Protein AF-A0A3E2N9J4-F1 (afdb_monomer_lite)

Foldseek 3Di:
DADAQLLLLLLQQLFFDPPFDSLQLVLLLLCLQQVPDAQDDPPDPDSVVSSVVVSVCLNLLVAWDDCSRQVSLVVDQLVSSLVSLVVRNVNGGHPVLLLLSLVLVLVNLLPQDWDDDPPDTGGFDQQQQQQQQVRDGNVRSNQDAEDQRSSRSSRNSSCNSHPHTSNVCNVVSVVSHSCSSCVCVVVSVSHDYDDPDPDDDPPDDDDDDDDDDPVVVVVVVVVVVVVVVPDDDPPPAPPVLQVLQCVLLVQAALPPRAGADDDDPDDDDHAHKGWAFLDLDPPDDRDSLRIHIHHPPPVRVCRVVDDSVVSVVSSVSSVLSNVLSVLVVVCVDPCLLVLLLLLLVLVVVPPDDDDDDDDDDDDQDDLPFFAPDPSLSVSLVSLCVPCLVSNVVSQVVCCVPPVRDPRVVLLVLLVLLVVQVVVCVVPPPDPHSVVVSLVVSLVVSCVSSVNPDSSSSSNVSSSSSNVCSPTHGDPDPD

Secondary structure (DSSP, 8-state):
---SHHHHHHHHGGGBPTT--HHHHHHHHHHTT-TT-----TT-S-HHHHHHHHHHHHHTT-SPPPHHHHHHHHH--HHHHHHHIIIIIGGGB-GGGHHHHHHHHHHHHHT---EEETTEEES--TTSEEETTTTEEHHHHHH--EE-HHHHHHHHHHHHHHH--GGGGGGTGGG--HHHHHTTGGGGGG-EEPP---S-------------THHHHHHHHHHHHHHHHTSPPPP---HHHHHHHHHHTTTB-TTT--BBSS--SSS-PPBPEEEEE--SSTTPPP-TTTEEEEETTTTGGGGGG--HHHHHHHHHHHHHHHHHHHHHHHTTSTTHHHHHHHHHHHHHHT----------------GGGT---HHHHHHHHHHHHHHHHHHHHHHHHHHHHH---HHHHHHHHHHHHHHHHHHHTT-TT-S-HHHHHHHHHHHHHHHHTTS--HHHHHHHHHHHHHHTSSS-------

pLDDT: mean 78.77, std 19.16, range [27.05, 98.75]

Radius of gyration: 31.52 Å; chains: 1; bounding box: 75×104×52 Å

Sequence (478 aa):
MRLCFGSYLAILVPCKAVNIDNKQLCEALLHSVAPNYEFTFSGQENADRVREDATSKLLRCEQNLSKDITGPARSAVPQEVASYFKNNVIKLLDSNLSKQIILTLKDMIGNDLPEKDGKKIHGIYDDTKVELVNGITKKELASQTEFCFHSFLAGVFLYVVTNTTNRSGKKTIRSVTQEYVLSFTSRIEEITLLEDNVSDRVRTYDHRNGKTDTEFAEGVAEYVIDKIKQLPQPSKQDDSLLVTLLSEANGKCLYCGGYLGIPKRGKIPVKNCEIVYLKQSPDEADSYENAVALCTNECAPLVPVMSSDEIAELLEKKHRCADIQAFLDRISGIKFQDEIETVLREVHKTKNAQGLEPTDIKDLVEIERKIHEPFLKDKINASMARLYKTVKNTCSRLEQEIGFDTNMFGELMKSAYKLLESGIQQKSDIIDPQEYIADLLVEKLFSQVGQRHRDACEIIVGYLVKRCDLFNENTKQS

Structure (mmCIF, N/CA/C/O backbone):
data_AF-A0A3E2N9J4-F1
#
_entry.id   AF-A0A3E2N9J4-F1
#
loop_
_atom_site.group_PDB
_atom_site.id
_atom_site.type_symbol
_atom_site.label_atom_id
_atom_site.label_alt_id
_atom_site.label_comp_id
_atom_site.label_asym_id
_atom_site.label_entity_id
_atom_site.label_seq_id
_atom_site.pdbx_PDB_ins_code
_atom_site.Cartn_x
_atom_site.Cartn_y
_atom_site.Cartn_z
_atom_site.occupancy
_atom_site.B_iso_or_equiv
_atom_site.auth_seq_id
_atom_site.auth_comp_id
_atom_site.auth_asym_id
_atom_site.auth_atom_id
_atom_site.pdbx_PDB_model_num
ATOM 1 N N . MET A 1 1 ? -26.478 -16.982 6.038 1.00 89.50 1 MET A N 1
ATOM 2 C CA . MET A 1 1 ? -25.162 -16.316 6.209 1.00 89.50 1 MET A CA 1
ATOM 3 C C . MET A 1 1 ? -24.550 -16.060 4.841 1.00 89.50 1 MET A C 1
ATOM 5 O O . MET A 1 1 ? -24.954 -16.749 3.924 1.00 89.50 1 MET A O 1
ATOM 9 N N . ARG A 1 2 ? -23.636 -15.098 4.660 1.00 93.62 2 ARG A N 1
ATOM 10 C CA . ARG A 1 2 ? -22.825 -14.926 3.438 1.00 93.62 2 ARG A CA 1
ATOM 11 C C . ARG A 1 2 ? -21.345 -14.852 3.789 1.00 93.62 2 ARG A C 1
ATOM 13 O O . ARG A 1 2 ? -20.942 -13.987 4.571 1.00 93.62 2 ARG A O 1
ATOM 20 N N . LEU A 1 3 ? -20.554 -15.709 3.166 1.00 96.50 3 LEU A N 1
ATOM 21 C CA . LEU A 1 3 ? -19.110 -15.686 3.201 1.00 96.50 3 LEU A CA 1
ATOM 22 C C . LEU A 1 3 ? -18.593 -14.692 2.152 1.00 96.50 3 LEU A C 1
ATOM 24 O O . LEU A 1 3 ? -18.894 -14.764 0.961 1.00 96.50 3 LEU A O 1
ATOM 28 N N . CYS A 1 4 ? -17.799 -13.741 2.617 1.00 96.81 4 CYS A N 1
ATOM 29 C CA . CYS A 1 4 ? -17.026 -12.822 1.803 1.00 96.81 4 CYS A CA 1
ATOM 30 C C . CYS A 1 4 ? -15.816 -12.341 2.612 1.00 96.81 4 CYS A C 1
ATOM 32 O O . CYS A 1 4 ? -15.669 -12.699 3.780 1.00 96.81 4 CYS A O 1
ATOM 34 N N . PHE A 1 5 ? -14.952 -11.509 2.026 1.00 98.12 5 PHE A N 1
ATOM 35 C CA . PHE A 1 5 ? -13.768 -11.013 2.736 1.00 98.12 5 PHE A CA 1
ATOM 36 C C . PHE A 1 5 ? -14.099 -10.308 4.064 1.00 98.12 5 PHE A C 1
ATOM 38 O O . PHE A 1 5 ? -13.422 -10.520 5.062 1.00 98.12 5 PHE A O 1
ATOM 45 N N . GLY A 1 6 ? -15.148 -9.490 4.098 1.00 97.62 6 GLY A N 1
ATOM 46 C CA . GLY A 1 6 ? -15.551 -8.722 5.270 1.00 97.62 6 GLY A CA 1
ATOM 47 C C . GLY A 1 6 ? -16.121 -9.603 6.374 1.00 97.62 6 GLY A C 1
ATOM 48 O O . GLY A 1 6 ? -15.765 -9.406 7.530 1.00 97.62 6 GLY A O 1
ATOM 49 N N . SER A 1 7 ? -16.942 -10.607 6.042 1.00 97.06 7 SER A N 1
ATOM 50 C CA . SER A 1 7 ? -17.446 -11.553 7.044 1.00 97.06 7 SER A CA 1
ATOM 51 C C . SER A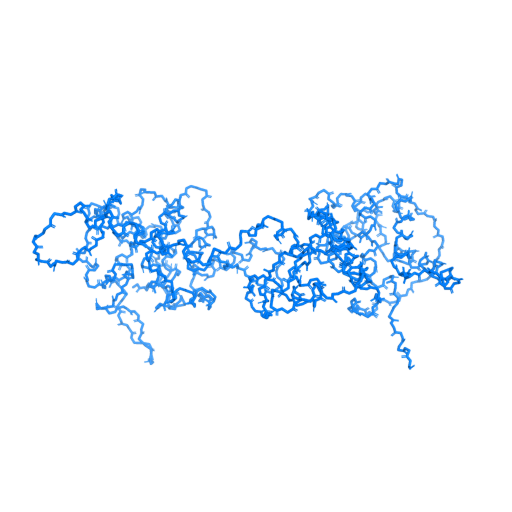 1 7 ? -16.359 -12.513 7.531 1.00 97.06 7 SER A C 1
ATOM 53 O O . SER A 1 7 ? -16.294 -12.783 8.725 1.00 97.06 7 SER A O 1
ATOM 55 N N . TYR A 1 8 ? -15.442 -12.925 6.653 1.00 98.44 8 TYR A N 1
ATOM 56 C CA . TYR A 1 8 ? -14.218 -13.634 7.024 1.00 98.44 8 TYR A CA 1
ATOM 57 C C . TYR A 1 8 ? -13.359 -12.811 8.001 1.00 98.44 8 TYR A C 1
ATOM 59 O O . TYR A 1 8 ? -13.009 -13.294 9.073 1.00 98.44 8 TYR A O 1
ATOM 67 N N . LEU A 1 9 ? -13.082 -11.539 7.692 1.00 98.06 9 LEU A N 1
ATOM 68 C CA . LEU A 1 9 ? -12.319 -10.651 8.573 1.00 98.06 9 LEU A CA 1
ATOM 69 C C . LEU A 1 9 ? -13.051 -10.398 9.900 1.00 98.06 9 LEU A C 1
ATOM 71 O O . LEU A 1 9 ? -12.415 -10.381 10.948 1.00 98.06 9 LEU A O 1
ATOM 75 N N . ALA A 1 10 ? -14.376 -10.243 9.881 1.00 97.25 10 ALA A N 1
ATOM 76 C CA . ALA A 1 10 ? -15.174 -10.040 11.089 1.00 97.25 10 ALA A CA 1
ATOM 77 C C . ALA A 1 10 ? -15.178 -11.246 12.034 1.00 97.25 10 ALA A C 1
ATOM 79 O O . ALA A 1 10 ? -15.281 -11.039 13.238 1.00 97.25 10 ALA A O 1
ATOM 80 N N . ILE A 1 11 ? -15.012 -12.472 11.524 1.00 97.88 11 ILE A N 1
ATOM 81 C CA . ILE A 1 11 ? -14.778 -13.655 12.369 1.00 97.88 11 ILE A CA 1
ATOM 82 C C . ILE A 1 11 ? -13.420 -13.555 13.072 1.00 97.88 11 ILE A C 1
ATOM 84 O O . ILE A 1 11 ? -13.308 -13.912 14.238 1.00 97.88 11 ILE A O 1
ATOM 88 N N . LEU A 1 12 ? -12.390 -13.054 12.383 1.00 98.12 12 LEU A N 1
ATOM 89 C CA . LEU A 1 12 ? -11.024 -13.012 12.914 1.00 98.12 12 LEU A CA 1
ATOM 90 C C . LEU A 1 12 ? -10.755 -11.833 13.857 1.00 98.12 12 LEU A C 1
ATOM 92 O O . LEU A 1 12 ? -9.954 -11.964 14.775 1.00 98.12 12 LEU A O 1
ATOM 96 N N . VAL A 1 13 ? -11.417 -10.689 13.662 1.00 96.06 13 VAL A N 1
ATOM 97 C CA . VAL A 1 13 ? -11.259 -9.483 14.500 1.00 96.06 13 VAL A CA 1
ATOM 98 C C . VAL A 1 13 ? -11.429 -9.741 16.008 1.00 96.06 13 VAL A C 1
ATOM 100 O O . VAL A 1 13 ? -10.565 -9.292 16.762 1.00 96.06 13 VAL A O 1
ATOM 103 N N . PRO A 1 14 ? -12.472 -10.440 16.496 1.00 92.50 14 PRO A N 1
ATOM 104 C CA . PRO A 1 14 ? -12.591 -10.753 17.921 1.00 92.50 14 PRO A CA 1
ATOM 105 C C . PRO A 1 14 ? -11.585 -11.812 18.398 1.00 92.50 14 PRO A C 1
ATOM 107 O O . PRO A 1 14 ? -11.443 -11.997 19.601 1.00 92.50 14 PRO A O 1
ATOM 110 N N . CYS A 1 15 ? -10.887 -12.493 17.483 1.00 95.06 15 CYS A N 1
ATOM 111 C CA . CYS A 1 15 ? -9.914 -13.543 17.783 1.00 95.06 15 CYS A CA 1
ATOM 112 C C . CYS A 1 15 ? -8.457 -13.088 17.663 1.00 95.06 15 CYS A C 1
ATOM 114 O O . CYS A 1 15 ? -7.558 -13.922 17.580 1.00 95.06 15 CYS A O 1
ATOM 116 N N . LYS A 1 16 ? -8.205 -11.781 17.594 1.00 95.69 16 LYS A N 1
ATOM 117 C CA . LYS A 1 16 ? -6.850 -11.233 17.520 1.00 95.69 16 LYS A CA 1
ATOM 118 C C . LYS A 1 16 ? -6.071 -11.483 18.808 1.00 95.69 16 LYS A C 1
ATOM 120 O O . LYS A 1 16 ? -6.630 -11.431 19.901 1.00 95.69 16 LYS A O 1
ATOM 125 N N . ALA A 1 17 ? -4.762 -11.650 18.666 1.00 91.50 17 ALA A N 1
ATOM 126 C CA . ALA A 1 17 ? -3.846 -11.583 19.792 1.00 91.50 17 ALA A CA 1
ATOM 127 C C . ALA A 1 17 ? -3.859 -10.179 20.435 1.00 91.50 17 ALA A C 1
ATOM 129 O O . ALA A 1 17 ? -4.301 -9.187 19.842 1.00 91.50 17 ALA A O 1
ATOM 130 N N . VAL A 1 18 ? -3.352 -10.092 21.666 1.00 84.00 18 VAL A N 1
ATOM 131 C CA . VAL A 1 18 ? -3.274 -8.836 22.424 1.00 84.00 18 VAL A CA 1
ATOM 132 C C . VAL A 1 18 ? -2.474 -7.784 21.639 1.00 84.00 18 VAL A C 1
ATOM 134 O O . VAL A 1 18 ? -1.451 -8.097 21.038 1.00 84.00 18 VAL A O 1
ATOM 137 N N . ASN A 1 19 ? -2.931 -6.528 21.670 1.00 86.69 19 ASN A N 1
ATOM 138 C CA . ASN A 1 19 ? -2.313 -5.369 21.003 1.00 86.69 19 ASN A CA 1
ATOM 139 C C . ASN A 1 19 ? -2.267 -5.411 19.464 1.00 86.69 19 ASN A C 1
ATOM 141 O O . ASN A 1 19 ? -1.569 -4.595 18.866 1.00 86.69 19 ASN A O 1
ATOM 145 N N . ILE A 1 20 ? -3.022 -6.299 18.813 1.00 90.88 20 ILE A N 1
ATOM 146 C CA . ILE A 1 20 ? -3.171 -6.285 17.354 1.00 90.88 20 ILE A CA 1
ATOM 147 C C . ILE A 1 20 ? -4.401 -5.466 16.965 1.00 90.88 20 ILE A C 1
ATOM 149 O O . ILE A 1 20 ? -5.522 -5.730 17.416 1.00 90.88 20 ILE A O 1
ATOM 153 N N . ASP A 1 21 ? -4.224 -4.476 16.096 1.00 90.31 21 ASP A N 1
ATOM 154 C CA . ASP A 1 21 ? -5.335 -3.692 15.561 1.00 90.31 21 ASP A CA 1
ATOM 155 C C . ASP A 1 21 ? -5.954 -4.334 14.298 1.00 90.31 21 ASP A C 1
ATOM 157 O O . ASP A 1 21 ? -5.475 -5.331 13.753 1.00 90.31 21 ASP A O 1
ATOM 161 N N . ASN A 1 22 ? -7.097 -3.809 13.847 1.00 91.81 22 ASN A N 1
ATOM 162 C CA . ASN A 1 22 ? -7.799 -4.382 12.692 1.00 91.81 22 ASN A CA 1
ATOM 163 C C . ASN A 1 22 ? -7.026 -4.181 11.381 1.00 91.81 22 ASN A C 1
ATOM 165 O O . ASN A 1 22 ? -7.132 -5.024 10.489 1.00 91.81 22 ASN A O 1
ATOM 169 N N . LYS A 1 23 ? -6.286 -3.069 11.250 1.00 92.25 23 LYS A N 1
ATOM 170 C CA . LYS A 1 23 ? -5.567 -2.728 10.016 1.00 92.25 23 LYS A CA 1
ATOM 171 C C . LYS A 1 23 ? -4.345 -3.626 9.838 1.00 92.25 23 LYS A C 1
ATOM 173 O O . LYS A 1 23 ? -4.157 -4.114 8.735 1.00 92.25 23 LYS A O 1
ATOM 178 N N . GLN A 1 24 ? -3.618 -3.947 10.909 1.00 93.75 24 GLN A N 1
ATOM 179 C CA . GLN A 1 24 ? -2.495 -4.888 10.908 1.00 93.75 24 GLN A CA 1
ATOM 180 C C . GLN A 1 24 ? -2.926 -6.286 10.459 1.00 93.75 24 GLN A C 1
ATOM 182 O O . GLN A 1 24 ? -2.309 -6.863 9.567 1.00 93.75 24 GLN A O 1
ATOM 187 N N . LEU A 1 25 ? -4.013 -6.822 11.031 1.00 96.06 25 LEU A N 1
ATOM 188 C CA . LEU A 1 25 ? -4.536 -8.130 10.623 1.00 96.06 25 LEU A CA 1
ATOM 189 C C . LEU A 1 25 ? -5.013 -8.114 9.163 1.00 96.06 25 LEU A C 1
ATOM 191 O O . LEU A 1 25 ? -4.693 -9.019 8.395 1.00 96.06 25 LEU A O 1
ATOM 195 N N . CYS A 1 26 ? -5.775 -7.089 8.775 1.00 97.12 26 CYS A N 1
ATOM 196 C CA . CYS A 1 26 ? -6.257 -6.927 7.405 1.00 97.12 26 CYS A CA 1
ATOM 197 C C . CYS A 1 26 ? -5.090 -6.850 6.409 1.00 97.12 26 CYS A C 1
ATOM 199 O O . CYS A 1 26 ? -5.085 -7.570 5.416 1.00 97.12 26 CYS A O 1
ATOM 201 N N . GLU A 1 27 ? -4.081 -6.030 6.695 1.00 94.62 27 GLU A N 1
ATOM 202 C CA . GLU A 1 27 ? -2.884 -5.849 5.872 1.00 94.62 27 GLU A CA 1
ATOM 203 C C . GLU A 1 27 ? -2.112 -7.163 5.706 1.00 94.62 27 GLU A C 1
ATOM 205 O O . GLU A 1 27 ? -1.874 -7.576 4.573 1.00 94.62 27 GLU A O 1
ATOM 210 N N . ALA A 1 28 ? -1.847 -7.890 6.797 1.00 96.62 28 ALA A N 1
ATOM 211 C CA . ALA A 1 28 ? -1.176 -9.190 6.743 1.00 96.62 28 ALA A CA 1
ATOM 212 C C . ALA A 1 28 ? -1.940 -10.218 5.889 1.00 96.62 28 ALA A C 1
ATOM 214 O O . ALA A 1 28 ? -1.338 -10.954 5.107 1.00 96.62 28 ALA A O 1
ATOM 215 N N . LEU A 1 29 ? -3.275 -10.255 5.989 1.00 98.06 29 LEU A N 1
ATOM 216 C CA . LEU A 1 29 ? -4.094 -11.117 5.134 1.00 98.06 29 LEU A CA 1
ATOM 217 C C . LEU A 1 29 ? -3.927 -10.745 3.657 1.00 98.06 29 LEU A C 1
ATOM 219 O O . LEU A 1 29 ? -3.680 -11.616 2.830 1.00 98.06 29 LEU A O 1
ATOM 223 N N . LEU A 1 30 ? -4.027 -9.461 3.308 1.00 97.00 30 LEU A N 1
ATOM 224 C CA . LEU A 1 30 ? -3.924 -9.008 1.918 1.00 97.00 30 LEU A CA 1
ATOM 225 C C . LEU A 1 30 ? -2.511 -9.203 1.336 1.00 97.00 30 LEU A C 1
ATOM 227 O O . LEU A 1 30 ? -2.381 -9.591 0.173 1.00 97.00 30 LEU A O 1
ATOM 231 N N . HIS A 1 31 ? -1.464 -9.008 2.141 1.00 94.62 31 HIS A N 1
ATOM 232 C CA . HIS A 1 31 ? -0.066 -9.210 1.740 1.00 94.62 31 HIS A CA 1
ATOM 233 C C . HIS A 1 31 ? 0.288 -10.662 1.440 1.00 94.62 31 HIS A C 1
ATOM 235 O O . HIS A 1 31 ? 1.203 -10.900 0.658 1.00 94.62 31 HIS A O 1
ATOM 241 N N . SER A 1 32 ? -0.472 -11.628 1.960 1.00 95.62 32 SER A N 1
ATOM 242 C CA . SER A 1 32 ? -0.271 -13.047 1.634 1.00 95.62 32 SER A CA 1
ATOM 243 C C . SER A 1 32 ? -0.423 -13.371 0.141 1.00 95.62 32 SER A C 1
ATOM 245 O O . SER A 1 32 ? 0.154 -14.341 -0.340 1.00 95.62 32 SER A O 1
ATOM 247 N N . VAL A 1 33 ? -1.191 -12.562 -0.598 1.00 92.62 33 VAL A N 1
ATOM 248 C CA . VAL A 1 33 ? -1.424 -12.711 -2.046 1.00 92.62 33 VAL A CA 1
ATOM 249 C C . VAL A 1 33 ? -0.934 -11.512 -2.849 1.00 92.62 33 VAL A C 1
ATOM 251 O O . VAL A 1 33 ? -0.745 -11.616 -4.057 1.00 92.62 33 VAL A O 1
ATOM 254 N N . ALA A 1 34 ? -0.731 -10.367 -2.200 1.00 90.31 34 ALA A N 1
ATOM 255 C CA . ALA A 1 34 ? -0.209 -9.158 -2.819 1.00 90.31 34 ALA A CA 1
ATOM 256 C C . ALA A 1 34 ? 0.780 -8.458 -1.867 1.00 90.31 34 ALA A C 1
ATOM 258 O O . ALA A 1 34 ? 0.414 -7.455 -1.251 1.00 90.31 34 ALA A O 1
ATOM 259 N N . PRO A 1 35 ? 2.029 -8.951 -1.753 1.00 82.44 35 PRO A N 1
ATOM 260 C CA . PRO A 1 35 ? 3.013 -8.465 -0.774 1.00 82.44 35 PRO A CA 1
ATOM 261 C C . PRO A 1 35 ? 3.308 -6.963 -0.859 1.00 82.44 35 PRO A C 1
ATOM 263 O O . PRO A 1 35 ? 3.619 -6.332 0.141 1.00 82.44 35 PRO A O 1
ATOM 266 N N . ASN A 1 36 ? 3.157 -6.382 -2.052 1.00 80.50 36 ASN A N 1
ATOM 267 C CA . ASN A 1 36 ? 3.441 -4.971 -2.325 1.00 80.50 36 ASN A CA 1
ATOM 268 C C . ASN A 1 36 ? 2.174 -4.094 -2.324 1.00 80.50 36 ASN A C 1
ATOM 270 O O . ASN A 1 36 ? 2.180 -2.994 -2.876 1.00 80.50 36 ASN A O 1
ATOM 274 N N . TYR A 1 37 ? 1.045 -4.598 -1.813 1.00 81.94 37 TYR A N 1
ATOM 275 C CA . TYR A 1 37 ? -0.188 -3.821 -1.758 1.00 81.94 37 TYR A CA 1
ATOM 276 C C . TYR A 1 37 ? -0.110 -2.757 -0.664 1.00 81.94 37 TYR A C 1
ATOM 278 O O . TYR A 1 37 ? 0.006 -3.070 0.517 1.00 81.94 37 TYR A O 1
ATOM 286 N N . GLU A 1 38 ? -0.258 -1.498 -1.058 1.00 80.19 38 GLU A N 1
ATOM 287 C CA . GLU A 1 38 ? -0.399 -0.369 -0.145 1.00 80.19 38 GLU A CA 1
ATOM 288 C C . GLU A 1 38 ? -1.823 0.186 -0.251 1.00 80.19 38 GLU A C 1
ATOM 290 O O . GLU A 1 38 ? -2.407 0.275 -1.335 1.00 80.19 38 GLU A O 1
ATOM 295 N N . PHE A 1 39 ? -2.397 0.594 0.879 1.00 74.56 39 PHE A N 1
ATOM 296 C CA . PHE A 1 39 ? -3.661 1.319 0.866 1.00 74.56 39 PHE A CA 1
ATOM 297 C C . PHE A 1 39 ? -3.417 2.755 0.384 1.00 74.56 39 PHE A C 1
ATOM 299 O O . PHE A 1 39 ? -2.985 3.609 1.153 1.00 74.56 39 PHE A O 1
ATOM 306 N N . THR A 1 40 ? -3.697 3.033 -0.890 1.00 65.25 40 THR A N 1
ATOM 307 C CA . THR A 1 40 ? -3.538 4.371 -1.480 1.00 65.25 40 THR A CA 1
ATOM 308 C C . THR A 1 40 ? -4.889 5.053 -1.697 1.00 65.25 40 THR A C 1
ATOM 310 O O . THR A 1 40 ? -5.780 4.467 -2.313 1.00 65.25 40 THR A O 1
ATOM 313 N N . PHE A 1 41 ? -5.031 6.311 -1.273 1.00 57.91 41 PHE A N 1
ATOM 314 C CA . PHE A 1 41 ? -6.135 7.192 -1.670 1.00 57.91 41 PHE A CA 1
ATOM 315 C C . PHE A 1 41 ? -5.581 8.542 -2.132 1.00 57.91 41 PHE A C 1
ATOM 317 O O . PHE A 1 41 ? -4.745 9.145 -1.463 1.00 57.91 41 PHE A O 1
ATOM 324 N N . SER A 1 42 ? -6.058 9.030 -3.278 1.00 46.59 42 SER A N 1
ATOM 325 C CA . SER A 1 42 ? -5.679 10.344 -3.800 1.00 46.59 42 SER A CA 1
ATOM 326 C C . SER A 1 42 ? -6.113 11.451 -2.833 1.00 46.59 42 SER A C 1
ATOM 328 O O . SER A 1 42 ? -7.304 11.571 -2.542 1.00 46.59 42 SER A O 1
ATOM 330 N N . GLY A 1 43 ? -5.168 12.275 -2.372 1.00 47.44 43 GLY A N 1
ATOM 331 C CA . GLY A 1 43 ? -5.455 13.496 -1.609 1.00 47.44 43 GLY A CA 1
ATOM 332 C C . GLY A 1 43 ? -5.534 13.354 -0.083 1.00 47.44 43 GLY A C 1
ATOM 333 O O . GLY A 1 43 ? -5.933 14.311 0.575 1.00 47.44 43 GLY A O 1
ATOM 334 N N . GLN A 1 44 ? -5.157 12.210 0.503 1.00 51.22 44 GLN A N 1
ATOM 335 C CA . GLN A 1 44 ? -5.020 12.068 1.960 1.00 51.22 44 GLN A CA 1
ATOM 336 C C . GLN A 1 44 ? -3.552 11.896 2.368 1.00 51.22 44 GLN A C 1
ATOM 338 O O . GLN A 1 44 ? -2.886 10.960 1.947 1.00 51.22 44 GLN A O 1
ATOM 343 N N . GLU A 1 45 ? -3.065 12.805 3.217 1.00 54.50 45 GLU A N 1
ATOM 344 C CA . GLU A 1 45 ? -1.659 12.882 3.655 1.00 54.50 45 GLU A CA 1
ATOM 345 C C . GLU A 1 45 ? -1.285 11.857 4.746 1.00 54.50 45 GLU A C 1
ATOM 347 O O . GLU A 1 45 ? -0.106 11.644 5.006 1.00 54.50 45 GLU A O 1
ATOM 352 N N . ASN A 1 46 ? -2.260 11.217 5.408 1.00 71.75 46 ASN A N 1
ATOM 353 C CA . ASN A 1 46 ? -1.998 10.286 6.510 1.00 71.75 46 ASN A CA 1
ATOM 354 C C . ASN A 1 46 ? -2.283 8.838 6.089 1.00 71.75 46 ASN A C 1
ATOM 356 O O . ASN A 1 46 ? -3.429 8.386 6.133 1.00 71.75 46 ASN A O 1
ATOM 360 N N . ALA A 1 47 ? -1.221 8.114 5.730 1.00 72.06 47 ALA A N 1
ATOM 361 C CA . ALA A 1 47 ? -1.285 6.709 5.333 1.00 72.06 47 ALA A CA 1
ATOM 362 C C . ALA A 1 47 ? -1.963 5.821 6.391 1.00 72.06 47 ALA A C 1
ATOM 364 O O . ALA A 1 47 ? -2.708 4.910 6.040 1.00 72.06 47 ALA A O 1
ATOM 365 N N . ASP A 1 48 ? -1.786 6.108 7.683 1.00 77.00 48 ASP A N 1
ATOM 366 C CA . ASP A 1 48 ? -2.408 5.318 8.746 1.00 77.00 48 ASP A CA 1
ATOM 367 C C . ASP A 1 48 ? -3.936 5.445 8.748 1.00 77.00 48 ASP A C 1
ATOM 369 O O . ASP A 1 48 ? -4.645 4.439 8.801 1.00 77.00 48 ASP A O 1
ATOM 373 N N . ARG A 1 49 ? -4.451 6.669 8.572 1.00 79.44 49 ARG A N 1
ATOM 374 C CA . ARG A 1 49 ? -5.898 6.917 8.443 1.00 79.44 49 ARG A CA 1
ATOM 375 C C . ARG A 1 49 ? -6.484 6.291 7.183 1.00 79.44 49 ARG A C 1
ATOM 377 O O . ARG A 1 49 ? -7.606 5.792 7.217 1.00 79.44 49 ARG A O 1
ATOM 384 N N . VAL A 1 50 ? -5.732 6.295 6.082 1.00 81.88 50 VAL A N 1
ATOM 385 C CA . VAL A 1 50 ? -6.149 5.641 4.833 1.00 81.88 50 VAL A CA 1
ATOM 386 C C . VAL A 1 50 ? -6.296 4.132 5.044 1.00 81.88 50 VAL A C 1
ATOM 388 O O . VAL A 1 50 ? -7.313 3.550 4.656 1.00 81.88 50 VAL A O 1
ATOM 391 N N . ARG A 1 51 ? -5.319 3.498 5.709 1.00 82.69 51 ARG A N 1
ATOM 392 C CA . ARG A 1 51 ? -5.383 2.074 6.078 1.00 82.69 51 ARG A CA 1
ATOM 393 C C . ARG A 1 51 ? -6.575 1.776 6.977 1.00 82.69 51 ARG A C 1
ATOM 395 O O . ARG A 1 51 ? -7.280 0.790 6.752 1.00 82.69 51 ARG A O 1
ATOM 402 N N . GLU A 1 52 ? -6.817 2.620 7.974 1.00 86.38 52 GLU A N 1
ATOM 403 C CA . GLU A 1 52 ? -7.923 2.462 8.918 1.00 86.38 52 GLU A CA 1
ATOM 404 C C . GLU A 1 52 ? -9.296 2.573 8.236 1.00 86.38 52 GLU A C 1
ATOM 406 O O . GLU A 1 52 ? -10.152 1.703 8.427 1.00 86.38 52 GLU A O 1
ATOM 411 N N . ASP A 1 53 ? -9.505 3.589 7.395 1.00 86.69 53 ASP A N 1
ATOM 412 C CA . ASP A 1 53 ? -10.757 3.786 6.658 1.00 86.69 53 ASP A CA 1
ATOM 413 C C . ASP A 1 53 ? -11.010 2.646 5.664 1.00 86.69 53 ASP A C 1
ATOM 415 O O . ASP A 1 53 ? -12.101 2.064 5.626 1.00 86.69 53 ASP A O 1
ATOM 419 N N . ALA A 1 54 ? -9.986 2.257 4.900 1.00 89.56 54 ALA A N 1
ATOM 420 C CA . ALA A 1 54 ? -10.110 1.173 3.940 1.00 89.56 54 ALA A CA 1
ATOM 421 C C . ALA A 1 54 ? -10.388 -0.175 4.624 1.00 89.56 54 ALA A C 1
ATOM 423 O O . ALA A 1 54 ? -11.270 -0.923 4.187 1.00 89.56 54 ALA A O 1
ATOM 424 N N . THR A 1 55 ? -9.695 -0.465 5.727 1.00 92.88 55 THR A N 1
ATOM 425 C CA . THR A 1 55 ? -9.952 -1.656 6.544 1.00 92.88 55 THR A CA 1
ATOM 426 C C . THR A 1 55 ? -11.373 -1.642 7.092 1.00 92.88 55 THR A C 1
ATOM 428 O O . THR A 1 55 ? -12.097 -2.626 6.952 1.00 92.88 55 THR A O 1
ATOM 431 N N . SER A 1 56 ? -11.819 -0.512 7.641 1.00 93.25 56 SER A N 1
ATOM 432 C CA . SER A 1 56 ? -13.165 -0.357 8.195 1.00 93.25 56 SER A CA 1
ATOM 433 C C . SER A 1 56 ? -14.258 -0.576 7.147 1.00 93.25 56 SER A C 1
ATOM 435 O O . SER A 1 56 ? -15.232 -1.287 7.399 1.00 93.25 56 SER A O 1
ATOM 437 N N . LYS A 1 57 ? -14.093 -0.021 5.942 1.00 94.75 57 LYS A N 1
ATOM 438 C CA . LYS A 1 57 ? -15.032 -0.217 4.827 1.00 94.75 57 LYS A CA 1
ATOM 439 C C . LYS A 1 57 ? -15.036 -1.658 4.317 1.00 94.75 57 LYS A C 1
ATOM 441 O O . LYS A 1 57 ? -16.094 -2.160 3.933 1.00 94.75 57 LYS A O 1
ATOM 446 N N . LEU A 1 58 ? -13.885 -2.337 4.293 1.00 96.19 58 LEU A N 1
ATOM 447 C CA . LEU A 1 58 ? -13.815 -3.757 3.931 1.00 96.19 58 LEU A CA 1
ATOM 448 C C . LEU A 1 58 ? -14.520 -4.620 4.980 1.00 96.19 58 LEU A C 1
ATOM 450 O O . LEU A 1 58 ? -15.379 -5.424 4.618 1.00 96.19 58 LEU A O 1
ATOM 454 N N . LEU A 1 59 ? -14.222 -4.393 6.259 1.00 95.94 59 LEU A N 1
ATOM 455 C CA . LEU A 1 59 ? -14.839 -5.084 7.387 1.00 95.94 59 LEU A CA 1
ATOM 456 C C . LEU A 1 59 ? -16.365 -4.934 7.355 1.00 95.94 59 LEU A C 1
ATOM 458 O O . LEU A 1 59 ? -17.080 -5.925 7.407 1.00 95.94 59 LEU A O 1
ATOM 462 N N . ARG A 1 60 ? -16.883 -3.716 7.150 1.00 94.94 60 ARG A N 1
ATOM 463 C CA . ARG A 1 60 ? -18.332 -3.441 7.071 1.00 94.94 60 ARG A CA 1
ATOM 464 C C . ARG A 1 60 ? -19.001 -3.875 5.760 1.00 94.94 60 ARG A C 1
ATOM 466 O O . ARG A 1 60 ? -20.183 -3.593 5.556 1.00 94.94 60 ARG A O 1
ATOM 473 N N . CYS A 1 61 ? -18.278 -4.544 4.858 1.00 95.56 61 CYS A N 1
ATOM 474 C CA . CYS A 1 61 ? -18.775 -4.922 3.530 1.00 95.56 61 CYS A CA 1
ATOM 475 C C . CYS A 1 61 ? -19.254 -3.710 2.691 1.00 95.56 61 CYS A C 1
ATOM 477 O O . CYS A 1 61 ? -20.123 -3.825 1.823 1.00 95.56 61 CYS A O 1
ATOM 479 N N . GLU A 1 62 ? -18.698 -2.522 2.944 1.00 94.44 62 GLU A N 1
ATOM 480 C CA . GLU A 1 62 ? -19.035 -1.256 2.275 1.00 94.44 62 GLU A CA 1
ATOM 481 C C . GLU A 1 62 ? -18.221 -1.019 1.005 1.00 94.44 62 GLU A C 1
ATOM 483 O O . GLU A 1 62 ? -18.571 -0.144 0.210 1.00 94.44 62 GLU A O 1
ATOM 488 N N . GLN A 1 63 ? -17.168 -1.804 0.780 1.00 93.75 63 GLN A N 1
ATOM 489 C CA . GLN A 1 63 ? -16.376 -1.782 -0.445 1.00 93.75 63 GLN A CA 1
ATOM 490 C C . GLN A 1 63 ? -15.891 -3.174 -0.835 1.00 93.75 63 GLN A C 1
ATOM 492 O O . GLN A 1 63 ? -15.755 -4.043 0.018 1.00 93.75 63 GLN A O 1
ATOM 497 N N . ASN A 1 64 ? -15.641 -3.389 -2.127 1.00 94.94 64 ASN A N 1
ATOM 498 C CA . ASN A 1 64 ? -15.000 -4.613 -2.608 1.00 94.94 64 ASN A CA 1
ATOM 499 C C . ASN A 1 64 ? -13.482 -4.522 -2.438 1.00 94.94 64 ASN A C 1
ATOM 501 O O . ASN A 1 64 ? -12.933 -3.424 -2.365 1.00 94.94 64 ASN A O 1
ATOM 505 N N . LEU A 1 65 ? -12.821 -5.679 -2.422 1.00 94.25 65 LEU A N 1
ATOM 506 C CA . LEU A 1 65 ? -11.370 -5.741 -2.558 1.00 94.25 65 LEU A CA 1
ATOM 507 C C . LEU A 1 65 ? -10.936 -5.103 -3.880 1.00 94.25 65 LEU A C 1
ATOM 509 O O . LEU A 1 65 ? -11.625 -5.227 -4.899 1.00 94.25 65 LEU A O 1
ATOM 513 N N . SER A 1 66 ? -9.784 -4.434 -3.858 1.00 91.44 66 SER A N 1
ATOM 514 C CA . SER A 1 66 ? -9.200 -3.863 -5.068 1.00 91.44 66 SER A CA 1
ATOM 515 C C . SER A 1 66 ? -8.875 -4.966 -6.082 1.00 91.44 66 SER A C 1
ATOM 517 O O . SER A 1 66 ? -8.542 -6.103 -5.723 1.00 91.44 66 SER A O 1
ATOM 519 N N . LYS A 1 67 ? -8.899 -4.617 -7.375 1.00 90.56 67 LYS A N 1
ATOM 520 C CA . LYS A 1 67 ? -8.318 -5.457 -8.440 1.00 90.56 67 LYS A CA 1
ATOM 521 C C . LYS A 1 67 ? -6.849 -5.770 -8.171 1.00 90.56 67 LYS A C 1
ATOM 523 O O . LYS A 1 67 ? -6.344 -6.808 -8.586 1.00 90.56 67 LYS A O 1
ATOM 528 N N . ASP A 1 68 ? -6.223 -4.907 -7.389 1.00 89.06 68 ASP A N 1
ATOM 529 C CA . ASP A 1 68 ? -4.841 -5.012 -6.989 1.00 89.06 68 ASP A CA 1
ATOM 530 C C . ASP A 1 68 ? -4.560 -6.180 -6.041 1.00 89.06 68 ASP A C 1
ATOM 532 O O . ASP A 1 68 ? -3.446 -6.701 -6.018 1.00 89.06 68 ASP A O 1
ATOM 536 N N . ILE A 1 69 ? -5.589 -6.642 -5.336 1.00 92.94 69 ILE A N 1
ATOM 537 C CA . ILE A 1 69 ? -5.550 -7.850 -4.516 1.00 92.94 69 ILE A CA 1
ATOM 538 C C . ILE A 1 69 ? -6.121 -9.040 -5.282 1.00 92.94 69 ILE A C 1
ATOM 540 O O . ILE A 1 69 ? -5.502 -10.097 -5.369 1.00 92.94 69 ILE A O 1
ATOM 544 N N . THR A 1 70 ? -7.305 -8.865 -5.874 1.00 93.56 70 THR A N 1
ATOM 545 C CA . THR A 1 70 ? -8.034 -9.976 -6.506 1.00 93.56 70 THR A CA 1
ATOM 546 C C . THR A 1 70 ? -7.356 -10.507 -7.771 1.00 93.56 70 THR A C 1
ATOM 548 O O . THR A 1 70 ? -7.555 -11.669 -8.108 1.00 93.56 70 THR A O 1
ATOM 551 N N . GLY A 1 71 ? -6.549 -9.695 -8.465 1.00 92.19 71 GLY A N 1
ATOM 552 C CA . GLY A 1 71 ? -5.725 -10.130 -9.595 1.00 92.19 71 GLY A CA 1
ATOM 553 C C . GLY A 1 71 ? -4.632 -11.116 -9.167 1.00 92.19 71 GLY A C 1
ATOM 554 O O . GLY A 1 71 ? -4.716 -12.277 -9.560 1.00 92.19 71 GLY A O 1
ATOM 555 N N . PRO A 1 72 ? -3.660 -10.696 -8.330 1.00 91.75 72 PRO A N 1
ATOM 556 C CA . PRO A 1 72 ? -2.607 -11.574 -7.815 1.00 91.75 72 PRO A CA 1
ATOM 557 C C . PRO A 1 72 ? -3.133 -12.826 -7.108 1.00 91.75 72 PRO A C 1
ATOM 559 O O . PRO A 1 72 ? -2.613 -13.914 -7.328 1.00 91.75 72 PRO A O 1
ATOM 562 N N . ALA A 1 73 ? -4.222 -12.710 -6.342 1.00 93.88 73 ALA A N 1
ATOM 563 C CA . ALA A 1 73 ? -4.820 -13.848 -5.647 1.00 93.88 73 ALA A CA 1
ATOM 564 C C . ALA A 1 73 ? -5.296 -14.976 -6.582 1.00 93.88 73 ALA A C 1
ATOM 566 O O . ALA A 1 73 ? -5.320 -16.129 -6.168 1.00 93.88 73 ALA A O 1
ATOM 567 N N . ARG A 1 74 ? -5.667 -14.678 -7.837 1.00 93.81 74 ARG A N 1
ATOM 568 C CA . ARG A 1 74 ? -6.085 -15.703 -8.816 1.00 93.81 74 ARG A CA 1
ATOM 569 C C . ARG A 1 74 ? -4.922 -16.515 -9.376 1.00 93.81 74 ARG A C 1
ATOM 571 O O . ARG A 1 74 ? -5.149 -17.613 -9.867 1.00 93.81 74 ARG A O 1
ATOM 578 N N . SER A 1 75 ? -3.716 -15.957 -9.346 1.00 92.50 75 SER A N 1
ATOM 579 C CA . SER A 1 75 ? -2.484 -16.610 -9.796 1.00 92.50 75 SER A CA 1
ATOM 580 C C . SER A 1 75 ? -1.600 -17.072 -8.636 1.00 92.50 75 SER A C 1
ATOM 582 O O . SER A 1 75 ? -0.522 -17.601 -8.881 1.00 92.50 75 SER A O 1
ATOM 584 N N . ALA A 1 76 ? -2.018 -16.842 -7.389 1.00 91.56 76 ALA A N 1
ATOM 585 C CA . ALA A 1 76 ? -1.250 -17.213 -6.211 1.00 91.56 76 ALA A CA 1
ATOM 586 C C . ALA A 1 76 ? -1.166 -18.739 -6.071 1.00 91.56 76 ALA A C 1
ATOM 588 O O . ALA A 1 76 ? -2.160 -19.443 -6.264 1.00 91.56 76 ALA A O 1
ATOM 589 N N . VAL A 1 77 ? 0.011 -19.240 -5.695 1.00 94.69 77 VAL A N 1
ATOM 590 C CA . VAL A 1 77 ? 0.222 -20.659 -5.390 1.00 94.69 77 VAL A CA 1
ATOM 591 C C . VAL A 1 77 ? -0.357 -20.940 -3.996 1.00 94.69 77 VAL A C 1
ATOM 593 O O . VAL A 1 77 ? 0.149 -20.386 -3.017 1.00 94.69 77 VAL A O 1
ATOM 596 N N . PRO A 1 78 ? -1.401 -21.783 -3.847 1.00 95.56 78 PRO A N 1
ATOM 597 C CA . PRO A 1 78 ? -2.089 -21.945 -2.564 1.00 95.56 78 PRO A CA 1
ATOM 598 C C . PRO A 1 78 ? -1.175 -22.354 -1.399 1.00 95.56 78 PRO A C 1
ATOM 600 O O . PRO A 1 78 ? -1.347 -21.884 -0.276 1.00 95.56 78 PRO A O 1
ATOM 603 N N . GLN A 1 79 ? -0.167 -23.183 -1.668 1.00 96.62 79 GLN A N 1
ATOM 604 C CA . GLN A 1 79 ? 0.797 -23.666 -0.677 1.00 96.62 79 GLN A CA 1
ATOM 605 C C . GLN A 1 79 ? 1.739 -22.559 -0.175 1.00 96.62 79 GLN A C 1
ATOM 607 O O . GLN A 1 79 ? 2.111 -22.550 1.001 1.00 96.62 79 GLN A O 1
ATOM 612 N N . GLU A 1 80 ? 2.095 -21.596 -1.029 1.00 94.56 80 GLU A N 1
ATOM 613 C CA . GLU A 1 80 ? 2.887 -20.427 -0.627 1.00 94.56 80 GLU A CA 1
ATOM 614 C C . GLU A 1 80 ? 2.065 -19.507 0.275 1.00 94.56 80 GLU A C 1
ATOM 616 O O . GLU A 1 80 ? 2.554 -19.046 1.306 1.00 94.56 80 GLU A O 1
ATOM 621 N N . VAL A 1 81 ? 0.781 -19.317 -0.049 1.00 95.12 81 VAL A N 1
ATOM 622 C CA . VAL A 1 81 ? -0.148 -18.543 0.787 1.00 95.12 81 VAL A CA 1
ATOM 623 C C . VAL A 1 81 ? -0.340 -19.221 2.145 1.00 95.12 81 VAL A C 1
ATOM 625 O O . VAL A 1 81 ? -0.258 -18.550 3.169 1.00 95.12 81 VAL A O 1
ATOM 628 N N . ALA A 1 82 ? -0.505 -20.547 2.194 1.00 96.75 82 ALA A N 1
ATOM 629 C CA . ALA A 1 82 ? -0.570 -21.295 3.455 1.00 96.75 82 ALA A CA 1
ATOM 630 C C . ALA A 1 82 ? 0.706 -21.122 4.300 1.00 96.75 82 ALA A C 1
ATOM 632 O O . ALA A 1 82 ? 0.634 -20.832 5.497 1.00 96.75 82 ALA A O 1
ATOM 633 N N . SER A 1 83 ? 1.875 -21.199 3.659 1.00 95.19 83 SER A N 1
ATOM 634 C CA . SER A 1 83 ? 3.172 -20.968 4.308 1.00 95.19 83 SER A CA 1
ATOM 635 C C . SER A 1 83 ? 3.292 -19.540 4.850 1.00 95.19 83 SER A C 1
ATOM 637 O O . SER A 1 83 ? 3.743 -19.332 5.979 1.00 95.19 83 SER A O 1
ATOM 639 N N . TYR A 1 84 ? 2.827 -18.543 4.091 1.00 97.06 84 TYR A N 1
ATOM 640 C CA . TYR A 1 84 ? 2.758 -17.162 4.558 1.00 97.06 84 TYR A CA 1
ATOM 641 C C . TYR A 1 84 ? 1.830 -17.033 5.770 1.00 97.06 84 TYR A C 1
ATOM 643 O O . TYR A 1 84 ? 2.201 -16.398 6.757 1.00 97.06 84 TYR A O 1
ATOM 651 N N . PHE A 1 85 ? 0.646 -17.653 5.732 1.00 97.81 85 PHE A N 1
ATOM 652 C CA . PHE A 1 85 ? -0.298 -17.636 6.848 1.00 97.81 85 PHE A CA 1
ATOM 653 C C . PHE A 1 85 ? 0.347 -18.181 8.117 1.00 97.81 85 PHE A C 1
ATOM 655 O O . PHE A 1 85 ? 0.332 -17.489 9.137 1.00 97.81 85 PHE A O 1
ATOM 662 N N . LYS A 1 86 ? 0.985 -19.354 8.033 1.00 95.75 86 LYS A N 1
ATOM 663 C CA . LYS A 1 86 ? 1.716 -19.978 9.142 1.00 95.75 86 LYS A CA 1
ATOM 664 C C . LYS A 1 86 ? 2.719 -19.018 9.791 1.00 95.75 86 LYS A C 1
ATOM 666 O O . LYS A 1 86 ? 2.729 -18.882 11.011 1.00 95.75 86 LYS A O 1
ATOM 671 N N . ASN A 1 87 ? 3.516 -18.319 8.983 1.00 93.38 87 ASN A N 1
ATOM 672 C CA . ASN A 1 87 ? 4.621 -17.484 9.468 1.00 93.38 87 ASN A CA 1
ATOM 673 C C . ASN A 1 87 ? 4.198 -16.061 9.885 1.00 93.38 87 ASN A C 1
ATOM 675 O O . ASN A 1 87 ? 4.865 -15.419 10.706 1.00 93.38 87 ASN A O 1
ATOM 679 N N . ASN A 1 88 ? 3.111 -15.536 9.310 1.00 92.88 88 ASN A N 1
ATOM 680 C CA . ASN A 1 88 ? 2.772 -14.114 9.411 1.00 92.88 88 ASN A CA 1
ATOM 681 C C . ASN A 1 88 ? 1.371 -13.815 9.934 1.00 92.88 88 ASN A C 1
ATOM 683 O O . ASN A 1 88 ? 1.218 -12.821 10.636 1.00 92.88 88 ASN A O 1
ATOM 687 N N . VAL A 1 89 ? 0.374 -14.651 9.639 1.00 96.50 89 VAL A N 1
ATOM 688 C CA . VAL A 1 89 ? -1.027 -14.393 10.014 1.00 96.50 89 VAL A CA 1
ATOM 689 C C . VAL A 1 89 ? -1.379 -15.066 11.335 1.00 96.50 89 VAL A C 1
ATOM 691 O O . VAL A 1 89 ? -1.992 -14.437 12.189 1.00 96.50 89 VAL A O 1
ATOM 694 N N . ILE A 1 90 ? -0.962 -16.320 11.542 1.00 96.31 90 ILE A N 1
ATOM 695 C CA . ILE A 1 90 ? -1.356 -17.097 12.730 1.00 96.31 90 ILE A CA 1
ATOM 696 C C . ILE A 1 90 ? -0.887 -16.433 14.029 1.00 96.31 90 ILE A C 1
ATOM 698 O O . ILE A 1 90 ? -1.642 -16.389 14.992 1.00 96.31 90 ILE A O 1
ATOM 702 N N . LYS A 1 91 ? 0.301 -15.816 14.035 1.00 94.62 91 LYS A N 1
ATOM 703 C CA . LYS A 1 91 ? 0.832 -15.067 15.191 1.00 94.62 91 LYS A CA 1
ATOM 704 C C . LYS A 1 91 ? 0.026 -13.817 15.573 1.00 94.62 91 LYS A C 1
ATOM 706 O O . LYS A 1 91 ? 0.246 -13.261 16.642 1.00 94.62 91 LYS A O 1
ATOM 711 N N . LEU A 1 92 ? -0.863 -13.347 14.694 1.00 95.81 92 LEU A N 1
ATOM 712 C CA . LEU A 1 92 ? -1.735 -12.194 14.941 1.00 95.81 92 LEU A CA 1
ATOM 713 C C . LEU A 1 92 ? -3.074 -12.601 15.573 1.00 95.81 92 LEU A C 1
ATOM 715 O O . LEU A 1 92 ? -3.885 -11.732 15.897 1.00 95.81 92 LEU A O 1
ATOM 719 N N . LEU A 1 93 ? -3.315 -13.903 15.731 1.00 95.75 93 LEU A N 1
ATOM 720 C CA . LEU A 1 93 ? -4.532 -14.480 16.287 1.00 95.75 93 LEU A CA 1
ATOM 721 C C . LEU A 1 93 ? -4.234 -15.141 17.638 1.00 95.75 93 LEU A C 1
ATOM 723 O O . LEU A 1 93 ? -3.130 -15.627 17.877 1.00 95.75 93 LEU A O 1
ATOM 727 N N . ASP A 1 94 ? -5.226 -15.165 18.522 1.00 92.56 94 ASP A N 1
ATOM 728 C CA . ASP A 1 94 ? -5.166 -15.919 19.771 1.00 92.56 94 ASP A CA 1
ATOM 729 C C . ASP A 1 94 ? -5.217 -17.420 19.458 1.00 92.56 94 ASP A C 1
ATOM 731 O O . ASP A 1 94 ? -6.195 -17.930 18.899 1.00 92.56 94 ASP A O 1
ATOM 735 N N . SER A 1 95 ? -4.159 -18.139 19.836 1.00 91.94 95 SER A N 1
ATOM 736 C CA . SER A 1 95 ? -4.041 -19.578 19.608 1.00 91.94 95 SER A CA 1
ATOM 737 C C . SER A 1 95 ? -5.179 -20.372 20.259 1.00 91.94 95 SER A C 1
ATOM 739 O O . SER A 1 95 ? -5.588 -21.396 19.701 1.00 91.94 95 SER A O 1
ATOM 741 N N . ASN A 1 96 ? -5.759 -19.876 21.360 1.00 91.31 96 ASN A N 1
ATOM 742 C CA . ASN A 1 96 ? -6.870 -20.515 22.074 1.00 91.31 96 ASN A CA 1
ATOM 743 C C . ASN A 1 96 ? -8.205 -20.450 21.318 1.00 91.31 96 ASN A C 1
ATOM 745 O O . ASN A 1 96 ? -9.143 -21.164 21.674 1.00 91.31 96 ASN A O 1
ATOM 749 N N . LEU A 1 97 ? -8.305 -19.605 20.286 1.00 94.75 97 LEU A N 1
ATOM 750 C CA . LEU A 1 97 ? -9.531 -19.400 19.509 1.00 94.75 97 LEU A CA 1
ATOM 751 C C . LEU A 1 97 ? -9.507 -20.099 18.141 1.00 94.75 97 LEU A C 1
ATOM 753 O O . LEU A 1 97 ? -10.469 -20.005 17.378 1.00 94.75 97 LEU A O 1
ATOM 757 N N . SER A 1 98 ? -8.439 -20.841 17.827 1.00 96.00 98 SER A N 1
ATOM 758 C CA . SER A 1 98 ? -8.251 -21.504 16.527 1.00 96.00 98 SER A CA 1
ATOM 759 C C . SER A 1 98 ? -9.416 -22.433 16.155 1.00 96.00 98 SER A C 1
ATOM 761 O O . SER A 1 98 ? -9.907 -22.411 15.024 1.00 96.00 98 SER A O 1
ATOM 763 N N . LYS A 1 99 ? -9.915 -23.226 17.115 1.00 97.25 99 LYS A N 1
ATOM 764 C CA . LYS A 1 99 ? -11.027 -24.163 16.884 1.00 97.25 99 LYS A CA 1
ATOM 765 C C . LYS A 1 99 ? -12.364 -23.434 16.698 1.00 97.25 99 LYS A C 1
ATOM 767 O O . LYS A 1 99 ? -13.159 -23.815 15.842 1.00 97.25 99 LYS A O 1
ATOM 772 N N . GLN A 1 100 ? -12.588 -22.353 17.441 1.00 97.31 100 GLN A N 1
ATOM 773 C CA . GLN A 1 100 ? -13.766 -21.491 17.333 1.00 97.31 100 GLN A CA 1
ATOM 774 C C . GLN A 1 100 ? -13.806 -20.807 15.963 1.00 97.31 100 GLN A C 1
ATOM 776 O O . GLN A 1 100 ? -14.865 -20.771 15.337 1.00 97.31 100 GLN A O 1
ATOM 781 N N . ILE A 1 101 ? -12.661 -20.335 15.455 1.00 98.19 101 ILE A N 1
ATOM 782 C CA . ILE A 1 101 ? -12.543 -19.784 14.097 1.00 98.19 101 ILE A CA 1
ATOM 783 C C . ILE A 1 101 ? -12.968 -20.831 13.059 1.00 98.19 101 ILE A C 1
ATOM 785 O O . ILE A 1 101 ? -13.798 -20.530 12.199 1.00 98.19 101 ILE A O 1
ATOM 789 N N . ILE A 1 102 ? -12.449 -22.064 13.157 1.00 98.44 102 ILE A N 1
ATOM 790 C CA . ILE A 1 102 ? -12.808 -23.162 12.242 1.00 98.44 102 ILE A CA 1
ATOM 791 C C . ILE A 1 102 ? -14.316 -23.418 12.273 1.00 98.44 102 ILE A C 1
ATOM 793 O O . ILE A 1 102 ? -14.958 -23.408 11.225 1.00 98.44 102 ILE A O 1
ATOM 797 N N . LEU A 1 103 ? -14.898 -23.601 13.460 1.00 98.19 103 LEU A N 1
ATOM 798 C CA . LEU A 1 103 ? -16.330 -23.868 13.618 1.00 98.19 103 LEU A CA 1
ATOM 799 C C . LEU A 1 103 ? -17.197 -22.730 13.077 1.00 98.19 103 LEU A C 1
ATOM 801 O O . LEU A 1 103 ? -18.180 -22.985 12.383 1.00 98.19 103 LEU A O 1
ATOM 805 N N . THR A 1 104 ? -16.801 -21.484 13.330 1.00 98.00 104 THR A N 1
ATOM 806 C CA . THR A 1 104 ? -17.533 -20.307 12.855 1.00 98.00 104 THR A CA 1
ATOM 807 C C . THR A 1 104 ? -17.498 -20.207 11.329 1.00 98.00 104 THR A C 1
ATOM 809 O O . THR A 1 104 ? -18.521 -19.924 10.702 1.00 98.00 104 THR A O 1
ATOM 812 N N . LEU A 1 105 ? -16.340 -20.469 10.710 1.00 98.38 105 LEU A N 1
ATOM 813 C CA . LEU A 1 105 ? -16.205 -20.501 9.252 1.00 98.38 105 LEU A CA 1
ATOM 814 C C . LEU A 1 105 ? -16.984 -21.671 8.641 1.00 98.38 105 LEU A C 1
ATOM 816 O O . LEU A 1 105 ? -17.667 -21.470 7.636 1.00 98.38 105 LEU A O 1
ATOM 820 N N . LYS A 1 106 ? -16.952 -22.859 9.261 1.00 97.94 106 LYS A N 1
ATOM 821 C CA . LYS A 1 106 ? -17.771 -24.011 8.851 1.00 97.94 106 LYS A CA 1
ATOM 822 C C . LYS A 1 106 ? -19.259 -23.672 8.867 1.00 97.94 106 LYS A C 1
ATOM 824 O O . LYS A 1 106 ? -19.942 -23.930 7.879 1.00 97.94 106 LYS A O 1
ATOM 829 N N . ASP A 1 107 ? -19.752 -23.075 9.952 1.00 97.69 107 ASP A N 1
ATOM 830 C CA . ASP A 1 107 ? -21.153 -22.664 10.057 1.00 97.69 107 ASP A CA 1
ATOM 831 C C . ASP A 1 107 ? -21.513 -21.636 8.977 1.00 97.69 107 ASP A C 1
ATOM 833 O O . ASP A 1 107 ? -22.483 -21.812 8.238 1.00 97.69 107 ASP A O 1
ATOM 837 N N . MET A 1 108 ? -20.677 -20.606 8.808 1.00 96.75 108 MET A N 1
ATOM 838 C CA . MET A 1 108 ? -20.906 -19.565 7.811 1.00 96.75 108 MET A CA 1
ATOM 839 C C . MET A 1 108 ? -20.961 -20.131 6.388 1.00 96.75 108 MET A C 1
ATOM 841 O O . MET A 1 108 ? -21.864 -19.761 5.640 1.00 96.75 108 MET A O 1
ATOM 845 N N . ILE A 1 109 ? -20.037 -21.028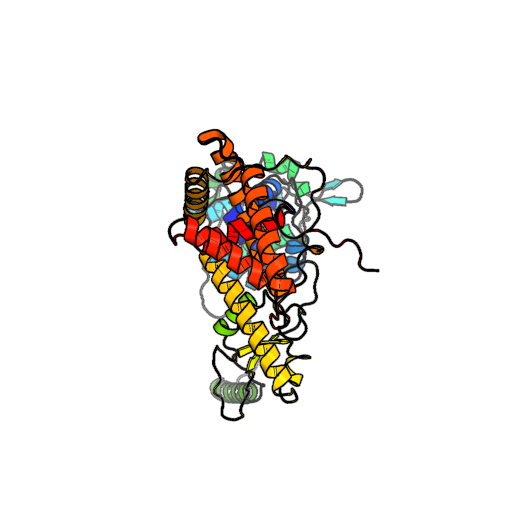 6.027 1.00 97.94 109 ILE A N 1
ATOM 846 C CA . ILE A 1 109 ? -19.995 -21.706 4.721 1.00 97.94 109 ILE A CA 1
ATOM 847 C C . ILE A 1 109 ? -21.215 -22.617 4.532 1.00 97.94 109 ILE A C 1
ATOM 849 O O . ILE A 1 109 ? -21.853 -22.594 3.473 1.00 97.94 109 ILE A O 1
ATOM 853 N N . GLY A 1 110 ? -21.570 -23.396 5.558 1.00 97.12 110 GLY A N 1
ATOM 854 C CA . GLY A 1 110 ? -22.744 -24.268 5.549 1.00 97.12 110 GLY A CA 1
ATOM 855 C C . GLY A 1 110 ? -24.028 -23.482 5.284 1.00 97.12 110 GLY A C 1
ATOM 856 O O . GLY A 1 110 ? -24.787 -23.811 4.370 1.00 97.12 110 GLY A O 1
ATOM 857 N N . ASN A 1 111 ? -24.197 -22.368 5.998 1.00 96.00 111 ASN A N 1
ATOM 858 C CA . ASN A 1 111 ? -25.355 -21.477 5.926 1.00 96.00 111 ASN A CA 1
ATOM 859 C C . ASN A 1 111 ? -25.302 -20.453 4.771 1.00 96.00 111 ASN A C 1
ATOM 861 O O . ASN A 1 111 ? -26.175 -19.579 4.677 1.00 96.00 111 ASN A O 1
ATOM 865 N N . ASP A 1 112 ? -24.292 -20.529 3.900 1.00 95.88 112 ASP A N 1
ATOM 866 C CA . ASP A 1 112 ? -24.172 -19.749 2.665 1.00 95.88 112 ASP A CA 1
ATOM 867 C C . ASP A 1 112 ? -24.809 -20.505 1.485 1.00 95.88 112 ASP A C 1
ATOM 869 O O . ASP A 1 112 ? -24.138 -21.076 0.623 1.00 95.88 112 ASP A O 1
ATOM 873 N N . LEU A 1 113 ? -26.141 -20.581 1.501 1.00 94.12 113 LEU A N 1
ATOM 874 C CA . LEU A 1 113 ? -26.947 -21.307 0.516 1.00 94.12 113 LEU A CA 1
ATOM 875 C C . LEU A 1 113 ? -27.046 -20.561 -0.828 1.00 94.12 113 LEU A C 1
ATOM 877 O O . LEU A 1 113 ? -27.196 -19.339 -0.819 1.00 94.12 113 LEU A O 1
ATOM 881 N N . PRO A 1 114 ? -27.024 -21.245 -1.982 1.00 92.75 114 PRO A N 1
ATOM 882 C CA . PRO A 1 114 ? -27.226 -20.602 -3.274 1.00 92.75 114 PRO A CA 1
ATOM 883 C C . PRO A 1 114 ? -28.580 -19.882 -3.357 1.00 92.75 114 PRO A C 1
ATOM 885 O O . PRO A 1 114 ? -29.633 -20.488 -3.178 1.00 92.75 114 PRO A O 1
ATOM 888 N N . GLU A 1 115 ? -28.556 -18.589 -3.661 1.00 89.19 115 GLU A N 1
ATOM 889 C CA . GLU A 1 115 ? -29.736 -17.737 -3.805 1.00 89.19 115 GLU A CA 1
ATOM 890 C C . GLU A 1 115 ? -29.660 -16.971 -5.127 1.00 89.19 115 GLU A C 1
ATOM 892 O O . GLU A 1 115 ? -28.609 -16.455 -5.518 1.00 89.19 115 GLU A O 1
ATOM 897 N N . LYS A 1 116 ? -30.788 -16.889 -5.835 1.00 86.19 116 LYS A N 1
ATOM 898 C CA . LYS A 1 116 ? -30.883 -16.158 -7.099 1.00 86.19 116 LYS A CA 1
ATOM 899 C C . LYS A 1 116 ? -31.284 -14.708 -6.832 1.00 86.19 116 LYS A C 1
ATOM 901 O O . LYS A 1 116 ? -32.370 -14.458 -6.320 1.00 86.19 116 LYS A O 1
ATOM 906 N N . ASP A 1 117 ? -30.441 -13.769 -7.247 1.00 78.88 117 ASP A N 1
ATOM 907 C CA . ASP A 1 117 ? -30.723 -12.332 -7.241 1.00 78.88 117 ASP A CA 1
ATOM 908 C C . ASP A 1 117 ? -30.678 -11.803 -8.683 1.00 78.88 117 ASP A C 1
ATOM 910 O O . ASP A 1 117 ? -29.621 -11.625 -9.304 1.00 78.88 117 ASP A O 1
ATOM 914 N N . GLY A 1 118 ? -31.861 -11.650 -9.280 1.00 82.19 118 GLY A N 1
ATOM 915 C CA . GLY A 1 118 ? -32.011 -11.325 -10.695 1.00 82.19 118 GLY A CA 1
ATOM 916 C C . GLY A 1 118 ? -31.355 -12.368 -11.611 1.00 82.19 118 GLY A C 1
ATOM 917 O O . GLY A 1 118 ? -31.805 -13.513 -11.703 1.00 82.19 118 GLY A O 1
ATOM 918 N N . LYS A 1 119 ? -30.301 -11.957 -12.332 1.00 81.12 119 LYS A N 1
ATOM 919 C CA . LYS A 1 119 ? -29.514 -12.825 -13.235 1.00 81.12 119 LYS A CA 1
ATOM 920 C C . LYS A 1 119 ? -28.288 -13.457 -12.565 1.00 81.12 119 LYS A C 1
ATOM 922 O O . LYS A 1 119 ? -27.595 -14.232 -13.216 1.00 81.12 119 LYS A O 1
ATOM 927 N N . LYS A 1 120 ? -27.984 -13.105 -11.313 1.00 79.62 120 LYS A N 1
ATOM 928 C CA . LYS A 1 120 ? -26.813 -13.606 -10.589 1.00 79.62 120 LYS A CA 1
ATOM 929 C C . LYS A 1 120 ? -27.238 -14.651 -9.571 1.00 79.62 120 LYS A C 1
ATOM 931 O O . LYS A 1 120 ? -28.318 -14.566 -8.994 1.00 79.62 120 LYS A O 1
ATOM 936 N N . ILE A 1 121 ? -26.375 -15.634 -9.364 1.00 83.50 121 ILE A N 1
ATOM 937 C CA . ILE A 1 121 ? -26.496 -16.583 -8.265 1.00 83.50 121 ILE A CA 1
ATOM 938 C C . ILE A 1 121 ? -25.415 -16.215 -7.260 1.00 83.50 121 ILE A C 1
ATOM 940 O O . ILE A 1 121 ? -24.254 -16.033 -7.630 1.00 83.50 121 ILE A O 1
ATOM 944 N N . HIS A 1 122 ? -25.819 -16.049 -6.010 1.00 85.06 122 HIS A N 1
ATOM 945 C CA . HIS A 1 122 ? -24.931 -15.792 -4.891 1.00 85.06 122 HIS A CA 1
ATOM 946 C C . HIS A 1 122 ? -24.896 -17.007 -3.977 1.00 85.06 122 HIS A C 1
ATOM 948 O O . HIS A 1 122 ? -25.897 -17.693 -3.819 1.00 85.06 122 HIS A O 1
ATOM 954 N N . GLY A 1 123 ? -23.754 -17.230 -3.341 1.00 90.00 123 GLY A N 1
ATOM 955 C CA . GLY A 1 123 ? -23.553 -18.306 -2.383 1.00 90.00 123 GLY A CA 1
ATOM 956 C C . GLY A 1 123 ? -22.899 -19.546 -2.938 1.00 90.00 123 GLY A C 1
ATOM 957 O O . GLY A 1 123 ? -22.363 -19.535 -4.044 1.00 90.00 123 GLY A O 1
ATOM 958 N N . ILE A 1 124 ? -22.894 -20.588 -2.112 1.00 95.56 124 ILE A N 1
ATOM 959 C CA . ILE A 1 124 ? -21.959 -21.697 -2.250 1.00 95.56 124 ILE A CA 1
ATOM 960 C C . ILE A 1 124 ? -22.728 -23.002 -2.434 1.00 95.56 124 ILE A C 1
ATOM 962 O O . ILE A 1 124 ? -23.468 -23.428 -1.540 1.00 95.56 124 ILE A O 1
ATOM 966 N N . TYR A 1 125 ? -22.531 -23.636 -3.590 1.00 95.81 125 TYR A N 1
ATOM 967 C CA . TYR A 1 125 ? -23.028 -24.982 -3.865 1.00 95.81 125 TYR A CA 1
ATOM 968 C C . TYR A 1 125 ? -22.183 -26.036 -3.147 1.00 95.81 125 TYR A C 1
ATOM 970 O O . TYR A 1 125 ? -21.011 -25.817 -2.846 1.00 95.81 125 TYR A O 1
ATOM 978 N N . ASP A 1 126 ? -22.775 -27.197 -2.894 1.00 97.31 126 ASP A N 1
ATOM 979 C CA . ASP A 1 126 ? -22.149 -28.289 -2.143 1.00 97.31 126 ASP A CA 1
ATOM 980 C C . ASP A 1 126 ? -20.840 -28.800 -2.769 1.00 97.31 126 ASP A C 1
ATOM 982 O O . ASP A 1 126 ? -19.905 -29.142 -2.048 1.00 97.31 126 ASP A O 1
ATOM 986 N N . ASP A 1 127 ? -20.749 -28.806 -4.098 1.00 96.81 127 ASP A N 1
ATOM 987 C CA . ASP A 1 127 ? -19.586 -29.229 -4.888 1.00 96.81 127 ASP A CA 1
ATOM 988 C C . ASP A 1 127 ? -18.537 -28.120 -5.093 1.00 96.81 127 ASP A C 1
ATOM 990 O O . ASP A 1 127 ? -17.476 -28.350 -5.676 1.00 96.81 127 ASP A O 1
ATOM 994 N N . THR A 1 128 ? -18.800 -26.906 -4.602 1.00 97.62 128 THR A N 1
ATOM 995 C CA . THR A 1 128 ? -17.864 -25.787 -4.724 1.00 97.62 128 THR A CA 1
ATOM 996 C C . THR A 1 128 ? -16.680 -25.987 -3.786 1.00 97.62 128 THR A C 1
ATOM 998 O O . THR A 1 128 ? -16.863 -26.150 -2.580 1.00 97.62 128 THR A O 1
ATOM 1001 N N . LYS A 1 129 ? -15.456 -25.913 -4.324 1.00 98.19 129 LYS A N 1
ATOM 1002 C CA . LYS A 1 129 ? -14.217 -25.867 -3.534 1.00 98.19 129 LYS A CA 1
ATOM 1003 C C . LYS A 1 129 ? -14.131 -24.545 -2.780 1.00 98.19 129 LYS A C 1
ATOM 1005 O O . LYS A 1 129 ? -14.033 -23.492 -3.404 1.00 98.19 129 LYS A O 1
ATOM 1010 N N . VAL A 1 130 ? -14.179 -24.617 -1.455 1.00 97.38 130 VAL A N 1
ATOM 1011 C CA . VAL A 1 130 ? -14.190 -23.455 -0.547 1.00 97.38 130 VAL A CA 1
ATOM 1012 C C . VAL A 1 130 ? -12.895 -23.303 0.239 1.00 97.38 130 VAL A C 1
ATOM 1014 O O . VAL A 1 130 ? -12.606 -22.216 0.722 1.00 97.38 130 VAL A O 1
ATOM 1017 N N . GLU A 1 131 ? -12.107 -24.369 0.348 1.00 97.94 131 GLU A N 1
ATOM 1018 C CA . GLU A 1 131 ? -10.764 -24.355 0.922 1.00 97.94 131 GLU A CA 1
ATOM 1019 C C . GLU A 1 131 ? -9.789 -24.702 -0.209 1.00 97.94 131 GLU A C 1
ATOM 1021 O O . GLU A 1 131 ? -9.739 -25.839 -0.678 1.00 97.94 131 GLU A O 1
ATOM 1026 N N . LEU A 1 132 ? -9.093 -23.693 -0.737 1.00 97.69 132 LEU A N 1
ATOM 1027 C CA . LEU A 1 132 ? -8.342 -23.826 -1.988 1.00 97.69 132 LEU A CA 1
ATOM 1028 C C . LEU A 1 132 ? -6.929 -24.415 -1.840 1.00 97.69 132 LEU A C 1
ATOM 1030 O O . LEU A 1 132 ? -6.325 -24.730 -2.863 1.00 97.69 132 LEU A O 1
ATOM 1034 N N . VAL A 1 133 ? -6.400 -24.596 -0.624 1.00 96.38 133 VAL A N 1
ATOM 1035 C CA . VAL A 1 133 ? -5.072 -25.199 -0.406 1.00 96.38 133 VAL A CA 1
ATOM 1036 C C . VAL A 1 133 ? -5.132 -26.708 -0.610 1.00 96.38 133 VAL A C 1
ATOM 1038 O O . VAL A 1 133 ? -4.340 -27.247 -1.381 1.00 96.38 133 VAL A O 1
ATOM 1041 N N . ASN A 1 134 ? -6.094 -27.387 0.019 1.00 94.00 134 ASN A N 1
ATOM 1042 C CA . ASN A 1 134 ? -6.296 -28.830 -0.150 1.00 94.00 134 ASN A CA 1
ATOM 1043 C C . ASN A 1 134 ? -7.423 -29.157 -1.138 1.00 94.00 134 ASN A C 1
ATOM 1045 O O . ASN A 1 134 ? -7.599 -30.314 -1.517 1.00 94.00 134 ASN A O 1
ATOM 1049 N N . GLY A 1 135 ? -8.167 -28.145 -1.590 1.00 96.06 135 GLY A N 1
ATOM 1050 C CA . GLY A 1 135 ? -9.226 -28.292 -2.584 1.00 96.06 135 GLY A CA 1
ATOM 1051 C C . GLY A 1 135 ? -10.515 -28.897 -2.029 1.00 96.06 135 GLY A C 1
ATOM 1052 O O . GLY A 1 135 ? -11.214 -29.572 -2.784 1.00 96.06 135 GLY A O 1
ATOM 1053 N N . ILE A 1 136 ? -10.821 -28.656 -0.750 1.00 97.81 136 ILE A N 1
ATOM 1054 C CA . ILE A 1 136 ? -11.984 -29.216 -0.048 1.00 97.81 136 ILE A CA 1
ATOM 1055 C C . ILE A 1 136 ? -13.261 -28.486 -0.482 1.00 97.81 136 ILE A C 1
ATOM 1057 O O . ILE A 1 136 ? -13.332 -27.249 -0.510 1.00 97.81 136 ILE A O 1
ATOM 1061 N N . THR A 1 137 ? -14.289 -29.261 -0.816 1.00 98.44 137 THR A N 1
ATOM 1062 C CA . THR A 1 137 ? -15.622 -28.765 -1.177 1.00 98.44 137 THR A CA 1
ATOM 1063 C C . THR A 1 137 ? -16.464 -28.416 0.047 1.00 98.44 137 THR A C 1
ATOM 1065 O O . THR A 1 137 ? -16.218 -28.898 1.152 1.00 98.44 137 THR A O 1
ATOM 1068 N N . LYS A 1 138 ? -17.507 -27.597 -0.131 1.00 98.12 138 LYS A N 1
ATOM 1069 C CA . LYS A 1 138 ? -18.459 -27.267 0.943 1.00 98.12 138 LYS A CA 1
ATOM 1070 C C . LYS A 1 138 ? -19.048 -28.521 1.603 1.00 98.12 138 LYS A C 1
ATOM 1072 O O . LYS A 1 138 ? -19.149 -28.573 2.829 1.00 98.12 138 LYS A O 1
ATOM 1077 N N . LYS A 1 139 ? -19.409 -29.529 0.804 1.00 97.69 139 LYS A N 1
ATOM 1078 C CA . LYS A 1 139 ? -19.964 -30.795 1.295 1.00 97.69 139 LYS A CA 1
ATOM 1079 C C . LYS A 1 139 ? -18.960 -31.590 2.126 1.00 97.69 139 LYS A C 1
ATOM 1081 O O . LYS A 1 139 ? -19.316 -32.070 3.196 1.00 97.69 139 LYS A O 1
ATOM 1086 N N . GLU A 1 140 ? -17.723 -31.719 1.653 1.00 98.00 140 GLU A N 1
ATOM 1087 C CA . GLU A 1 140 ? -16.658 -32.426 2.381 1.00 98.00 140 GLU A CA 1
ATOM 1088 C C . GLU A 1 140 ? -16.312 -31.710 3.693 1.00 98.00 140 GLU A C 1
ATOM 1090 O O . GLU A 1 140 ? -16.208 -32.347 4.746 1.00 98.00 140 GLU A O 1
ATOM 1095 N N . LEU A 1 141 ? -16.229 -30.374 3.649 1.00 97.94 141 LEU A N 1
ATOM 1096 C CA . LEU A 1 141 ? -15.924 -29.541 4.807 1.00 97.94 141 LEU A CA 1
ATOM 1097 C C . LEU A 1 141 ? -16.948 -29.722 5.938 1.00 97.94 141 LEU A C 1
ATOM 1099 O O . LEU A 1 141 ? -16.575 -29.684 7.111 1.00 97.94 141 LEU A O 1
ATOM 1103 N N . ALA A 1 142 ? -18.228 -29.941 5.614 1.00 95.69 142 ALA A N 1
ATOM 1104 C CA . ALA A 1 142 ? -19.281 -30.127 6.612 1.00 95.69 142 ALA A CA 1
ATOM 1105 C C . ALA A 1 142 ? -18.959 -31.283 7.580 1.00 95.69 142 ALA A C 1
ATOM 1107 O O . ALA A 1 142 ? -19.044 -31.109 8.799 1.00 95.69 142 ALA A O 1
ATOM 1108 N N . SER A 1 143 ? -18.506 -32.421 7.046 1.00 94.94 143 SER A N 1
ATOM 1109 C CA . SER A 1 143 ? -18.153 -33.625 7.813 1.00 94.94 143 SER A CA 1
ATOM 1110 C C . SER A 1 143 ? -16.731 -33.639 8.381 1.00 94.94 143 SER A C 1
ATOM 1112 O O . SER A 1 143 ? -16.431 -34.479 9.221 1.00 94.94 143 SER A O 1
ATOM 1114 N N . GLN A 1 144 ? -15.846 -32.743 7.940 1.00 96.62 144 GLN A N 1
ATOM 1115 C CA . GLN A 1 144 ? -14.440 -32.760 8.347 1.00 96.62 144 GLN A CA 1
ATOM 1116 C C . GLN A 1 144 ? -14.249 -32.310 9.801 1.00 96.62 144 GLN A C 1
ATOM 1118 O O . GLN A 1 144 ? -14.772 -31.269 10.204 1.00 96.62 144 GLN A O 1
ATOM 1123 N N . THR A 1 145 ? -13.466 -33.064 10.570 1.00 96.69 145 THR A N 1
ATOM 1124 C CA . THR A 1 145 ? -13.149 -32.788 11.985 1.00 96.69 145 THR A CA 1
ATOM 1125 C C . THR A 1 145 ? -11.666 -32.499 12.223 1.00 96.69 145 THR A C 1
ATOM 1127 O O . THR A 1 145 ? -11.322 -31.854 13.208 1.00 96.69 145 THR A O 1
ATOM 1130 N N . GLU A 1 146 ? -10.782 -32.909 11.311 1.00 97.06 146 GLU A N 1
ATOM 1131 C CA . GLU A 1 146 ? -9.331 -32.722 11.414 1.00 97.06 146 GLU A CA 1
ATOM 1132 C C . GLU A 1 146 ? -8.840 -31.592 10.508 1.00 97.06 146 GLU A C 1
ATOM 1134 O O . GLU A 1 146 ? -9.162 -31.554 9.317 1.00 97.06 146 GLU A O 1
ATOM 1139 N N . PHE A 1 147 ? -8.043 -30.671 11.055 1.00 96.75 147 PHE A N 1
ATOM 1140 C CA . PHE A 1 147 ? -7.610 -29.469 10.343 1.00 96.75 147 PHE A CA 1
ATOM 1141 C C . PHE A 1 147 ? -6.146 -29.126 10.601 1.00 96.75 147 PHE A C 1
ATOM 1143 O O . PHE A 1 147 ? -5.709 -29.002 11.742 1.00 96.75 147 PHE A O 1
ATOM 1150 N N . CYS A 1 148 ? -5.415 -28.838 9.526 1.00 96.44 148 CYS A N 1
ATOM 1151 C CA . CYS A 1 148 ? -4.216 -28.013 9.601 1.00 96.44 148 CYS A CA 1
ATOM 1152 C C . CYS A 1 148 ? -4.653 -26.537 9.572 1.00 96.44 148 CYS A C 1
ATOM 1154 O O . CYS A 1 148 ? -5.148 -26.049 8.551 1.00 96.44 148 CYS A O 1
ATOM 1156 N N . PHE A 1 149 ? -4.531 -25.839 10.708 1.00 96.81 149 PHE A N 1
ATOM 1157 C CA . PHE A 1 149 ? -5.190 -24.543 10.916 1.00 96.81 149 PHE A CA 1
ATOM 1158 C C . PHE A 1 149 ? -4.765 -23.472 9.903 1.00 96.81 149 PHE A C 1
ATOM 1160 O O . PHE A 1 149 ? -5.622 -22.807 9.321 1.00 96.81 149 PHE A O 1
ATOM 1167 N N . HIS A 1 150 ? -3.460 -23.330 9.641 1.00 96.44 150 HIS A N 1
ATOM 1168 C CA . HIS A 1 150 ? -2.960 -22.322 8.698 1.00 96.44 150 HIS A CA 1
ATOM 1169 C C . HIS A 1 150 ? -3.405 -22.593 7.261 1.00 96.44 150 HIS A C 1
ATOM 1171 O O . HIS A 1 150 ? -3.799 -21.657 6.568 1.00 96.44 150 HIS A O 1
ATOM 1177 N N . SER A 1 151 ? -3.424 -23.862 6.847 1.00 96.88 151 SER A N 1
ATOM 1178 C CA . SER A 1 151 ? -3.828 -24.255 5.497 1.00 96.88 151 SER A CA 1
ATOM 1179 C C . SER A 1 151 ? -5.319 -24.030 5.293 1.00 96.88 151 SER A C 1
ATOM 1181 O O . SER A 1 151 ? -5.712 -23.406 4.312 1.00 96.88 151 SER A O 1
ATOM 1183 N N . PHE A 1 152 ? -6.142 -24.446 6.262 1.00 98.44 152 PHE A N 1
ATOM 1184 C CA . PHE A 1 152 ? -7.582 -24.199 6.233 1.00 98.44 152 PHE A CA 1
ATOM 1185 C C . PHE A 1 152 ? -7.894 -22.702 6.122 1.00 98.44 152 PHE A C 1
ATOM 1187 O O . PHE A 1 152 ? -8.662 -22.276 5.258 1.00 98.44 152 PHE A O 1
ATOM 1194 N N . LEU A 1 153 ? -7.263 -21.896 6.977 1.00 98.44 153 LEU A N 1
ATOM 1195 C CA . LEU A 1 153 ? -7.505 -20.463 7.024 1.00 98.44 153 LEU A CA 1
ATOM 1196 C C . LEU A 1 153 ? -7.075 -19.775 5.713 1.00 98.44 153 LEU A C 1
ATOM 1198 O O . LEU A 1 153 ? -7.839 -18.990 5.148 1.00 98.44 153 LEU A O 1
ATOM 1202 N N . ALA A 1 154 ? -5.905 -20.136 5.177 1.00 98.56 154 ALA A N 1
ATOM 1203 C CA . ALA A 1 154 ? -5.393 -19.626 3.906 1.00 98.56 154 ALA A CA 1
ATOM 1204 C C . ALA A 1 154 ? -6.277 -19.992 2.706 1.00 98.56 154 ALA A C 1
ATOM 1206 O O . ALA A 1 154 ? -6.510 -19.158 1.829 1.00 98.56 154 ALA A O 1
ATOM 1207 N N . GLY A 1 155 ? -6.805 -21.214 2.647 1.00 98.44 155 GLY A N 1
ATOM 1208 C CA . GLY A 1 155 ? -7.633 -21.616 1.517 1.00 98.44 155 GLY A CA 1
ATOM 1209 C C . GLY A 1 155 ? -9.018 -21.007 1.516 1.00 98.44 155 GLY A C 1
ATOM 1210 O O . GLY A 1 155 ? -9.503 -20.642 0.443 1.00 98.44 155 GLY A O 1
ATOM 1211 N N . VAL A 1 156 ? -9.636 -20.847 2.690 1.00 98.75 156 VAL A N 1
ATOM 1212 C CA . VAL A 1 156 ? -10.887 -20.087 2.804 1.00 98.75 156 VAL A CA 1
ATOM 1213 C C . VAL A 1 156 ? -10.640 -18.620 2.453 1.00 98.75 156 VAL A C 1
ATOM 1215 O O . VAL A 1 156 ? -11.430 -18.024 1.720 1.00 98.75 156 VAL A O 1
ATOM 1218 N N . PHE A 1 157 ? -9.514 -18.043 2.887 1.00 98.75 157 PHE A N 1
ATOM 1219 C CA . PHE A 1 157 ? -9.107 -16.702 2.472 1.00 98.75 157 PHE A CA 1
ATOM 1220 C C . PHE A 1 157 ? -8.989 -16.577 0.942 1.00 98.75 157 PHE A C 1
ATOM 1222 O O . PHE A 1 157 ? -9.587 -15.680 0.340 1.00 98.75 157 PHE A O 1
ATOM 1229 N N . LEU A 1 158 ? -8.273 -17.497 0.292 1.00 98.62 158 LEU A N 1
ATOM 1230 C CA . LEU A 1 158 ? -8.138 -17.512 -1.164 1.00 98.62 158 LEU A CA 1
ATOM 1231 C C . LEU A 1 158 ? -9.500 -17.600 -1.851 1.00 98.62 158 LEU A C 1
ATOM 1233 O O . LEU A 1 158 ? -9.747 -16.860 -2.807 1.00 98.62 158 LEU A O 1
ATOM 1237 N N . TYR A 1 159 ? -10.409 -18.434 -1.339 1.00 98.44 159 TYR A N 1
ATOM 1238 C CA . TYR A 1 159 ? -11.774 -18.518 -1.846 1.00 98.44 159 TYR A CA 1
ATOM 1239 C C . TYR A 1 159 ? -12.500 -17.172 -1.752 1.00 98.44 159 TYR A C 1
ATOM 1241 O O . TYR A 1 159 ? -13.011 -16.684 -2.764 1.00 98.44 159 TYR A O 1
ATOM 1249 N N . VAL A 1 160 ? -12.507 -16.522 -0.581 1.00 97.94 160 VAL A N 1
ATOM 1250 C CA . VAL A 1 160 ? -13.244 -15.258 -0.414 1.00 97.94 160 VAL A CA 1
ATOM 1251 C C . VAL A 1 160 ? -12.670 -14.122 -1.249 1.00 97.94 160 VAL A C 1
ATOM 1253 O O . VAL A 1 160 ? -13.433 -13.293 -1.745 1.00 97.94 160 VAL A O 1
ATOM 1256 N N . VAL A 1 161 ? -11.356 -14.089 -1.462 1.00 97.56 161 VAL A N 1
ATOM 1257 C CA . VAL A 1 161 ? -10.713 -13.054 -2.280 1.00 97.56 161 VAL A CA 1
ATOM 1258 C C . VAL A 1 161 ? -10.985 -13.252 -3.773 1.00 97.56 161 VAL A C 1
ATOM 1260 O O . VAL A 1 161 ? -11.121 -12.272 -4.506 1.00 97.56 161 VAL A O 1
ATOM 1263 N N . THR A 1 162 ? -11.080 -14.496 -4.245 1.00 96.31 162 THR A N 1
ATOM 1264 C CA . THR A 1 162 ? -11.152 -14.795 -5.686 1.00 96.31 162 THR A CA 1
ATOM 1265 C C . THR A 1 162 ? -12.569 -15.042 -6.203 1.00 96.31 162 THR A C 1
ATOM 1267 O O . THR A 1 162 ? -12.859 -14.675 -7.345 1.00 96.31 162 THR A O 1
ATOM 1270 N N . ASN A 1 163 ? -13.457 -15.606 -5.376 1.00 94.06 163 ASN A N 1
ATOM 1271 C CA . ASN A 1 163 ? -14.769 -16.118 -5.793 1.00 94.06 163 ASN A CA 1
ATOM 1272 C C . ASN A 1 163 ? -15.964 -15.345 -5.218 1.00 94.06 163 ASN A C 1
ATOM 1274 O O . ASN A 1 163 ? -17.105 -15.633 -5.576 1.00 94.06 163 ASN A O 1
ATOM 1278 N N . THR A 1 164 ? -15.742 -14.348 -4.356 1.00 93.06 164 THR A N 1
ATOM 1279 C CA . THR A 1 164 ? -16.838 -13.604 -3.714 1.00 93.06 164 THR A CA 1
ATOM 1280 C C . THR A 1 164 ? -16.775 -12.106 -3.994 1.00 93.06 164 THR A C 1
ATOM 1282 O O . THR A 1 164 ? -15.737 -11.541 -4.340 1.00 93.06 164 THR A O 1
ATOM 1285 N N . THR A 1 165 ? -17.910 -11.426 -3.829 1.00 92.31 165 THR A N 1
ATOM 1286 C CA . THR A 1 165 ? -17.974 -9.960 -3.820 1.00 92.31 165 THR A CA 1
ATOM 1287 C C . THR A 1 165 ? -18.195 -9.479 -2.400 1.00 92.31 165 THR A C 1
ATOM 1289 O O . THR A 1 165 ? -19.235 -9.781 -1.825 1.00 92.31 165 THR A O 1
ATOM 1292 N N . ASN A 1 166 ? -17.293 -8.670 -1.849 1.00 95.75 166 ASN A N 1
ATOM 1293 C CA . ASN A 1 166 ? -17.400 -8.253 -0.450 1.00 95.75 166 ASN A CA 1
ATOM 1294 C C . ASN A 1 166 ? -18.747 -7.594 -0.102 1.00 95.75 166 ASN A C 1
ATOM 1296 O O . ASN A 1 166 ? -19.320 -7.844 0.955 1.00 95.75 166 ASN A O 1
ATOM 1300 N N . ARG A 1 167 ? -19.304 -6.806 -1.032 1.00 93.38 167 ARG A N 1
ATOM 1301 C CA . ARG A 1 167 ? -20.592 -6.118 -0.849 1.00 93.38 167 ARG A CA 1
ATOM 1302 C C . ARG A 1 167 ? -21.788 -7.049 -0.596 1.00 93.38 167 ARG A C 1
ATOM 1304 O O . ARG A 1 167 ? -22.768 -6.584 -0.014 1.00 93.38 167 ARG A O 1
ATOM 1311 N N . SER A 1 168 ? -21.738 -8.330 -0.981 1.00 89.94 168 SER A N 1
ATOM 1312 C CA . SER A 1 168 ? -22.840 -9.273 -0.709 1.00 89.94 168 SER A CA 1
ATOM 1313 C C . SER A 1 168 ? -22.997 -9.576 0.788 1.00 89.94 168 SER A C 1
ATOM 1315 O O . SER A 1 168 ? -24.095 -9.894 1.242 1.00 89.94 168 SER A O 1
ATOM 1317 N N . GLY A 1 169 ? -21.935 -9.395 1.580 1.00 91.06 169 GLY A N 1
ATOM 1318 C CA . GLY A 1 169 ? -21.937 -9.620 3.025 1.00 91.06 169 GLY A CA 1
ATOM 1319 C C . GLY A 1 169 ? -22.682 -8.563 3.842 1.00 91.06 169 GLY A C 1
ATOM 1320 O O . GLY A 1 169 ? -22.915 -8.780 5.027 1.00 91.06 169 GLY A O 1
ATOM 1321 N N . LYS A 1 170 ? -23.122 -7.442 3.248 1.00 92.06 170 LYS A N 1
ATOM 1322 C CA . LYS A 1 170 ? -23.666 -6.281 3.986 1.00 92.06 170 LYS A CA 1
ATOM 1323 C C . LYS A 1 170 ? -24.858 -6.604 4.898 1.00 92.06 170 LYS A C 1
ATOM 1325 O O . LYS A 1 170 ? -25.010 -5.980 5.943 1.00 92.06 170 LYS A O 1
ATOM 1330 N N . LYS A 1 171 ? -25.702 -7.572 4.524 1.00 90.06 171 LYS A N 1
ATOM 1331 C CA . LYS A 1 171 ? -26.808 -8.042 5.381 1.00 90.06 171 LYS A CA 1
ATOM 1332 C C . LYS A 1 171 ? -26.323 -8.961 6.508 1.00 90.06 171 LYS A C 1
ATOM 1334 O O . LYS A 1 171 ? -26.871 -8.911 7.600 1.00 90.06 171 LYS A O 1
ATOM 1339 N N . THR A 1 172 ? -25.296 -9.769 6.239 1.00 89.00 172 THR A N 1
ATOM 1340 C CA . THR A 1 172 ? -24.744 -10.758 7.182 1.00 89.00 172 THR A CA 1
ATOM 1341 C C . THR A 1 172 ? -23.837 -10.110 8.222 1.00 89.00 172 THR A C 1
ATOM 1343 O O . THR A 1 172 ? -23.834 -10.530 9.367 1.00 89.00 172 THR A O 1
ATOM 1346 N N . ILE A 1 173 ? -23.086 -9.065 7.866 1.00 92.81 173 ILE A N 1
ATOM 1347 C CA . ILE A 1 173 ? -22.017 -8.537 8.726 1.00 92.81 173 ILE A CA 1
ATOM 1348 C C . ILE A 1 173 ? -22.498 -8.076 10.109 1.00 92.81 173 ILE A C 1
ATOM 1350 O O . ILE A 1 173 ? -21.747 -8.134 11.072 1.00 92.81 173 ILE A O 1
ATOM 1354 N N . ARG A 1 174 ? -23.771 -7.675 10.230 1.00 89.75 174 ARG A N 1
ATOM 1355 C CA . ARG A 1 174 ? -24.381 -7.267 11.504 1.00 89.75 174 ARG A CA 1
ATOM 1356 C C . ARG A 1 174 ? -24.563 -8.420 12.495 1.00 89.75 174 ARG A C 1
ATOM 1358 O O . ARG A 1 174 ? -24.672 -8.151 13.682 1.00 89.75 174 ARG A O 1
ATOM 1365 N N . SER A 1 175 ? -24.632 -9.664 12.020 1.00 90.06 175 SER A N 1
ATOM 1366 C CA . SER A 1 175 ? -24.783 -10.855 12.863 1.00 90.06 175 SER A CA 1
ATOM 1367 C C . SER A 1 175 ? -23.457 -11.562 13.153 1.00 90.06 175 SER A C 1
ATOM 1369 O O . SER A 1 175 ? -23.447 -12.533 13.899 1.00 90.06 175 SER A O 1
ATOM 1371 N N . VAL A 1 176 ? -22.341 -11.105 12.571 1.00 92.19 176 VAL A N 1
ATOM 1372 C CA . VAL A 1 176 ? -21.001 -11.659 12.821 1.00 92.19 176 VAL A CA 1
ATOM 1373 C C . VAL A 1 176 ? -20.358 -10.862 13.955 1.00 92.19 176 VAL A C 1
ATOM 1375 O O . VAL A 1 176 ? -19.582 -9.940 13.719 1.00 92.19 176 VAL A O 1
ATOM 1378 N N . THR A 1 177 ? -20.757 -11.170 15.189 1.00 89.38 177 THR A N 1
ATOM 1379 C CA . THR A 1 177 ? -20.270 -10.505 16.408 1.00 89.38 177 THR A CA 1
ATOM 1380 C C . THR A 1 177 ? -19.307 -11.397 17.195 1.00 89.38 177 THR A C 1
ATOM 1382 O O . THR A 1 177 ? -19.132 -12.576 16.881 1.00 89.38 177 THR A O 1
ATOM 1385 N N . GLN A 1 178 ? -18.692 -10.850 18.246 1.00 89.75 178 GLN A N 1
ATOM 1386 C CA . GLN A 1 178 ? -17.873 -11.640 19.167 1.00 89.75 178 GLN A CA 1
ATOM 1387 C C . GLN A 1 178 ? -18.696 -12.750 19.836 1.00 89.75 178 GLN A C 1
ATOM 1389 O O . GLN A 1 178 ? -18.230 -13.881 19.937 1.00 89.75 178 GLN A O 1
ATOM 1394 N N . GLU A 1 179 ? -19.935 -12.462 20.234 1.00 93.62 179 GLU A N 1
ATOM 1395 C CA . GLU A 1 179 ? -20.847 -13.440 20.836 1.00 93.62 179 GLU A CA 1
ATOM 1396 C C . GLU A 1 179 ? -21.150 -14.582 19.867 1.00 93.62 179 GLU A C 1
ATOM 1398 O O . GLU A 1 179 ? -21.182 -15.742 20.273 1.00 93.62 179 GLU A O 1
ATOM 1403 N N . TYR A 1 180 ? -21.320 -14.270 18.579 1.00 93.88 180 TYR A N 1
ATOM 1404 C CA . TYR A 1 180 ? -21.511 -15.285 17.551 1.00 93.88 180 TYR A CA 1
ATOM 1405 C C . TYR A 1 180 ? -20.305 -16.231 17.461 1.00 93.88 180 TYR A C 1
ATOM 1407 O O . TYR A 1 180 ? -20.489 -17.445 17.497 1.00 93.88 180 TYR A O 1
ATOM 1415 N N . VAL A 1 181 ? -19.075 -15.707 17.438 1.00 92.69 181 VAL A N 1
ATOM 1416 C CA . VAL A 1 181 ? -17.852 -16.535 17.417 1.00 92.69 181 VAL A CA 1
ATOM 1417 C C . VAL A 1 181 ? -17.718 -17.377 18.694 1.00 92.69 181 VAL A C 1
ATOM 1419 O O . VAL A 1 181 ? -17.428 -18.572 18.636 1.00 92.69 181 VAL A O 1
ATOM 1422 N N . LEU A 1 182 ? -17.969 -16.781 19.862 1.00 92.12 182 LEU A N 1
ATOM 1423 C CA . LEU A 1 182 ? -17.850 -17.471 21.151 1.00 92.12 182 LEU A CA 1
ATOM 1424 C C . LEU A 1 182 ? -18.973 -18.489 21.401 1.00 92.12 182 LEU A C 1
ATOM 1426 O O . LEU A 1 182 ? -18.794 -19.399 22.215 1.00 92.12 182 LEU A O 1
ATOM 1430 N N . SER A 1 183 ? -20.094 -18.403 20.677 1.00 95.19 183 SER A N 1
ATOM 1431 C CA . SER A 1 183 ? -21.208 -19.356 20.792 1.00 95.19 183 SER A CA 1
ATOM 1432 C C . SER A 1 183 ? -20.817 -20.803 20.455 1.00 95.19 183 SER A C 1
ATOM 1434 O O . SER A 1 183 ? -21.471 -21.740 20.908 1.00 95.19 183 SER A O 1
ATOM 1436 N N . PHE A 1 184 ? -19.706 -21.003 19.737 1.00 94.62 184 PHE A N 1
ATOM 1437 C CA . PHE A 1 184 ? -19.182 -22.320 19.364 1.00 94.62 184 PHE A CA 1
ATOM 1438 C C . PHE A 1 184 ? -18.283 -22.968 20.431 1.00 94.62 184 PHE A C 1
ATOM 1440 O O . PHE A 1 184 ? -17.772 -24.064 20.207 1.00 94.62 184 PHE A O 1
ATOM 1447 N N . THR A 1 185 ? -18.092 -22.342 21.598 1.00 92.94 185 THR A N 1
ATOM 1448 C CA . THR A 1 185 ? -17.190 -22.847 22.654 1.00 92.94 185 THR A CA 1
ATOM 1449 C C . THR A 1 185 ? -17.530 -24.271 23.107 1.00 92.94 185 THR A C 1
ATOM 1451 O O . THR A 1 185 ? -16.630 -25.072 23.324 1.00 92.94 185 THR A O 1
ATOM 1454 N N . SER A 1 186 ? -18.813 -24.635 23.187 1.00 94.19 186 SER A N 1
ATOM 1455 C CA . SER A 1 186 ? -19.236 -25.990 23.579 1.00 94.19 186 SER A CA 1
ATOM 1456 C C . SER A 1 186 ? -18.907 -27.075 22.547 1.00 94.19 186 SER A C 1
ATOM 1458 O O . SER A 1 186 ? -19.008 -28.258 22.857 1.00 94.19 186 SER A O 1
ATOM 1460 N N . ARG A 1 187 ? -18.523 -26.684 21.327 1.00 94.31 187 ARG A N 1
ATOM 1461 C CA . ARG A 1 187 ? -18.297 -27.573 20.180 1.00 94.31 187 ARG A CA 1
ATOM 1462 C C . ARG A 1 187 ? -16.824 -27.717 19.808 1.00 94.31 187 ARG A C 1
ATOM 1464 O O . ARG A 1 187 ? -16.506 -28.422 18.858 1.00 94.31 187 ARG A O 1
ATOM 1471 N N . ILE A 1 188 ? -15.906 -27.072 20.531 1.00 93.56 188 ILE A N 1
ATOM 1472 C CA . ILE A 1 188 ? -14.470 -27.083 20.194 1.00 93.56 188 ILE A CA 1
ATOM 1473 C C . ILE A 1 188 ? -13.858 -28.490 20.209 1.00 93.56 188 ILE A C 1
ATOM 1475 O O . ILE A 1 188 ? -12.905 -28.738 19.477 1.00 93.56 188 ILE A O 1
ATOM 1479 N N . GLU A 1 189 ? -14.420 -29.423 20.978 1.00 94.75 189 GLU A N 1
ATOM 1480 C CA . GLU A 1 189 ? -13.978 -30.825 21.000 1.00 94.75 189 GLU A CA 1
ATOM 1481 C C . GLU A 1 189 ? -14.360 -31.604 19.727 1.00 94.75 189 GLU A C 1
ATOM 1483 O O . GLU A 1 189 ? -13.816 -32.675 19.482 1.00 94.75 189 GLU A O 1
ATOM 1488 N N . GLU A 1 190 ? -15.233 -31.062 18.866 1.00 94.62 190 GLU A N 1
ATOM 1489 C CA . GLU A 1 190 ? -15.506 -31.622 17.530 1.00 94.62 190 GLU A CA 1
ATOM 1490 C C . GLU A 1 190 ? -14.309 -31.462 16.574 1.00 94.62 190 GLU A C 1
ATOM 1492 O O . GLU A 1 190 ? -14.286 -32.082 15.509 1.00 94.62 190 GLU A O 1
ATOM 1497 N N . ILE A 1 191 ? -13.344 -30.597 16.914 1.00 97.56 191 ILE A N 1
ATOM 1498 C CA . ILE A 1 191 ? -12.236 -30.211 16.041 1.00 97.56 191 ILE A CA 1
ATOM 1499 C C . ILE A 1 191 ? -10.895 -30.682 16.603 1.00 97.56 191 ILE A C 1
ATOM 1501 O O . ILE A 1 191 ? -10.485 -30.309 17.708 1.00 97.56 191 ILE A O 1
ATOM 1505 N N . THR A 1 192 ? -10.156 -31.408 15.771 1.00 96.88 192 THR A N 1
ATOM 1506 C CA . THR A 1 192 ? -8.775 -31.830 16.014 1.00 96.88 192 THR A CA 1
ATOM 1507 C C . THR A 1 192 ? -7.832 -30.996 15.154 1.00 96.88 192 THR A C 1
ATOM 1509 O O . THR A 1 192 ? -7.998 -30.908 13.936 1.00 96.88 192 THR A O 1
ATOM 1512 N N . LEU A 1 193 ? -6.831 -30.374 15.781 1.00 95.25 193 LEU A N 1
ATOM 1513 C CA . LEU A 1 193 ? -5.784 -29.645 15.068 1.00 95.25 193 LEU A CA 1
ATOM 1514 C C . LEU A 1 193 ? -4.609 -30.582 14.797 1.00 95.25 193 LEU A C 1
ATOM 1516 O O . LEU A 1 193 ? -4.115 -31.234 15.713 1.00 95.25 193 LEU A O 1
ATOM 1520 N N . LEU A 1 194 ? -4.182 -30.644 13.540 1.00 93.12 194 LEU A N 1
ATOM 1521 C CA . LEU A 1 194 ? -3.020 -31.415 13.115 1.00 93.12 194 LEU A CA 1
ATOM 1522 C C . LEU A 1 194 ? -1.761 -30.550 13.242 1.00 93.12 194 LEU A C 1
ATOM 1524 O O . LEU A 1 194 ? -1.747 -29.405 12.783 1.00 93.12 194 LEU A O 1
ATOM 1528 N N . GLU A 1 195 ? -0.709 -31.100 13.844 1.00 78.44 195 GLU A N 1
ATOM 1529 C CA . GLU A 1 195 ? 0.614 -30.477 13.840 1.00 78.44 195 GLU A CA 1
ATOM 1530 C C . GLU A 1 195 ? 1.275 -30.642 12.466 1.00 78.44 195 GLU A C 1
ATOM 1532 O O . GLU A 1 195 ? 1.182 -31.697 11.830 1.00 78.44 195 GLU A O 1
ATOM 1537 N N . ASP A 1 196 ? 1.980 -29.605 12.012 1.00 60.53 196 ASP A N 1
ATOM 1538 C CA . ASP A 1 196 ? 2.871 -29.715 10.860 1.00 60.53 196 ASP A CA 1
ATOM 1539 C C . ASP A 1 196 ? 4.095 -30.539 11.262 1.00 60.53 196 ASP A C 1
ATOM 1541 O O . ASP A 1 196 ? 5.125 -29.994 11.664 1.00 60.53 196 ASP A O 1
ATOM 1545 N N . ASN A 1 197 ? 4.000 -31.859 11.145 1.00 40.59 197 ASN A N 1
ATOM 1546 C CA . ASN A 1 197 ? 5.188 -32.692 11.201 1.00 40.59 197 ASN A CA 1
ATOM 1547 C C . ASN A 1 197 ? 6.062 -32.359 9.986 1.00 40.59 197 ASN A C 1
ATOM 1549 O O . ASN A 1 197 ? 5.738 -32.707 8.850 1.00 40.59 197 ASN A O 1
ATOM 1553 N N . VAL A 1 198 ? 7.172 -31.662 10.234 1.00 42.28 198 VAL A N 1
ATOM 1554 C CA . VAL A 1 198 ? 8.274 -31.506 9.283 1.00 42.28 198 VAL A CA 1
ATOM 1555 C C . VAL A 1 198 ? 8.906 -32.884 9.088 1.00 42.28 198 VAL A C 1
ATOM 1557 O O . VAL A 1 198 ? 9.805 -33.279 9.822 1.00 42.28 198 VAL A O 1
ATOM 1560 N N . SER A 1 199 ? 8.396 -33.646 8.125 1.00 33.69 199 SER A N 1
ATOM 1561 C CA . SER A 1 199 ? 9.111 -34.742 7.475 1.00 33.69 199 SER A CA 1
ATOM 1562 C C . SER A 1 199 ? 8.432 -35.067 6.146 1.00 33.69 199 SER A C 1
ATOM 1564 O O . SER A 1 199 ? 7.207 -35.171 6.060 1.00 33.69 199 SER A O 1
ATOM 1566 N N . ASP A 1 200 ? 9.264 -35.159 5.116 1.00 41.94 200 ASP A N 1
ATOM 1567 C CA . ASP A 1 200 ? 8.981 -35.476 3.724 1.00 41.94 200 ASP A CA 1
ATOM 1568 C C . ASP A 1 200 ? 7.698 -36.266 3.445 1.00 41.94 200 ASP A C 1
ATOM 1570 O O . ASP A 1 200 ? 7.531 -37.427 3.817 1.00 41.94 200 ASP A O 1
ATOM 1574 N N . ARG A 1 201 ? 6.840 -35.666 2.618 1.00 33.09 201 ARG A N 1
ATOM 1575 C CA . ARG A 1 201 ? 5.986 -36.419 1.696 1.00 33.09 201 ARG A CA 1
ATOM 1576 C C . ARG A 1 201 ? 6.118 -35.840 0.297 1.00 33.09 201 ARG A C 1
ATOM 1578 O O . ARG A 1 201 ? 5.176 -35.280 -0.262 1.00 33.09 201 ARG A O 1
ATOM 1585 N N . VAL A 1 202 ? 7.295 -36.048 -0.293 1.00 31.06 202 VAL A N 1
ATOM 1586 C CA . VAL A 1 202 ? 7.369 -36.293 -1.735 1.00 31.06 202 VAL A CA 1
ATOM 1587 C C . VAL A 1 202 ? 6.431 -37.467 -2.001 1.00 31.06 202 VAL A C 1
ATOM 1589 O O . VAL A 1 202 ? 6.651 -38.577 -1.523 1.00 31.06 202 VAL A O 1
ATOM 1592 N N . ARG A 1 203 ? 5.327 -37.210 -2.704 1.00 27.30 203 ARG A N 1
ATOM 1593 C CA . ARG A 1 203 ? 4.463 -38.270 -3.222 1.00 27.30 203 ARG A CA 1
ATOM 1594 C C . ARG A 1 203 ? 5.256 -39.020 -4.288 1.00 27.30 203 ARG A C 1
ATOM 1596 O O . ARG A 1 203 ? 5.283 -38.600 -5.442 1.00 27.30 203 ARG A O 1
ATOM 1603 N N . THR A 1 204 ? 5.923 -40.101 -3.901 1.00 27.44 204 THR A N 1
ATOM 1604 C CA . THR A 1 204 ? 6.450 -41.074 -4.851 1.00 27.44 204 THR A CA 1
ATOM 1605 C C . THR A 1 204 ? 5.270 -41.819 -5.461 1.00 27.44 204 THR A C 1
ATOM 1607 O O . THR A 1 204 ? 4.454 -42.431 -4.772 1.00 27.44 204 THR A O 1
ATOM 1610 N N . TYR A 1 205 ? 5.141 -41.690 -6.779 1.00 27.05 205 TYR A N 1
ATOM 1611 C CA . TYR A 1 205 ? 4.291 -42.565 -7.564 1.00 27.05 205 TYR A CA 1
ATOM 1612 C C . TYR A 1 205 ? 4.890 -43.968 -7.547 1.00 27.05 205 TYR A C 1
ATOM 1614 O O . TYR A 1 205 ? 6.079 -44.167 -7.784 1.00 27.05 205 TYR A O 1
ATOM 1622 N N . ASP A 1 206 ? 4.020 -44.917 -7.250 1.00 31.80 206 ASP A N 1
ATOM 1623 C CA . ASP A 1 206 ? 4.273 -46.343 -7.191 1.00 31.80 206 ASP A CA 1
ATOM 1624 C C . ASP A 1 206 ? 4.625 -46.873 -8.594 1.00 31.80 206 ASP A C 1
ATOM 1626 O O . ASP A 1 206 ? 3.790 -46.852 -9.501 1.00 31.80 206 ASP A O 1
ATOM 1630 N N . HIS A 1 207 ? 5.854 -47.353 -8.793 1.00 30.98 207 HIS A N 1
ATOM 1631 C CA . HIS A 1 207 ? 6.170 -48.271 -9.886 1.00 30.98 207 HIS A CA 1
ATOM 1632 C C . HIS A 1 207 ? 7.266 -49.260 -9.473 1.00 30.98 207 HIS A C 1
ATOM 1634 O O . HIS A 1 207 ? 8.455 -48.966 -9.437 1.00 30.98 207 HIS A O 1
ATOM 1640 N N . ARG A 1 208 ? 6.793 -50.473 -9.185 1.00 34.00 208 ARG A N 1
ATOM 1641 C CA . ARG A 1 208 ? 7.461 -51.779 -9.268 1.00 34.00 208 ARG A CA 1
ATOM 1642 C C . ARG A 1 208 ? 8.794 -51.787 -10.034 1.00 34.00 208 ARG A C 1
ATOM 1644 O O . ARG A 1 208 ? 8.791 -51.689 -11.258 1.00 34.00 208 ARG A O 1
ATOM 1651 N N . ASN A 1 209 ? 9.887 -52.072 -9.332 1.00 32.69 209 ASN A N 1
ATOM 1652 C CA . ASN A 1 209 ? 10.761 -53.245 -9.511 1.00 32.69 209 ASN A CA 1
ATOM 1653 C C . ASN A 1 209 ? 12.145 -52.947 -8.929 1.00 32.69 209 ASN A C 1
ATOM 1655 O O . ASN A 1 209 ? 12.740 -51.913 -9.207 1.00 32.69 209 ASN A O 1
ATOM 1659 N N . GLY A 1 210 ? 12.645 -53.880 -8.121 1.00 43.88 210 GLY A N 1
ATOM 1660 C CA . GLY A 1 210 ? 13.870 -53.709 -7.355 1.00 43.88 210 GLY A CA 1
ATOM 1661 C C . GLY A 1 210 ? 15.127 -53.513 -8.199 1.00 43.88 210 GLY A C 1
ATOM 1662 O O . GLY A 1 210 ? 15.345 -54.214 -9.188 1.00 43.88 210 GLY A O 1
ATOM 1663 N N . LYS A 1 211 ? 15.971 -52.598 -7.723 1.00 35.94 211 LYS A N 1
ATOM 1664 C CA . LYS A 1 211 ? 17.434 -52.680 -7.627 1.00 35.94 211 LYS A CA 1
ATOM 1665 C C . LYS A 1 211 ? 17.891 -51.523 -6.729 1.00 35.94 211 LYS A C 1
ATOM 1667 O O . LYS A 1 211 ? 17.277 -50.470 -6.722 1.00 35.94 211 LYS A O 1
ATOM 1672 N N . THR A 1 212 ? 18.898 -51.804 -5.917 1.00 40.66 212 THR A N 1
ATOM 1673 C CA . THR A 1 212 ? 19.419 -51.047 -4.768 1.00 40.66 212 THR A CA 1
ATOM 1674 C C . THR A 1 212 ? 19.601 -49.536 -4.989 1.00 40.66 212 THR A C 1
ATOM 1676 O O . THR A 1 212 ? 20.307 -49.123 -5.905 1.00 40.66 212 THR A O 1
ATOM 1679 N N . ASP A 1 213 ? 19.010 -48.738 -4.090 1.00 48.62 213 ASP A N 1
ATOM 1680 C CA . ASP A 1 213 ? 18.838 -47.272 -4.157 1.00 48.62 213 ASP A CA 1
ATOM 1681 C C . ASP A 1 213 ? 20.107 -46.417 -3.959 1.00 48.62 213 ASP A C 1
ATOM 1683 O O . ASP A 1 213 ? 20.059 -45.198 -4.117 1.00 48.62 213 ASP A O 1
ATOM 1687 N N . THR A 1 214 ? 21.257 -46.997 -3.619 1.00 49.00 214 THR A N 1
ATOM 1688 C CA . THR A 1 214 ? 22.450 -46.202 -3.272 1.00 49.00 214 THR A CA 1
ATOM 1689 C C . THR A 1 214 ? 23.259 -45.739 -4.486 1.00 49.00 214 THR A C 1
ATOM 1691 O O . THR A 1 214 ? 23.703 -44.598 -4.511 1.00 49.00 214 THR A O 1
ATOM 1694 N N . GLU A 1 215 ? 23.386 -46.555 -5.537 1.00 45.28 215 GLU A N 1
ATOM 1695 C CA . GLU A 1 215 ? 24.184 -46.197 -6.729 1.00 45.28 215 GLU A CA 1
ATOM 1696 C C . GLU A 1 215 ? 23.460 -45.211 -7.668 1.00 45.28 215 GLU A C 1
ATOM 1698 O O . GLU A 1 215 ? 24.094 -44.453 -8.399 1.00 45.28 215 GLU A O 1
ATOM 1703 N N . PHE A 1 216 ? 22.122 -45.175 -7.636 1.00 41.22 216 PHE A N 1
ATOM 1704 C CA . PHE A 1 216 ? 21.333 -44.239 -8.446 1.00 41.22 216 PHE A CA 1
ATOM 1705 C C . PHE A 1 216 ? 21.304 -42.829 -7.838 1.00 41.22 216 PHE A C 1
ATOM 1707 O O . PHE A 1 216 ? 21.369 -41.841 -8.568 1.00 41.22 216 PHE A O 1
ATOM 1714 N N . ALA A 1 217 ? 21.252 -42.720 -6.506 1.00 51.38 217 ALA A N 1
ATOM 1715 C CA . ALA A 1 217 ? 21.229 -41.434 -5.811 1.00 51.38 217 ALA A CA 1
ATOM 1716 C C . ALA A 1 217 ? 22.537 -40.644 -5.996 1.00 51.38 217 ALA A C 1
ATOM 1718 O O . ALA A 1 217 ? 22.487 -39.435 -6.227 1.00 51.38 217 ALA A O 1
ATOM 1719 N N . GLU A 1 218 ? 23.691 -41.319 -5.965 1.00 48.88 218 GLU A N 1
ATOM 1720 C CA . GLU A 1 218 ? 24.996 -40.682 -6.191 1.00 48.88 218 GLU A CA 1
ATOM 1721 C C . GLU A 1 218 ? 25.154 -40.206 -7.645 1.00 48.88 218 GLU A C 1
ATOM 1723 O O . GLU A 1 218 ? 25.525 -39.054 -7.875 1.00 48.88 218 GLU A O 1
ATOM 1728 N N . GLY A 1 219 ? 24.750 -41.019 -8.630 1.00 51.75 219 GLY A N 1
ATOM 1729 C CA . GLY A 1 219 ? 24.807 -40.631 -10.046 1.00 51.75 219 GLY A CA 1
ATOM 1730 C C . GLY A 1 219 ? 23.862 -39.480 -10.419 1.00 51.75 219 GLY A C 1
ATOM 1731 O O . GLY A 1 219 ? 24.200 -38.632 -11.248 1.00 51.75 219 GLY A O 1
ATOM 1732 N N . VAL A 1 220 ? 22.682 -39.401 -9.791 1.00 52.62 220 VAL A N 1
ATOM 1733 C CA . VAL A 1 220 ? 21.736 -38.291 -10.005 1.00 52.62 220 VAL A CA 1
ATOM 1734 C C . VAL A 1 220 ? 22.212 -37.017 -9.309 1.00 52.62 220 VAL A C 1
ATOM 1736 O O . VAL A 1 220 ? 22.086 -35.935 -9.884 1.00 52.62 220 VAL A O 1
ATOM 1739 N N . ALA A 1 221 ? 22.797 -37.120 -8.113 1.00 52.00 221 ALA A N 1
ATOM 1740 C CA . ALA A 1 221 ? 23.370 -35.971 -7.418 1.00 52.00 221 ALA A CA 1
ATOM 1741 C C . ALA A 1 221 ? 24.530 -35.352 -8.214 1.00 52.00 221 ALA A C 1
ATOM 1743 O O . ALA A 1 221 ? 24.556 -34.134 -8.399 1.00 52.00 221 ALA A O 1
ATOM 1744 N N . GLU A 1 222 ? 25.435 -36.170 -8.758 1.00 52.62 222 GLU A N 1
ATOM 1745 C CA . GLU A 1 222 ? 26.521 -35.685 -9.617 1.00 52.62 222 GLU A CA 1
ATOM 1746 C C . GLU A 1 222 ? 25.996 -35.036 -10.902 1.00 52.62 222 GLU A C 1
ATOM 1748 O O . GLU A 1 222 ? 26.427 -33.936 -11.253 1.00 52.62 222 GLU A O 1
ATOM 1753 N N . TYR A 1 223 ? 25.004 -35.646 -11.560 1.00 55.84 223 TYR A N 1
ATOM 1754 C CA . TYR A 1 223 ? 24.391 -35.090 -12.769 1.00 55.84 223 TYR A CA 1
ATOM 1755 C C . TYR A 1 223 ? 23.689 -33.745 -12.517 1.00 55.84 223 TYR A C 1
ATOM 1757 O O . TYR A 1 223 ? 23.802 -32.816 -13.319 1.00 55.84 223 TYR A O 1
ATOM 1765 N N . VAL A 1 224 ? 22.977 -33.614 -11.392 1.00 56.84 224 VAL A N 1
ATOM 1766 C CA . VAL A 1 224 ? 22.292 -32.372 -11.007 1.00 56.84 224 VAL A CA 1
ATOM 1767 C C . VAL A 1 224 ? 23.301 -31.286 -10.638 1.00 56.84 224 VAL A C 1
ATOM 1769 O O . VAL A 1 224 ? 23.139 -30.145 -11.066 1.00 56.84 224 VAL A O 1
ATOM 1772 N N . ILE A 1 225 ? 24.370 -31.620 -9.911 1.00 63.22 225 ILE A N 1
ATOM 1773 C CA . ILE A 1 225 ? 25.435 -30.666 -9.571 1.00 63.22 225 ILE A CA 1
ATOM 1774 C C . ILE A 1 225 ? 26.149 -30.173 -10.835 1.00 63.22 225 ILE A C 1
ATOM 1776 O O . ILE A 1 225 ? 26.399 -28.973 -10.962 1.00 63.22 225 ILE A O 1
ATOM 1780 N N . ASP A 1 226 ? 26.440 -31.061 -11.787 1.00 65.19 226 ASP A N 1
ATOM 1781 C CA . ASP A 1 226 ? 27.090 -30.688 -13.045 1.00 65.19 226 ASP A CA 1
ATOM 1782 C C . ASP A 1 226 ? 26.173 -29.817 -13.923 1.00 65.19 226 ASP A C 1
ATOM 1784 O O . ASP A 1 226 ? 26.602 -28.805 -14.479 1.00 65.19 226 ASP A O 1
ATOM 1788 N N . LYS A 1 227 ? 24.864 -30.111 -13.945 1.00 56.44 227 LYS A N 1
ATOM 1789 C CA . LYS A 1 227 ? 23.858 -29.265 -14.606 1.00 56.44 227 LYS A CA 1
ATOM 1790 C C . LYS A 1 227 ? 23.680 -27.901 -13.942 1.00 56.44 227 LYS A C 1
ATOM 1792 O O . LYS A 1 227 ? 23.528 -26.915 -14.658 1.00 56.44 227 LYS A O 1
ATOM 1797 N N . ILE A 1 228 ? 23.736 -27.815 -12.612 1.00 55.62 228 ILE A N 1
ATOM 1798 C CA . ILE A 1 228 ? 23.674 -26.543 -11.873 1.00 55.62 228 ILE A CA 1
ATOM 1799 C C . ILE A 1 228 ? 24.912 -25.685 -12.159 1.00 55.62 228 ILE A C 1
ATOM 1801 O O . ILE A 1 228 ? 24.787 -24.473 -12.316 1.00 55.62 228 ILE A O 1
ATOM 1805 N N . LYS A 1 229 ? 26.097 -26.294 -12.291 1.00 53.84 229 LYS A N 1
ATOM 1806 C CA . LYS A 1 229 ? 27.338 -25.585 -12.654 1.00 53.84 229 LYS A CA 1
ATOM 1807 C C . LYS A 1 229 ? 27.343 -25.056 -14.094 1.00 53.84 229 LYS A C 1
ATOM 1809 O O . LYS A 1 229 ? 28.083 -24.122 -14.383 1.00 53.84 229 LYS A O 1
ATOM 1814 N N . GLN A 1 230 ? 26.527 -25.630 -14.979 1.00 56.28 230 GLN A N 1
ATOM 1815 C CA . GLN A 1 230 ? 26.373 -25.202 -16.376 1.00 56.28 230 GLN A CA 1
ATOM 1816 C C . GLN A 1 230 ? 25.292 -24.122 -16.576 1.00 56.28 230 GLN A C 1
ATOM 1818 O O . GLN A 1 230 ? 25.163 -23.593 -17.682 1.00 56.28 230 GLN A O 1
ATOM 1823 N N . LEU A 1 231 ? 24.508 -23.782 -15.545 1.00 40.28 231 LEU A N 1
ATOM 1824 C CA . LEU A 1 231 ? 23.556 -22.671 -15.609 1.00 40.28 231 LEU A CA 1
ATOM 1825 C C . LEU A 1 231 ? 24.298 -21.333 -15.424 1.00 40.28 231 LEU A C 1
ATOM 1827 O O . LEU A 1 231 ? 25.129 -21.232 -14.518 1.00 40.28 231 LEU A O 1
ATOM 1831 N N . PRO A 1 232 ? 24.000 -20.289 -16.223 1.00 36.81 232 PRO A N 1
ATOM 1832 C CA . PRO A 1 232 ? 24.550 -18.957 -15.997 1.00 36.81 232 PRO A CA 1
ATOM 1833 C C . PRO A 1 232 ? 24.146 -18.482 -14.600 1.00 36.81 232 PRO A C 1
ATOM 1835 O O . PRO A 1 232 ? 22.956 -18.329 -14.317 1.00 36.81 232 PRO A O 1
ATOM 1838 N N . GLN A 1 233 ? 25.118 -18.277 -13.712 1.00 37.06 233 GLN A N 1
ATOM 1839 C CA . GLN A 1 233 ? 24.825 -17.679 -12.415 1.00 37.06 233 GLN A CA 1
ATOM 1840 C C . GLN A 1 233 ? 24.463 -16.203 -12.623 1.00 37.06 233 GLN A C 1
ATOM 1842 O O . GLN A 1 233 ? 25.230 -15.496 -13.283 1.00 37.06 233 GLN A O 1
ATOM 1847 N N . PRO A 1 234 ? 23.331 -15.712 -12.086 1.00 38.41 234 PRO A N 1
ATOM 1848 C CA . PRO A 1 234 ? 23.064 -14.282 -12.070 1.00 38.41 234 PRO A CA 1
ATOM 1849 C C . PRO A 1 234 ? 24.172 -13.597 -11.265 1.00 38.41 234 PRO A C 1
ATOM 1851 O O . PRO A 1 234 ? 24.505 -14.035 -10.159 1.00 38.41 234 PRO A O 1
ATOM 1854 N N . SER A 1 235 ? 24.776 -12.555 -11.839 1.00 43.88 235 SER A N 1
ATOM 1855 C CA . SER A 1 235 ? 25.739 -11.710 -11.138 1.00 43.88 235 SER A CA 1
ATOM 1856 C C . SER A 1 235 ? 25.090 -11.218 -9.845 1.00 43.88 235 SER A C 1
ATOM 1858 O O . SER A 1 235 ? 24.011 -10.627 -9.863 1.00 43.88 235 SER A O 1
ATOM 1860 N N . LYS A 1 236 ? 25.712 -11.514 -8.700 1.00 47.91 236 LYS A N 1
ATOM 1861 C CA . LYS A 1 236 ? 25.277 -10.965 -7.414 1.00 47.91 236 LYS A CA 1
ATOM 1862 C C . LYS A 1 236 ? 25.521 -9.457 -7.456 1.00 47.91 236 LYS A C 1
ATOM 1864 O O . LYS A 1 236 ? 26.654 -9.024 -7.274 1.00 47.91 236 LYS A O 1
ATOM 1869 N N . GLN A 1 237 ? 24.485 -8.685 -7.766 1.00 60.03 237 GLN A N 1
ATOM 1870 C CA . GLN A 1 237 ? 24.497 -7.240 -7.566 1.00 60.03 237 GLN A CA 1
ATOM 1871 C C . GLN A 1 237 ? 24.584 -6.958 -6.057 1.00 60.03 237 GLN A C 1
ATOM 1873 O O . GLN A 1 237 ? 24.099 -7.745 -5.242 1.00 60.03 237 GLN A O 1
ATOM 1878 N N . ASP A 1 238 ? 25.235 -5.860 -5.678 1.00 74.94 238 ASP A N 1
ATOM 1879 C CA . ASP A 1 238 ? 25.162 -5.360 -4.306 1.00 74.94 238 ASP A CA 1
ATOM 1880 C C . ASP A 1 238 ? 23.795 -4.693 -4.116 1.00 74.94 238 ASP A C 1
ATOM 1882 O O . ASP A 1 238 ? 23.595 -3.524 -4.458 1.00 74.94 238 ASP A O 1
ATOM 1886 N N . ASP A 1 239 ? 22.836 -5.472 -3.614 1.00 72.56 239 ASP A N 1
ATOM 1887 C CA . ASP A 1 239 ? 21.453 -5.036 -3.409 1.00 72.56 239 ASP A CA 1
ATOM 1888 C C . ASP A 1 239 ? 21.366 -3.783 -2.518 1.00 72.56 239 ASP A C 1
ATOM 1890 O O . ASP A 1 239 ? 20.466 -2.963 -2.700 1.00 72.56 239 ASP A O 1
ATOM 1894 N N . SER A 1 240 ? 22.310 -3.585 -1.586 1.00 78.44 240 SER A N 1
ATOM 1895 C CA . SER A 1 240 ? 22.330 -2.400 -0.722 1.00 78.44 240 SER A CA 1
ATOM 1896 C C . SER A 1 240 ? 22.747 -1.154 -1.498 1.00 78.44 240 SER A C 1
ATOM 1898 O O . SER A 1 240 ? 22.105 -0.112 -1.372 1.00 78.44 240 SER A O 1
ATOM 1900 N N . LEU A 1 241 ? 23.803 -1.253 -2.308 1.00 84.06 241 LEU A N 1
ATOM 1901 C CA . LEU A 1 241 ? 24.273 -0.143 -3.137 1.00 84.06 241 LEU A CA 1
ATOM 1902 C C . LEU A 1 241 ? 23.237 0.228 -4.206 1.00 84.06 241 LEU A C 1
ATOM 1904 O O . LEU A 1 241 ? 22.974 1.409 -4.426 1.00 84.06 241 LEU A O 1
ATOM 1908 N N . LEU A 1 242 ? 22.598 -0.767 -4.829 1.00 84.50 242 LEU A N 1
ATOM 1909 C CA . LEU A 1 242 ? 21.559 -0.528 -5.829 1.00 84.50 242 LEU A CA 1
ATOM 1910 C C . LEU A 1 242 ? 20.365 0.236 -5.238 1.00 84.50 242 LEU A C 1
ATOM 1912 O O . LEU A 1 242 ? 19.866 1.169 -5.866 1.00 84.50 242 LEU A O 1
ATOM 1916 N N . VAL A 1 243 ? 19.920 -0.123 -4.030 1.00 80.56 243 VAL A N 1
ATOM 1917 C CA . VAL A 1 243 ? 18.824 0.578 -3.340 1.00 80.56 243 VAL A CA 1
ATOM 1918 C C . VAL A 1 243 ? 19.189 2.032 -3.044 1.00 80.56 243 VAL A C 1
ATOM 1920 O O . VAL A 1 243 ? 18.348 2.913 -3.242 1.00 80.56 243 VAL A O 1
ATOM 1923 N N . THR A 1 244 ? 20.426 2.301 -2.623 1.00 84.62 244 THR A N 1
ATOM 1924 C CA . THR A 1 244 ? 20.921 3.666 -2.398 1.00 84.62 244 THR A CA 1
ATOM 1925 C C . THR A 1 244 ? 20.876 4.487 -3.688 1.00 84.62 244 THR A C 1
ATOM 1927 O O . THR A 1 244 ? 20.206 5.518 -3.731 1.00 84.62 244 THR A O 1
ATOM 1930 N N . LEU A 1 245 ? 21.471 3.982 -4.774 1.00 87.31 245 LEU A N 1
ATOM 1931 C CA . LEU A 1 245 ? 21.523 4.676 -6.069 1.00 87.31 245 LEU A CA 1
ATOM 1932 C C . LEU A 1 245 ? 20.127 4.913 -6.666 1.00 87.31 245 LEU A C 1
ATOM 1934 O O . LEU A 1 245 ? 19.851 5.969 -7.236 1.00 87.31 245 LEU A O 1
ATOM 1938 N N . LEU A 1 246 ? 19.219 3.942 -6.525 1.00 84.81 246 LEU A N 1
ATOM 1939 C CA . LEU A 1 246 ? 17.830 4.101 -6.950 1.00 84.81 246 LEU A CA 1
ATOM 1940 C C . LEU A 1 246 ? 17.082 5.119 -6.087 1.00 84.81 246 LEU A C 1
ATOM 1942 O O . LEU A 1 246 ? 16.232 5.829 -6.613 1.00 84.81 246 LEU A O 1
ATOM 1946 N N . SER A 1 247 ? 17.375 5.214 -4.791 1.00 80.56 247 SER A N 1
ATOM 1947 C CA . SER A 1 247 ? 16.748 6.210 -3.915 1.00 80.56 247 SER A CA 1
ATOM 1948 C C . SER A 1 247 ? 17.197 7.625 -4.284 1.00 80.56 247 SER A C 1
ATOM 1950 O O . SER A 1 247 ? 16.351 8.496 -4.475 1.00 80.56 247 SER A O 1
ATOM 1952 N N . GLU A 1 248 ? 18.501 7.826 -4.494 1.00 84.62 248 GLU A N 1
ATOM 1953 C CA . GLU A 1 248 ? 19.091 9.101 -4.930 1.00 84.62 248 GLU A CA 1
ATOM 1954 C C . GLU A 1 248 ? 18.532 9.566 -6.277 1.00 84.62 248 GLU A C 1
ATOM 1956 O O . GLU A 1 248 ? 18.116 10.713 -6.432 1.00 84.62 248 GLU A O 1
ATOM 1961 N N . ALA A 1 249 ? 18.448 8.655 -7.249 1.00 83.44 249 ALA A N 1
ATOM 1962 C CA . ALA A 1 249 ? 17.899 8.948 -8.569 1.00 83.44 249 ALA A CA 1
ATOM 1963 C C . ALA A 1 249 ? 16.356 8.944 -8.605 1.00 83.44 249 ALA A C 1
ATOM 1965 O O . ALA A 1 249 ? 15.763 9.000 -9.686 1.00 83.44 249 ALA A O 1
ATOM 1966 N N . ASN A 1 250 ? 15.683 8.847 -7.450 1.00 77.25 250 ASN A N 1
ATOM 1967 C CA . ASN A 1 250 ? 14.224 8.774 -7.322 1.00 77.25 250 ASN A CA 1
ATOM 1968 C C . ASN A 1 250 ? 13.589 7.711 -8.247 1.00 77.25 250 ASN A C 1
ATOM 1970 O O . ASN A 1 250 ? 12.580 7.940 -8.922 1.00 77.25 250 ASN A O 1
ATOM 1974 N N . GLY A 1 251 ? 14.240 6.553 -8.328 1.00 80.56 251 GLY A N 1
ATOM 1975 C CA . GLY A 1 251 ? 13.848 5.419 -9.150 1.00 80.56 251 GLY A CA 1
ATOM 1976 C C . GLY A 1 251 ? 13.926 5.701 -10.646 1.00 80.56 251 GLY A C 1
ATOM 1977 O O . GLY A 1 251 ? 13.122 5.155 -11.395 1.00 80.56 251 GLY A O 1
ATOM 1978 N N . LYS A 1 252 ? 14.830 6.572 -11.108 1.00 85.44 252 LYS A N 1
ATOM 1979 C CA . LYS A 1 252 ? 15.043 6.861 -12.534 1.00 85.44 252 LYS A CA 1
ATOM 1980 C C . LYS A 1 252 ? 16.437 6.465 -12.992 1.00 85.44 252 LYS A C 1
ATOM 1982 O O . LYS A 1 252 ? 17.391 6.433 -12.228 1.00 85.44 252 LYS A O 1
ATOM 1987 N N . CYS A 1 253 ? 16.538 6.192 -14.283 1.00 89.62 253 CYS A N 1
ATOM 1988 C CA . CYS A 1 253 ? 17.788 5.993 -14.983 1.00 89.62 253 CYS A CA 1
ATOM 1989 C C . CYS A 1 253 ? 18.484 7.332 -15.048 1.00 89.62 253 CYS A C 1
ATOM 1991 O O . CYS A 1 253 ? 17.921 8.285 -15.588 1.00 89.62 253 CYS A O 1
ATOM 1993 N N . LEU A 1 254 ? 19.706 7.387 -14.534 1.00 89.31 254 LEU A N 1
ATOM 1994 C CA . LEU A 1 254 ? 20.447 8.637 -14.484 1.00 89.31 254 LEU A CA 1
ATOM 1995 C C . LEU A 1 254 ? 20.732 9.205 -15.886 1.00 89.31 254 LEU A C 1
ATOM 1997 O O . LEU A 1 254 ? 20.788 10.417 -16.063 1.00 89.31 254 LEU A O 1
ATOM 2001 N N . TYR A 1 255 ? 20.854 8.332 -16.892 1.00 90.44 255 TYR A N 1
ATOM 2002 C CA . TYR A 1 255 ? 21.100 8.737 -18.276 1.00 90.44 255 TYR A CA 1
ATOM 2003 C C . TYR A 1 255 ? 19.820 9.165 -19.010 1.00 90.44 255 TYR A C 1
ATOM 2005 O O . TYR A 1 255 ? 19.703 10.300 -19.457 1.00 90.44 255 TYR A O 1
ATOM 2013 N N . CYS A 1 256 ? 18.834 8.268 -19.141 1.00 88.25 256 CYS A N 1
ATOM 2014 C CA . CYS A 1 256 ? 17.650 8.529 -19.971 1.00 88.25 256 CYS A CA 1
ATOM 2015 C C . CYS A 1 256 ? 16.439 9.085 -19.207 1.00 88.25 256 CYS A C 1
ATOM 2017 O O . CYS A 1 256 ? 15.402 9.343 -19.816 1.00 88.25 256 CYS A O 1
ATOM 2019 N N . GLY A 1 257 ? 16.511 9.194 -17.877 1.00 82.44 257 GLY A N 1
ATOM 2020 C CA . GLY A 1 257 ? 15.400 9.625 -17.019 1.00 82.44 257 GLY A CA 1
ATOM 2021 C C . GLY A 1 257 ? 14.223 8.641 -16.948 1.00 82.44 257 GLY A C 1
ATOM 2022 O O . GLY A 1 257 ? 13.242 8.901 -16.249 1.00 82.44 257 GLY A O 1
ATOM 2023 N N . GLY A 1 258 ? 14.296 7.514 -17.664 1.00 82.62 258 GLY A N 1
ATOM 2024 C CA . GLY A 1 258 ? 13.287 6.460 -17.639 1.00 82.62 258 GLY A CA 1
ATOM 2025 C C . GLY A 1 258 ? 13.248 5.777 -16.279 1.00 82.62 258 GLY A C 1
ATOM 2026 O O . GLY A 1 258 ? 14.288 5.543 -15.678 1.00 82.62 258 GLY A O 1
ATOM 2027 N N . TYR A 1 259 ? 12.061 5.447 -15.783 1.00 81.12 259 TYR A N 1
ATOM 2028 C CA . TYR A 1 259 ? 11.934 4.872 -14.449 1.00 81.12 259 TYR A CA 1
ATOM 2029 C C . TYR A 1 259 ? 12.562 3.468 -14.388 1.00 81.12 259 TYR A C 1
ATOM 2031 O O . TYR A 1 259 ? 12.374 2.644 -15.288 1.00 81.12 259 TYR A O 1
ATOM 2039 N N . LEU A 1 260 ? 13.325 3.226 -13.329 1.00 78.88 260 LEU A N 1
ATOM 2040 C CA . LEU A 1 260 ? 14.018 1.990 -12.993 1.00 78.88 260 LEU A CA 1
ATOM 2041 C C . LEU A 1 260 ? 13.361 1.347 -11.771 1.00 78.88 260 LEU A C 1
ATOM 2043 O O . LEU A 1 260 ? 12.873 2.038 -10.878 1.00 78.88 260 LEU A O 1
ATOM 2047 N N . GLY A 1 261 ? 13.383 0.018 -11.713 1.00 64.38 261 GLY A N 1
ATOM 2048 C CA . GLY A 1 261 ? 12.956 -0.741 -10.537 1.00 64.38 261 GLY A CA 1
ATOM 2049 C C . GLY A 1 261 ? 11.691 -1.569 -10.752 1.00 64.38 261 GLY A C 1
ATOM 2050 O O . GLY A 1 261 ? 11.337 -1.922 -11.873 1.00 64.38 261 GLY A O 1
ATOM 2051 N N . ILE A 1 262 ? 11.030 -1.933 -9.651 1.00 49.12 262 ILE A N 1
ATOM 2052 C CA . ILE A 1 262 ? 9.844 -2.800 -9.635 1.00 49.12 262 ILE A CA 1
ATOM 2053 C C . ILE A 1 262 ? 8.592 -1.914 -9.743 1.00 49.12 262 ILE A C 1
ATOM 2055 O O . ILE A 1 262 ? 8.456 -0.959 -8.976 1.00 49.12 262 ILE A O 1
ATOM 2059 N N . PRO A 1 263 ? 7.654 -2.192 -10.666 1.00 40.97 263 PRO A N 1
ATOM 2060 C CA . PRO A 1 263 ? 6.549 -1.282 -10.948 1.00 40.97 263 PRO A CA 1
ATOM 2061 C C . PRO A 1 263 ? 5.635 -1.118 -9.726 1.00 40.97 263 PRO A C 1
ATOM 2063 O O . PRO A 1 263 ? 4.928 -2.054 -9.348 1.00 40.97 263 PRO A O 1
ATOM 2066 N N . LYS A 1 264 ? 5.560 0.093 -9.153 1.00 39.41 264 LYS A N 1
ATOM 2067 C CA . LYS A 1 264 ? 4.383 0.495 -8.366 1.00 39.41 264 LYS A CA 1
ATOM 2068 C C . LYS A 1 264 ? 3.216 0.708 -9.335 1.00 39.41 264 LYS A C 1
ATOM 2070 O O . LYS A 1 264 ? 3.368 1.282 -10.413 1.00 39.41 264 LYS A O 1
ATOM 2075 N N . ARG A 1 265 ? 2.045 0.162 -9.001 1.00 35.75 265 ARG A N 1
ATOM 2076 C CA . ARG A 1 265 ? 0.893 0.113 -9.910 1.00 35.75 265 ARG A CA 1
ATOM 2077 C C . ARG A 1 265 ? 0.440 1.502 -10.358 1.00 35.75 265 ARG A C 1
ATOM 2079 O O . ARG A 1 265 ? 0.063 2.331 -9.541 1.00 35.75 265 ARG A O 1
ATOM 2086 N N . GLY A 1 266 ? 0.337 1.661 -11.678 1.00 42.38 266 GLY A N 1
ATOM 2087 C CA . GLY A 1 266 ? -0.371 2.764 -12.321 1.00 42.38 266 GLY A CA 1
ATOM 2088 C C . GLY A 1 266 ? 0.554 3.831 -12.891 1.00 42.38 266 GLY A C 1
ATOM 2089 O O . GLY A 1 266 ? 0.710 4.886 -12.296 1.00 42.38 266 GLY A O 1
ATOM 2090 N N . LYS A 1 267 ? 1.023 3.571 -14.119 1.00 46.22 267 LYS A N 1
ATOM 2091 C CA . LYS A 1 267 ? 1.778 4.467 -15.013 1.00 46.22 267 LYS A CA 1
ATOM 2092 C C . LYS A 1 267 ? 3.252 4.632 -14.635 1.00 46.22 267 LYS A C 1
ATOM 2094 O O . LYS A 1 267 ? 3.615 5.600 -13.991 1.00 46.22 267 LYS A O 1
ATOM 2099 N N . ILE A 1 268 ? 4.091 3.711 -15.108 1.00 45.03 268 ILE A N 1
ATOM 2100 C CA . ILE A 1 268 ? 5.152 3.928 -16.115 1.00 45.03 268 ILE A CA 1
ATOM 2101 C C . ILE A 1 268 ? 5.874 2.574 -16.297 1.00 45.03 268 ILE A C 1
ATOM 2103 O O . ILE A 1 268 ? 6.139 1.906 -15.298 1.00 45.03 268 ILE A O 1
ATOM 2107 N N . PRO A 1 269 ? 6.124 2.095 -17.533 1.00 51.91 269 PRO A N 1
ATOM 2108 C CA . PRO A 1 269 ? 6.962 0.917 -17.738 1.00 51.91 269 PRO A CA 1
ATOM 2109 C C . PRO A 1 269 ? 8.343 1.170 -17.132 1.00 51.91 269 PRO A C 1
ATOM 2111 O O . PRO A 1 269 ? 9.032 2.109 -17.526 1.00 51.91 269 PRO A O 1
ATOM 2114 N N . VAL A 1 270 ? 8.711 0.348 -16.154 1.00 63.59 270 VAL A N 1
ATOM 2115 C CA . VAL A 1 270 ? 10.009 0.415 -15.486 1.00 63.59 270 VAL A CA 1
ATOM 2116 C C . VAL A 1 270 ? 10.966 -0.549 -16.168 1.00 63.59 270 VAL A C 1
ATOM 2118 O O . VAL A 1 270 ? 10.621 -1.701 -16.436 1.00 63.59 270 VAL A O 1
ATOM 2121 N N . LYS A 1 271 ? 12.143 -0.048 -16.526 1.00 74.81 271 LYS A N 1
ATOM 2122 C CA . LYS A 1 271 ? 13.186 -0.846 -17.172 1.00 74.81 271 LYS A CA 1
ATOM 2123 C C . LYS A 1 271 ? 13.968 -1.602 -16.097 1.00 74.81 271 LYS A C 1
ATOM 2125 O O . LYS A 1 271 ? 14.157 -1.083 -14.996 1.00 74.81 271 LYS A O 1
ATOM 2130 N N . ASN A 1 272 ? 14.446 -2.804 -16.433 1.00 81.12 272 ASN A N 1
ATOM 2131 C CA . ASN A 1 272 ? 15.449 -3.488 -15.613 1.00 81.12 272 ASN A CA 1
ATOM 2132 C C . ASN A 1 272 ? 16.656 -2.568 -15.428 1.00 81.12 272 ASN A C 1
ATOM 2134 O O . ASN A 1 272 ? 16.993 -1.817 -16.349 1.00 81.12 272 ASN A O 1
ATOM 2138 N N . CYS A 1 273 ? 17.276 -2.629 -14.255 1.00 85.88 273 CYS A N 1
ATOM 2139 C CA . CYS A 1 273 ? 18.422 -1.805 -13.912 1.00 85.88 273 CYS A CA 1
ATOM 2140 C C . CYS A 1 273 ? 19.624 -2.630 -13.473 1.00 85.88 273 CYS A C 1
ATOM 2142 O O . CYS A 1 273 ? 19.487 -3.730 -12.939 1.00 85.88 273 CYS A O 1
ATOM 2144 N N . GLU A 1 274 ? 20.803 -2.056 -13.669 1.00 88.75 274 GLU A N 1
ATOM 2145 C CA . GLU A 1 274 ? 22.056 -2.567 -13.133 1.00 88.75 274 GLU A CA 1
ATOM 2146 C C . GLU A 1 274 ? 22.944 -1.426 -12.638 1.00 88.75 274 GLU A C 1
ATOM 2148 O O . GLU A 1 274 ? 22.762 -0.266 -13.028 1.00 88.75 274 GLU A O 1
ATOM 2153 N N . ILE A 1 275 ? 23.881 -1.772 -11.756 1.00 91.25 275 ILE A N 1
ATOM 2154 C CA . ILE A 1 275 ? 24.928 -0.861 -11.302 1.00 91.25 275 ILE A CA 1
ATOM 2155 C C . ILE A 1 275 ? 26.003 -0.810 -12.386 1.00 91.25 275 ILE A C 1
ATOM 2157 O O . ILE A 1 275 ? 26.531 -1.847 -12.785 1.00 91.25 275 ILE A O 1
ATOM 2161 N N . VAL A 1 276 ? 26.339 0.397 -12.832 1.00 93.12 276 VAL A N 1
ATOM 2162 C CA . VAL A 1 276 ? 27.428 0.657 -13.775 1.00 93.12 276 VAL A CA 1
ATOM 2163 C C . VAL A 1 276 ? 28.418 1.623 -13.138 1.00 93.12 276 VAL A C 1
ATOM 2165 O O . VAL A 1 276 ? 28.012 2.558 -12.452 1.00 93.12 276 VAL A O 1
ATOM 2168 N N . TYR A 1 277 ? 29.710 1.403 -13.369 1.00 94.06 277 TYR A N 1
ATOM 2169 C CA . TYR A 1 277 ? 30.779 2.257 -12.858 1.00 94.06 277 TYR A CA 1
ATOM 2170 C C . TYR A 1 277 ? 31.289 3.184 -13.964 1.00 94.06 277 TYR A C 1
ATOM 2172 O O . TYR A 1 277 ? 31.775 2.729 -15.001 1.00 94.06 277 TYR A O 1
ATOM 2180 N N . LEU A 1 278 ? 31.150 4.488 -13.743 1.00 93.12 278 LEU A N 1
ATOM 2181 C CA . LEU A 1 278 ? 31.544 5.553 -14.658 1.00 93.12 278 LEU A CA 1
ATOM 2182 C C . LEU A 1 278 ? 33.006 5.936 -14.425 1.00 93.12 278 LEU A C 1
ATOM 2184 O O . LEU A 1 278 ? 33.299 6.792 -13.595 1.00 93.12 278 LEU A O 1
ATOM 2188 N N . LYS A 1 279 ? 33.926 5.291 -15.141 1.00 90.62 279 LYS A N 1
ATOM 2189 C CA . LYS A 1 279 ? 35.365 5.517 -14.965 1.00 90.62 279 LYS A CA 1
ATOM 2190 C C . LYS A 1 279 ? 35.877 6.606 -15.899 1.00 90.62 279 LYS A C 1
ATOM 2192 O O . LYS A 1 279 ? 35.716 6.497 -17.112 1.00 90.62 279 LYS A O 1
ATOM 2197 N N . GLN A 1 280 ? 36.548 7.614 -15.351 1.00 86.38 280 GLN A N 1
ATOM 2198 C CA . GLN A 1 280 ? 37.270 8.626 -16.131 1.00 86.38 280 GLN A CA 1
ATOM 2199 C C . GLN A 1 280 ? 38.648 8.128 -16.584 1.00 86.38 280 GLN A C 1
ATOM 2201 O O . GLN A 1 280 ? 39.205 8.629 -17.560 1.00 86.38 280 GLN A O 1
ATOM 2206 N N . SER A 1 281 ? 39.204 7.122 -15.899 1.00 84.12 281 SER A N 1
ATOM 2207 C CA . SER A 1 281 ? 40.449 6.460 -16.298 1.00 84.12 281 SER A CA 1
ATOM 2208 C C . SER A 1 281 ? 40.336 4.931 -16.223 1.00 84.12 281 SER A C 1
ATOM 2210 O O . SER A 1 281 ? 39.610 4.417 -15.372 1.00 84.12 281 SER A O 1
ATOM 2212 N N . PRO A 1 282 ? 41.049 4.171 -17.078 1.00 79.94 282 PRO A N 1
ATOM 2213 C CA . PRO A 1 282 ? 40.961 2.706 -17.093 1.00 79.94 282 PRO A CA 1
ATOM 2214 C C . PRO A 1 282 ? 41.318 2.033 -15.759 1.00 79.94 282 PRO A C 1
ATOM 2216 O O . PRO A 1 282 ? 40.778 0.973 -15.447 1.00 79.94 282 PRO A O 1
ATOM 2219 N N . ASP A 1 283 ? 42.198 2.661 -14.976 1.00 85.81 283 ASP A N 1
ATOM 2220 C CA . ASP A 1 283 ? 42.717 2.139 -13.706 1.00 85.81 283 ASP A CA 1
ATOM 2221 C C . ASP A 1 283 ? 41.891 2.577 -12.482 1.00 85.81 283 ASP A C 1
ATOM 2223 O O . ASP A 1 283 ? 42.241 2.269 -11.341 1.00 85.81 283 ASP A O 1
ATOM 2227 N N . GLU A 1 284 ? 40.794 3.310 -12.689 1.00 88.50 284 GLU A N 1
ATOM 2228 C CA . GLU A 1 284 ? 39.946 3.793 -11.604 1.00 88.50 284 GLU A CA 1
ATOM 2229 C C . GLU A 1 284 ? 39.223 2.633 -10.901 1.00 88.50 284 GLU A C 1
ATOM 2231 O O . GLU A 1 284 ? 38.638 1.747 -11.537 1.00 88.50 284 GLU A O 1
ATOM 2236 N N . ALA A 1 285 ? 39.262 2.631 -9.568 1.00 88.56 285 ALA A N 1
ATOM 2237 C CA . ALA A 1 285 ? 38.620 1.602 -8.761 1.00 88.56 285 ALA A CA 1
ATOM 2238 C C . ALA A 1 285 ? 37.096 1.779 -8.725 1.00 88.56 285 ALA A C 1
ATOM 2240 O O . ALA A 1 285 ? 36.581 2.898 -8.693 1.00 88.56 285 ALA A O 1
ATOM 2241 N N . ASP A 1 286 ? 36.380 0.660 -8.670 1.00 90.62 286 ASP A N 1
ATOM 2242 C CA . ASP A 1 286 ? 34.932 0.649 -8.475 1.00 90.62 286 ASP A CA 1
ATOM 2243 C C . ASP A 1 286 ? 34.624 1.136 -7.052 1.00 90.62 286 ASP A C 1
ATOM 2245 O O . ASP A 1 286 ? 35.124 0.586 -6.068 1.00 90.62 286 ASP A O 1
ATOM 2249 N N . SER A 1 287 ? 33.823 2.192 -6.930 1.00 89.56 287 SER A N 1
ATOM 2250 C CA . SER A 1 287 ? 33.495 2.814 -5.649 1.00 89.56 287 SER A CA 1
ATOM 2251 C C . SER A 1 287 ? 32.069 3.351 -5.643 1.00 89.56 287 SER A C 1
ATOM 2253 O O . SER A 1 287 ? 31.413 3.431 -6.683 1.00 89.56 287 SER A O 1
ATOM 2255 N N . TYR A 1 288 ? 31.581 3.751 -4.464 1.00 90.12 288 TYR A N 1
ATOM 2256 C CA . TYR A 1 288 ? 30.313 4.469 -4.396 1.00 90.12 288 TYR A CA 1
ATOM 2257 C C . TYR A 1 288 ? 30.361 5.707 -5.283 1.00 90.12 288 TYR A C 1
ATOM 2259 O O . TYR A 1 288 ? 29.404 5.874 -6.009 1.00 90.12 288 TYR A O 1
ATOM 2267 N N . GLU A 1 289 ? 31.454 6.484 -5.317 1.00 89.44 289 GLU A N 1
ATOM 2268 C CA . GLU A 1 289 ? 31.578 7.778 -6.019 1.00 89.44 289 GLU A CA 1
ATOM 2269 C C . GLU A 1 289 ? 31.449 7.702 -7.543 1.00 89.44 289 GLU A C 1
ATOM 2271 O O . GLU A 1 289 ? 30.954 8.645 -8.157 1.00 89.44 289 GLU A O 1
ATOM 2276 N N . ASN A 1 290 ? 31.737 6.556 -8.160 1.00 92.19 290 ASN A N 1
ATOM 2277 C CA . ASN A 1 290 ? 31.563 6.355 -9.603 1.00 92.19 290 ASN A CA 1
ATOM 2278 C C . ASN A 1 290 ? 30.462 5.347 -9.976 1.00 92.19 290 ASN A C 1
ATOM 2280 O O . ASN A 1 290 ? 30.202 5.141 -11.159 1.00 92.19 290 ASN A O 1
ATOM 2284 N N . ALA A 1 291 ? 29.757 4.763 -9.003 1.00 92.69 291 ALA A N 1
ATOM 2285 C CA . ALA A 1 291 ? 28.614 3.887 -9.259 1.00 92.69 291 ALA A CA 1
ATOM 2286 C C . ALA A 1 291 ? 27.344 4.673 -9.635 1.00 92.69 291 ALA A C 1
ATOM 2288 O O . ALA A 1 291 ? 27.035 5.687 -9.007 1.00 92.69 291 ALA A O 1
ATOM 2289 N N . VAL A 1 292 ? 26.582 4.185 -10.618 1.00 93.12 292 VAL A N 1
ATOM 2290 C CA . VAL A 1 292 ? 25.269 4.719 -11.025 1.00 93.12 292 VAL A CA 1
ATOM 2291 C C . VAL A 1 292 ? 24.296 3.594 -11.380 1.00 93.12 292 VAL A C 1
ATOM 2293 O O . VAL A 1 292 ? 24.708 2.521 -11.816 1.00 93.12 292 VAL A O 1
ATOM 2296 N N . ALA A 1 293 ? 22.993 3.840 -11.232 1.00 91.06 293 ALA A N 1
ATOM 2297 C CA . ALA A 1 293 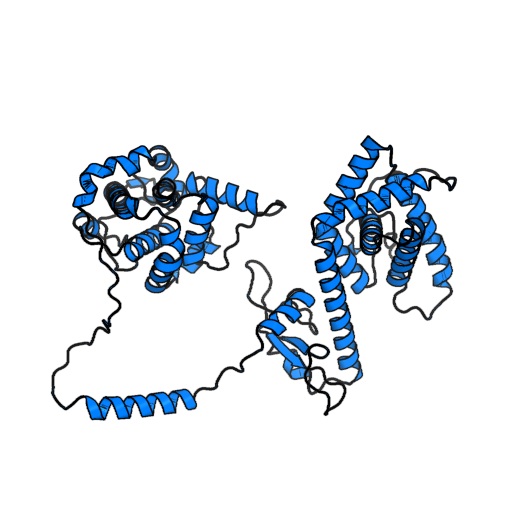? 21.949 2.919 -11.682 1.00 91.06 293 ALA A CA 1
ATOM 2298 C C . ALA A 1 293 ? 21.451 3.304 -13.087 1.00 91.06 293 ALA A C 1
ATOM 2300 O O . ALA A 1 293 ? 20.909 4.396 -13.292 1.00 91.06 293 ALA A O 1
ATOM 2301 N N . LEU A 1 294 ? 21.603 2.398 -14.058 1.00 92.19 294 LEU A N 1
ATOM 2302 C CA . LEU A 1 294 ? 21.176 2.594 -15.451 1.00 92.19 294 LEU A CA 1
ATOM 2303 C C . LEU A 1 294 ? 20.257 1.464 -15.918 1.00 92.19 294 LEU A C 1
ATOM 2305 O O . LEU A 1 294 ? 20.254 0.379 -15.342 1.00 92.19 294 LEU A O 1
ATOM 2309 N N . CYS A 1 295 ? 19.472 1.700 -16.977 1.00 91.06 295 CYS A N 1
ATOM 2310 C CA . CYS A 1 295 ? 18.677 0.626 -17.571 1.00 91.06 295 CYS A CA 1
ATOM 2311 C C . CYS A 1 295 ? 19.563 -0.384 -18.316 1.00 91.06 295 CYS A C 1
ATOM 2313 O O . CYS A 1 295 ? 20.320 -0.010 -19.216 1.00 91.06 295 CYS A O 1
ATOM 2315 N N . THR A 1 296 ? 19.388 -1.665 -17.982 1.00 88.44 296 THR A N 1
ATOM 2316 C CA . THR A 1 296 ? 20.239 -2.792 -18.405 1.00 88.44 296 THR A CA 1
ATOM 2317 C C . THR A 1 296 ? 20.355 -2.928 -19.922 1.00 88.44 296 THR A C 1
ATOM 2319 O O . THR A 1 296 ? 21.423 -3.163 -20.466 1.00 88.44 296 THR A O 1
ATOM 2322 N N . ASN A 1 297 ? 19.245 -2.759 -20.644 1.00 84.44 297 ASN A N 1
ATOM 2323 C CA . ASN A 1 297 ? 19.198 -3.086 -22.073 1.00 84.44 297 ASN A CA 1
ATOM 2324 C C . ASN A 1 297 ? 19.490 -1.899 -23.001 1.00 84.44 297 ASN A C 1
ATOM 2326 O O . ASN A 1 297 ? 19.574 -2.096 -24.209 1.00 84.44 297 ASN A O 1
ATOM 2330 N N . GLU A 1 298 ? 19.574 -0.673 -22.478 1.00 88.62 298 GLU A N 1
ATOM 2331 C CA . GLU A 1 298 ? 19.658 0.528 -23.323 1.00 88.62 298 GLU A CA 1
ATOM 2332 C C . GLU A 1 298 ? 20.798 1.458 -22.925 1.00 88.62 298 GLU A C 1
ATOM 2334 O O . GLU A 1 298 ? 21.598 1.805 -23.781 1.00 88.62 298 GLU A O 1
ATOM 2339 N N . CYS A 1 299 ? 20.889 1.869 -21.655 1.00 92.88 299 CYS A N 1
ATOM 2340 C CA . CYS A 1 299 ? 21.869 2.876 -21.239 1.00 92.88 299 CYS A CA 1
ATOM 2341 C C . CYS A 1 299 ? 23.160 2.261 -20.704 1.00 92.88 299 CYS A C 1
ATOM 2343 O O . CYS A 1 299 ? 24.230 2.786 -20.991 1.00 92.88 299 CYS A O 1
ATOM 2345 N N . ALA A 1 300 ? 23.086 1.146 -19.973 1.00 92.00 300 ALA A N 1
ATOM 2346 C CA . ALA A 1 300 ? 24.285 0.468 -19.485 1.00 92.00 300 ALA A CA 1
ATOM 2347 C C . ALA A 1 300 ? 25.252 0.046 -20.619 1.00 92.00 300 ALA A C 1
ATOM 2349 O O . ALA A 1 300 ? 26.450 0.300 -20.485 1.00 92.00 300 ALA A O 1
ATOM 2350 N N . PRO A 1 301 ? 24.781 -0.467 -21.779 1.00 93.25 301 PRO A N 1
ATOM 2351 C CA . PRO A 1 301 ? 25.662 -0.822 -22.895 1.00 93.25 301 PRO A CA 1
ATOM 2352 C C . PRO A 1 301 ? 26.328 0.369 -23.598 1.00 93.25 301 PRO A C 1
ATOM 2354 O O . PRO A 1 301 ? 27.240 0.155 -24.394 1.00 93.25 301 PRO A O 1
ATOM 2357 N N . LEU A 1 302 ? 25.880 1.607 -23.349 1.00 91.62 302 LEU A N 1
ATOM 2358 C CA . LEU A 1 302 ? 26.468 2.809 -23.952 1.00 91.62 302 LEU A CA 1
ATOM 2359 C C . LEU A 1 302 ? 27.702 3.290 -23.189 1.00 91.62 302 LEU A C 1
ATOM 2361 O O . LEU A 1 302 ? 28.592 3.869 -23.800 1.00 91.62 302 LEU A O 1
ATOM 2365 N N . VAL A 1 303 ? 27.792 3.012 -21.886 1.00 91.31 303 VAL A N 1
ATOM 2366 C CA . VAL A 1 303 ? 28.883 3.504 -21.028 1.00 91.31 303 VAL A CA 1
ATOM 2367 C C . VAL A 1 303 ? 30.282 3.180 -21.572 1.00 91.31 303 VAL A C 1
ATOM 2369 O O . VAL A 1 303 ? 31.108 4.089 -21.591 1.00 91.31 303 VAL A O 1
ATOM 2372 N N . PRO A 1 304 ? 30.574 1.971 -22.098 1.00 89.12 304 PRO A N 1
ATOM 2373 C CA . PRO A 1 304 ? 31.898 1.667 -22.647 1.00 89.12 304 PRO A CA 1
ATOM 2374 C C . PRO A 1 304 ? 32.315 2.514 -23.860 1.00 89.12 304 PRO A C 1
ATOM 2376 O O . PRO A 1 304 ? 33.494 2.526 -24.203 1.00 89.12 304 PRO A O 1
ATOM 2379 N N . VAL A 1 305 ? 31.368 3.172 -24.539 1.00 89.38 305 VAL A N 1
ATOM 2380 C CA . VAL A 1 305 ? 31.619 3.989 -25.740 1.00 89.38 305 VAL A CA 1
ATOM 2381 C C . VAL A 1 305 ? 31.362 5.485 -25.521 1.00 89.38 305 VAL A C 1
ATOM 2383 O O 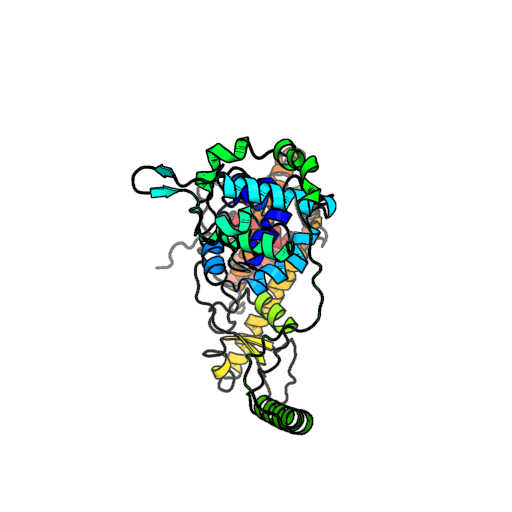. VAL A 1 305 ? 31.495 6.257 -26.469 1.00 89.38 305 VAL A O 1
ATOM 2386 N N . MET A 1 306 ? 31.002 5.900 -24.302 1.00 90.81 306 MET A N 1
ATOM 2387 C CA . MET A 1 306 ? 30.802 7.311 -23.956 1.00 90.81 306 MET A CA 1
ATOM 2388 C C . MET A 1 306 ? 32.131 8.071 -23.921 1.00 90.81 306 MET A C 1
ATOM 2390 O O . MET A 1 306 ? 33.180 7.531 -23.567 1.00 90.81 306 MET A O 1
ATOM 2394 N N . SER A 1 307 ? 32.079 9.350 -24.283 1.00 91.94 307 SER A N 1
ATOM 2395 C CA . SER A 1 307 ? 33.215 10.263 -24.168 1.00 91.94 307 SER A CA 1
ATOM 2396 C C . SER A 1 307 ? 33.493 10.654 -22.712 1.00 91.94 307 SER A C 1
ATOM 2398 O O . SER A 1 307 ? 32.629 10.549 -21.839 1.00 91.94 307 SER A O 1
ATOM 2400 N N . SER A 1 308 ? 34.705 11.154 -22.448 1.00 89.00 308 SER A N 1
ATOM 2401 C CA . SER A 1 308 ? 35.088 11.638 -21.113 1.00 89.00 308 SER A CA 1
ATOM 2402 C C . SER A 1 308 ? 34.175 12.764 -20.616 1.00 89.00 308 SER A C 1
ATOM 2404 O O . SER A 1 308 ? 33.864 12.811 -19.427 1.00 89.00 308 SER A O 1
ATOM 2406 N N . ASP A 1 309 ? 33.727 13.642 -21.515 1.00 89.25 309 ASP A N 1
ATOM 2407 C CA . ASP A 1 309 ? 32.853 14.766 -21.169 1.00 89.25 309 ASP A CA 1
ATOM 2408 C C . ASP A 1 309 ? 31.444 14.276 -20.796 1.00 89.25 309 ASP A C 1
ATOM 2410 O O . ASP A 1 309 ? 30.875 14.723 -19.803 1.00 89.25 309 ASP A O 1
ATOM 2414 N N . GLU A 1 310 ? 30.907 13.287 -21.520 1.00 89.81 310 GLU A N 1
ATOM 2415 C CA . GLU A 1 310 ? 29.609 12.677 -21.193 1.00 89.81 310 GLU A CA 1
ATOM 2416 C C . GLU A 1 310 ? 29.644 11.908 -19.864 1.00 89.81 310 GLU A C 1
ATOM 2418 O O . GLU A 1 310 ? 28.668 11.915 -19.111 1.00 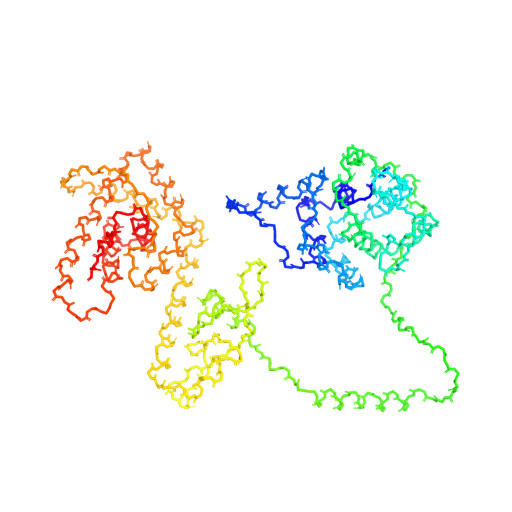89.81 310 GLU A O 1
ATOM 2423 N N . ILE A 1 311 ? 30.765 11.246 -19.560 1.00 91.12 311 ILE A N 1
ATOM 2424 C CA . ILE A 1 311 ? 30.987 10.579 -18.272 1.00 91.12 311 ILE A CA 1
ATOM 2425 C C . ILE A 1 311 ? 31.029 11.611 -17.137 1.00 91.12 311 ILE A C 1
ATOM 2427 O O . ILE A 1 311 ? 30.388 11.404 -16.104 1.00 91.12 311 ILE A O 1
ATOM 2431 N N . ALA A 1 312 ? 31.734 12.729 -17.330 1.00 90.00 312 ALA A N 1
ATOM 2432 C CA . ALA A 1 312 ? 31.808 13.810 -16.350 1.00 90.00 312 ALA A CA 1
ATOM 2433 C C . ALA A 1 312 ? 30.431 14.442 -16.080 1.00 90.00 312 ALA A C 1
ATOM 2435 O O . ALA A 1 312 ? 30.058 14.617 -14.921 1.00 90.00 312 ALA A O 1
ATOM 2436 N N . GLU A 1 313 ? 29.637 14.696 -17.124 1.00 88.19 313 GLU A N 1
ATOM 2437 C CA . GLU A 1 313 ? 28.279 15.236 -16.982 1.00 88.19 313 GLU A CA 1
ATOM 2438 C C . GLU A 1 313 ? 27.357 14.276 -16.206 1.00 88.19 313 GLU A C 1
ATOM 2440 O O . GLU A 1 313 ? 26.543 14.696 -15.377 1.00 88.19 313 GLU A O 1
ATOM 2445 N N . LEU A 1 314 ? 27.476 12.963 -16.440 1.00 90.50 314 LEU A N 1
ATOM 2446 C CA . LEU A 1 314 ? 26.682 11.974 -15.710 1.00 90.50 314 LEU A CA 1
ATOM 2447 C C . LEU A 1 314 ? 27.084 11.864 -14.237 1.00 90.50 314 LEU A C 1
ATOM 2449 O O . LEU A 1 314 ? 26.212 11.714 -13.379 1.00 90.50 314 LEU A O 1
ATOM 2453 N N . LEU A 1 315 ? 28.380 11.955 -13.938 1.00 91.19 315 LEU A N 1
ATOM 2454 C CA . LEU A 1 315 ? 28.879 12.005 -12.564 1.00 91.19 315 LEU A CA 1
ATOM 2455 C C . LEU A 1 315 ? 28.376 13.257 -11.840 1.00 91.19 315 LEU A C 1
ATOM 2457 O O . LEU A 1 315 ? 27.926 13.167 -10.701 1.00 91.19 315 LEU A O 1
ATOM 2461 N N . GLU A 1 316 ? 28.344 14.410 -12.506 1.00 88.94 316 GLU A N 1
ATOM 2462 C CA . GLU A 1 316 ? 27.780 15.628 -11.922 1.00 88.94 316 GLU A CA 1
ATOM 2463 C C . GLU A 1 316 ? 26.286 15.468 -11.591 1.00 88.94 316 GLU A C 1
ATOM 2465 O O . GLU A 1 316 ? 25.850 15.796 -10.484 1.00 88.94 316 GLU A O 1
ATOM 2470 N N . LYS A 1 317 ? 25.495 14.886 -12.506 1.00 87.06 317 LYS A N 1
ATOM 2471 C CA . LYS A 1 317 ? 24.074 14.572 -12.256 1.00 87.06 317 LYS A CA 1
ATOM 2472 C C . LYS A 1 317 ? 23.896 13.655 -11.053 1.00 87.06 317 LYS A C 1
ATOM 2474 O O . LYS A 1 317 ? 22.978 13.853 -10.258 1.00 87.06 317 LYS A O 1
ATOM 2479 N N . LYS A 1 318 ? 24.770 12.663 -10.906 1.00 90.88 318 LYS A N 1
ATOM 2480 C CA . LYS A 1 318 ? 24.761 11.764 -9.758 1.00 90.88 318 LYS A CA 1
ATOM 2481 C C . LYS A 1 318 ? 25.031 12.514 -8.451 1.00 90.88 318 LYS A C 1
ATOM 2483 O O . LYS A 1 318 ? 24.255 12.354 -7.514 1.00 90.88 318 LYS A O 1
ATOM 2488 N N . HIS A 1 319 ? 26.091 13.322 -8.387 1.00 88.00 319 HIS A N 1
ATOM 2489 C CA . HIS A 1 319 ? 26.417 14.096 -7.184 1.00 88.00 319 HIS A CA 1
ATOM 2490 C C . HIS A 1 319 ? 25.243 14.988 -6.768 1.00 88.00 319 HIS A C 1
ATOM 2492 O O . HIS A 1 319 ? 24.814 14.952 -5.619 1.00 88.00 319 HIS A O 1
ATOM 2498 N N . ARG A 1 320 ? 24.624 15.667 -7.740 1.00 85.12 320 ARG A N 1
ATOM 2499 C CA . ARG A 1 320 ? 23.398 16.447 -7.541 1.00 85.12 320 ARG A CA 1
ATOM 2500 C C . ARG A 1 320 ? 22.257 15.600 -6.939 1.00 85.12 320 ARG A C 1
ATOM 2502 O O . ARG A 1 320 ? 21.618 16.013 -5.971 1.00 85.12 320 ARG A O 1
ATOM 2509 N N . CYS A 1 321 ? 21.996 14.401 -7.463 1.00 81.38 321 CYS A N 1
ATOM 2510 C CA . CYS A 1 321 ? 20.988 13.491 -6.902 1.00 81.38 321 CYS A CA 1
ATOM 2511 C C . CYS A 1 321 ? 21.296 13.076 -5.451 1.00 81.38 321 CYS A C 1
ATOM 2513 O O . CYS A 1 321 ? 20.399 13.106 -4.603 1.00 81.38 321 CYS A O 1
ATOM 2515 N N . ALA A 1 322 ? 22.551 12.735 -5.156 1.00 84.81 322 ALA A N 1
ATOM 2516 C CA . ALA A 1 322 ? 22.993 12.374 -3.812 1.00 84.81 322 ALA A CA 1
ATOM 2517 C C . ALA A 1 322 ? 22.837 13.544 -2.824 1.00 84.81 322 ALA A C 1
ATOM 2519 O O . ALA A 1 322 ? 22.300 13.358 -1.730 1.00 84.81 322 ALA A O 1
ATOM 2520 N N . ASP A 1 323 ? 23.197 14.764 -3.232 1.00 81.62 323 ASP A N 1
ATOM 2521 C CA . ASP A 1 323 ? 23.049 15.975 -2.417 1.00 81.62 323 ASP A CA 1
ATOM 2522 C C . ASP A 1 323 ? 21.585 16.268 -2.071 1.00 81.62 323 ASP A C 1
ATOM 2524 O O . ASP A 1 323 ? 21.258 16.585 -0.920 1.00 81.62 323 ASP A O 1
ATOM 2528 N N . ILE A 1 324 ? 20.678 16.120 -3.047 1.00 79.12 324 ILE A N 1
ATOM 2529 C CA . ILE A 1 324 ? 19.234 16.263 -2.818 1.00 79.12 324 ILE A CA 1
ATOM 2530 C C . ILE A 1 324 ? 18.756 15.216 -1.813 1.00 79.12 324 ILE A C 1
ATOM 2532 O O . ILE A 1 324 ? 18.045 15.562 -0.869 1.00 79.12 324 ILE A O 1
ATOM 2536 N N . GLN A 1 325 ? 19.135 13.950 -1.985 1.00 79.31 325 GLN A N 1
ATOM 2537 C CA . GLN A 1 325 ? 18.693 12.877 -1.098 1.00 79.31 325 GLN A CA 1
ATOM 2538 C C . GLN A 1 325 ? 19.217 13.074 0.332 1.00 79.31 325 GLN A C 1
ATOM 2540 O O . GLN A 1 325 ? 18.436 13.018 1.284 1.00 79.31 325 GLN A O 1
ATOM 2545 N N . ALA A 1 326 ? 20.492 13.432 0.485 1.00 81.50 326 ALA A N 1
ATOM 2546 C CA . ALA A 1 326 ? 21.083 13.762 1.777 1.00 81.50 326 ALA A CA 1
ATOM 2547 C C . ALA A 1 326 ? 20.375 14.952 2.446 1.00 81.50 326 ALA A C 1
ATOM 2549 O O . ALA A 1 326 ? 20.154 14.944 3.659 1.00 81.50 326 ALA A O 1
ATOM 2550 N N . PHE A 1 327 ? 19.990 15.978 1.679 1.00 77.56 327 PHE A N 1
ATOM 2551 C CA . PHE A 1 327 ? 19.180 17.087 2.186 1.00 77.56 327 PHE A CA 1
ATOM 2552 C C . PHE A 1 327 ? 17.796 16.619 2.650 1.00 77.56 327 PHE A C 1
ATOM 2554 O O . PHE A 1 327 ? 17.369 16.964 3.752 1.00 77.56 327 PHE A O 1
ATOM 2561 N N . LEU A 1 328 ? 17.112 15.783 1.863 1.00 75.12 328 LEU A N 1
ATOM 2562 C CA . LEU A 1 328 ? 15.803 15.233 2.223 1.00 75.12 328 LEU A CA 1
ATOM 2563 C C . LEU A 1 328 ? 15.849 14.393 3.507 1.00 75.12 328 LEU A C 1
ATOM 2565 O O . LEU A 1 328 ? 14.917 14.460 4.314 1.00 75.12 328 LEU A O 1
ATOM 2569 N N . ASP A 1 329 ? 16.920 13.636 3.725 1.00 76.19 329 ASP A N 1
ATOM 2570 C CA . ASP A 1 329 ? 17.091 12.825 4.931 1.00 76.19 329 ASP A CA 1
ATOM 2571 C C . ASP A 1 329 ? 17.291 13.695 6.179 1.00 76.19 329 ASP A C 1
ATOM 2573 O O . ASP A 1 329 ? 16.669 13.433 7.214 1.00 76.19 329 ASP A O 1
ATOM 2577 N N . ARG A 1 330 ? 18.048 14.800 6.074 1.00 79.31 330 ARG A N 1
ATOM 2578 C CA . ARG A 1 330 ? 18.215 15.766 7.179 1.00 79.31 330 ARG A CA 1
ATOM 2579 C C . ARG A 1 330 ? 16.894 16.408 7.607 1.00 79.31 330 ARG A C 1
ATOM 2581 O O . ARG A 1 330 ? 16.654 16.582 8.801 1.00 79.31 330 ARG A O 1
ATOM 2588 N N . ILE A 1 331 ? 16.013 16.714 6.655 1.00 71.69 331 ILE A N 1
ATOM 2589 C CA . ILE A 1 331 ? 14.757 17.442 6.914 1.00 71.69 331 ILE A CA 1
ATOM 2590 C C . ILE A 1 331 ? 13.570 16.521 7.259 1.00 71.69 331 ILE A C 1
ATOM 2592 O O . ILE A 1 331 ? 12.462 17.001 7.495 1.00 71.69 331 ILE A O 1
ATOM 2596 N N . SER A 1 332 ? 13.772 15.198 7.293 1.00 65.31 332 SER A N 1
ATOM 2597 C CA . SER A 1 332 ? 12.714 14.203 7.552 1.00 65.31 332 SER A CA 1
ATOM 2598 C C . SER A 1 332 ? 12.398 13.984 9.047 1.00 65.31 332 SER A C 1
ATOM 2600 O O . SER A 1 332 ? 11.542 13.166 9.386 1.00 65.31 332 SER A O 1
ATOM 2602 N N . GLY A 1 333 ? 13.061 14.707 9.958 1.00 62.66 333 GLY A N 1
ATOM 2603 C CA . GLY A 1 333 ? 12.887 14.590 11.413 1.00 62.66 333 GLY A CA 1
ATOM 2604 C C . GLY A 1 333 ? 11.852 15.546 12.035 1.00 62.66 333 GLY A C 1
ATOM 2605 O O . GLY A 1 333 ? 11.658 16.669 11.583 1.00 62.66 333 GLY A O 1
ATOM 2606 N N . ILE A 1 334 ? 11.242 15.134 13.157 1.00 56.81 334 ILE A N 1
ATOM 2607 C CA . ILE A 1 334 ? 10.205 15.891 13.907 1.00 56.81 334 ILE A CA 1
ATOM 2608 C C . ILE A 1 334 ? 10.716 17.249 14.438 1.00 56.81 334 ILE A C 1
ATOM 2610 O O . ILE A 1 334 ? 9.942 18.188 14.586 1.00 56.81 334 ILE A O 1
ATOM 2614 N N . LYS A 1 335 ? 12.027 17.375 14.684 1.00 63.91 335 LYS A N 1
ATOM 2615 C CA . LYS A 1 335 ? 12.667 18.575 15.261 1.00 63.91 335 LYS A CA 1
ATOM 2616 C C . LYS A 1 335 ? 12.658 19.793 14.332 1.00 63.91 335 LYS A C 1
ATOM 2618 O O . LYS A 1 335 ? 12.853 20.913 14.783 1.00 63.91 335 LYS A O 1
ATOM 2623 N N . PHE A 1 336 ? 12.407 19.586 13.042 1.00 74.19 336 PHE A N 1
ATOM 2624 C CA . PHE A 1 336 ? 12.586 20.619 12.028 1.00 74.19 336 PHE A CA 1
ATOM 2625 C C . PHE A 1 336 ? 11.522 21.732 12.081 1.00 74.19 336 PHE A C 1
ATOM 2627 O O . PHE A 1 336 ? 11.757 22.860 11.648 1.00 74.19 336 PHE A O 1
ATOM 2634 N N . GLN A 1 337 ? 10.350 21.442 12.655 1.00 76.25 337 GLN A N 1
ATOM 2635 C CA . GLN A 1 337 ? 9.302 22.441 12.871 1.00 76.25 337 GLN A CA 1
ATOM 2636 C C . GLN A 1 337 ? 9.749 23.534 13.856 1.00 76.25 337 GLN A C 1
ATOM 2638 O O . GLN A 1 337 ? 9.490 24.713 13.605 1.00 76.25 337 GLN A O 1
ATOM 2643 N N . ASP A 1 338 ? 10.453 23.150 14.924 1.00 81.56 338 ASP A N 1
ATOM 2644 C CA . ASP A 1 338 ? 10.962 24.074 15.945 1.00 81.56 338 ASP A CA 1
ATOM 2645 C C . ASP A 1 338 ? 12.070 24.973 15.374 1.00 81.56 338 ASP A C 1
ATOM 2647 O O . ASP A 1 338 ? 12.175 26.151 15.720 1.00 81.56 338 ASP A O 1
ATOM 2651 N N . GLU A 1 339 ? 12.872 24.440 14.450 1.00 85.31 339 GLU A N 1
ATOM 2652 C CA . GLU A 1 339 ? 13.926 25.183 13.756 1.00 85.31 339 GLU A CA 1
ATOM 2653 C C . GLU A 1 339 ? 13.341 26.247 12.817 1.00 85.31 339 GLU A C 1
ATOM 2655 O O . GLU A 1 339 ? 13.740 27.409 12.884 1.00 85.31 339 GLU A O 1
ATOM 2660 N N . ILE A 1 340 ? 12.332 25.888 12.009 1.00 84.44 340 ILE A N 1
ATOM 2661 C CA . ILE A 1 340 ? 11.596 26.840 11.154 1.00 84.44 340 ILE A CA 1
ATOM 2662 C C . ILE A 1 340 ? 10.956 27.939 12.006 1.00 84.44 340 ILE A C 1
ATOM 2664 O O . ILE A 1 340 ? 11.060 29.122 11.685 1.00 84.44 340 ILE A O 1
ATOM 2668 N N . GLU A 1 341 ? 10.296 27.560 13.100 1.00 86.56 341 GLU A N 1
ATOM 2669 C CA . GLU A 1 341 ? 9.689 28.519 14.017 1.00 86.56 341 GLU A CA 1
ATOM 2670 C C . GLU A 1 341 ? 10.729 29.470 14.616 1.00 86.56 341 GLU A C 1
ATOM 2672 O O . GLU A 1 341 ? 10.501 30.679 14.656 1.00 86.56 341 GLU A O 1
ATOM 2677 N N . THR A 1 342 ? 11.877 28.942 15.042 1.00 85.88 342 THR A N 1
ATOM 2678 C CA . THR A 1 342 ? 12.975 29.739 15.598 1.00 85.88 342 THR A CA 1
ATOM 2679 C C . THR A 1 342 ? 13.464 30.769 14.585 1.00 85.88 342 THR A C 1
ATOM 2681 O O . THR A 1 342 ? 13.531 31.953 14.916 1.00 85.88 342 THR A O 1
ATOM 2684 N N . VAL A 1 343 ? 13.719 30.358 13.337 1.00 84.75 343 VAL A N 1
ATOM 2685 C CA . VAL A 1 343 ? 14.143 31.272 12.263 1.00 84.75 343 VAL A CA 1
ATOM 2686 C C . VAL A 1 343 ? 13.105 32.376 12.044 1.00 84.75 343 VAL A C 1
ATOM 2688 O O . VAL A 1 343 ? 13.451 33.555 12.071 1.00 84.75 343 VAL A O 1
ATOM 2691 N N . LEU A 1 344 ? 11.820 32.032 11.906 1.00 84.81 344 LEU A N 1
ATOM 2692 C CA . LEU A 1 344 ? 10.753 33.015 11.670 1.00 84.81 344 LEU A CA 1
ATOM 2693 C C . LEU A 1 344 ? 10.556 33.982 12.851 1.00 84.81 344 LEU A C 1
ATOM 2695 O O . LEU A 1 344 ? 10.284 35.168 12.648 1.00 84.81 344 LEU A O 1
ATOM 2699 N N . ARG A 1 345 ? 10.730 33.511 14.091 1.00 85.25 345 ARG A N 1
ATOM 2700 C CA . ARG A 1 345 ? 10.694 34.365 15.288 1.00 85.25 345 ARG A CA 1
ATOM 2701 C C . ARG A 1 345 ? 11.888 35.317 15.353 1.00 85.25 345 ARG A C 1
ATOM 2703 O O . ARG A 1 345 ? 11.699 36.472 15.727 1.00 85.25 345 ARG A O 1
ATOM 2710 N N . GLU A 1 346 ? 13.091 34.881 14.985 1.00 81.44 346 GLU A N 1
ATOM 2711 C CA . GLU A 1 346 ? 14.268 35.762 14.913 1.00 81.44 346 GLU A CA 1
ATOM 2712 C C . GLU A 1 346 ? 14.131 36.815 13.803 1.00 81.44 346 GLU A C 1
ATOM 2714 O O . GLU A 1 346 ? 14.408 37.998 14.017 1.00 81.44 346 GLU A O 1
ATOM 2719 N N . VAL A 1 347 ? 13.583 36.429 12.649 1.00 77.50 347 VAL A N 1
ATOM 2720 C CA . VAL A 1 347 ? 13.215 37.364 11.574 1.00 77.50 347 VAL A CA 1
ATOM 2721 C C . VAL A 1 347 ? 12.178 38.388 12.053 1.00 77.50 347 VAL A C 1
ATOM 2723 O O . VAL A 1 347 ? 12.262 39.567 11.723 1.00 77.50 347 VAL A O 1
ATOM 2726 N N . HIS A 1 348 ? 11.211 37.983 12.882 1.00 78.25 348 HIS A N 1
ATOM 2727 C CA . HIS A 1 348 ? 10.246 38.922 13.457 1.00 78.25 348 HIS A CA 1
ATOM 2728 C C . HIS A 1 348 ? 10.905 39.959 14.380 1.00 78.25 348 HIS A C 1
ATOM 2730 O O . HIS A 1 348 ? 10.508 41.126 14.394 1.00 78.25 348 HIS A O 1
ATOM 2736 N N . LYS A 1 349 ? 11.898 39.541 15.175 1.00 74.62 349 LYS A N 1
ATOM 2737 C CA . LYS A 1 349 ? 12.609 40.415 16.123 1.00 74.62 349 LYS A CA 1
ATOM 2738 C C . LYS A 1 349 ? 13.456 41.467 15.419 1.00 74.62 349 LYS A C 1
ATOM 2740 O O . LYS A 1 349 ? 13.626 42.560 15.948 1.00 74.62 349 LYS A O 1
ATOM 2745 N N . THR A 1 350 ? 13.949 41.164 14.223 1.00 63.84 350 THR A N 1
ATOM 2746 C CA . THR A 1 350 ? 14.771 42.075 13.420 1.00 63.84 350 THR A CA 1
ATOM 2747 C C . THR A 1 350 ? 13.960 43.138 12.669 1.00 63.84 350 THR A C 1
ATOM 2749 O O . THR A 1 350 ? 14.528 43.793 11.800 1.00 63.84 350 THR A O 1
ATOM 2752 N N . LYS A 1 351 ? 12.676 43.371 13.023 1.00 55.00 351 LYS A N 1
ATOM 2753 C CA . LYS A 1 351 ? 11.809 44.467 12.530 1.00 55.00 351 LYS A CA 1
ATOM 2754 C C . LYS A 1 351 ? 12.560 45.804 12.467 1.00 55.00 351 LYS A C 1
ATOM 2756 O O . LYS A 1 351 ? 12.561 46.559 13.431 1.00 55.00 351 LYS A O 1
ATOM 2761 N N . ASN A 1 352 ? 13.191 46.072 11.326 1.00 46.06 352 ASN A N 1
ATOM 2762 C CA . ASN A 1 352 ? 13.747 47.349 10.896 1.00 46.06 352 ASN A CA 1
ATOM 2763 C C . ASN A 1 352 ? 14.223 47.231 9.442 1.00 46.06 352 ASN A C 1
ATOM 2765 O O . ASN A 1 352 ? 15.397 47.007 9.169 1.00 46.06 352 ASN A O 1
ATOM 2769 N N . ALA A 1 353 ? 13.307 47.436 8.502 1.00 38.22 353 ALA A N 1
ATOM 2770 C CA . ALA A 1 353 ? 13.595 48.202 7.296 1.00 38.22 353 ALA A CA 1
ATOM 2771 C C . ALA A 1 353 ? 12.267 48.695 6.719 1.00 38.22 353 ALA A C 1
ATOM 2773 O O . ALA A 1 353 ? 11.318 47.937 6.548 1.00 38.22 353 ALA A O 1
ATOM 2774 N N . GLN A 1 354 ? 12.206 50.003 6.521 1.00 37.62 354 GLN A N 1
ATOM 2775 C CA . GLN A 1 354 ? 11.058 50.762 6.057 1.00 37.62 354 GLN A CA 1
ATOM 2776 C C . GLN A 1 354 ? 10.563 50.300 4.682 1.00 37.62 354 GLN A C 1
ATOM 2778 O O . GLN A 1 354 ? 11.369 50.113 3.779 1.00 37.62 354 GLN A O 1
ATOM 2783 N N . GLY A 1 355 ? 9.233 50.279 4.545 1.00 38.97 355 GLY A N 1
ATOM 2784 C CA . GLY A 1 355 ? 8.494 50.630 3.332 1.00 38.97 355 GLY A CA 1
ATOM 2785 C C . GLY A 1 355 ? 8.538 49.637 2.173 1.00 38.97 355 GLY A C 1
ATOM 2786 O O . GLY A 1 355 ? 9.592 49.375 1.611 1.00 38.97 355 GLY A O 1
ATOM 2787 N N . LEU A 1 356 ? 7.359 49.187 1.740 1.00 30.59 356 LEU A N 1
ATOM 2788 C CA . LEU A 1 356 ? 6.795 49.466 0.410 1.00 30.59 356 LEU A CA 1
ATOM 2789 C C . LEU A 1 356 ? 5.404 48.821 0.293 1.00 30.59 356 LEU A C 1
ATOM 2791 O O . LEU A 1 356 ? 5.055 47.919 1.049 1.00 30.59 356 LEU A O 1
ATOM 2795 N N . GLU A 1 357 ? 4.589 49.396 -0.588 1.00 32.03 357 GLU A N 1
ATOM 2796 C CA . GLU A 1 357 ? 3.135 49.237 -0.639 1.00 32.03 357 GLU A CA 1
ATOM 2797 C C . GLU A 1 357 ? 2.630 47.824 -0.992 1.00 32.03 357 GLU A C 1
ATOM 2799 O O . GLU A 1 357 ? 3.290 47.087 -1.728 1.00 32.03 357 GLU A O 1
ATOM 2804 N N . PRO A 1 358 ? 1.431 47.452 -0.497 1.00 30.95 358 PRO A N 1
ATOM 2805 C CA . PRO A 1 358 ? 0.835 46.140 -0.723 1.00 30.95 358 PRO A CA 1
ATOM 2806 C C . PRO A 1 358 ? 0.449 45.935 -2.195 1.00 30.95 358 PRO A C 1
ATOM 2808 O O . PRO A 1 358 ? -0.174 46.797 -2.811 1.00 30.95 358 PRO A O 1
ATOM 2811 N N . THR A 1 359 ? 0.761 44.758 -2.747 1.00 30.95 359 THR A N 1
ATOM 2812 C CA . THR A 1 359 ? 0.242 44.320 -4.053 1.00 30.95 359 THR A CA 1
ATOM 2813 C C . THR A 1 359 ? -0.816 43.234 -3.855 1.00 30.95 359 THR A C 1
ATOM 2815 O O . THR A 1 359 ? -0.643 42.323 -3.048 1.00 30.95 359 THR A O 1
ATOM 2818 N N . ASP A 1 360 ? -1.928 43.368 -4.576 1.00 33.44 360 ASP A N 1
ATOM 2819 C CA . ASP A 1 360 ? -3.142 42.563 -4.442 1.00 33.44 360 ASP A CA 1
ATOM 2820 C C . ASP A 1 360 ? -2.923 41.100 -4.879 1.00 33.44 360 ASP A C 1
ATOM 2822 O O . ASP A 1 360 ? -2.394 40.823 -5.958 1.00 33.44 360 ASP A O 1
ATOM 2826 N N . ILE A 1 361 ? -3.323 40.154 -4.024 1.00 33.91 361 ILE A N 1
ATOM 2827 C CA . ILE A 1 361 ? -3.077 38.716 -4.190 1.00 33.91 361 ILE A CA 1
ATOM 2828 C C . ILE A 1 361 ? -4.287 38.078 -4.871 1.00 33.91 361 ILE A C 1
ATOM 2830 O O . ILE A 1 361 ? -5.217 37.592 -4.222 1.00 33.91 361 ILE A O 1
ATOM 2834 N N . LYS A 1 362 ? -4.238 38.006 -6.199 1.00 34.38 362 LYS A N 1
ATOM 2835 C CA . LYS A 1 362 ? -4.950 36.989 -6.977 1.00 34.38 362 LYS A CA 1
ATOM 2836 C C . LYS A 1 362 ? -4.001 36.443 -8.029 1.00 34.38 362 LYS A C 1
ATOM 2838 O O . LYS A 1 362 ? -3.709 37.139 -8.987 1.00 34.38 362 LYS A O 1
ATOM 2843 N N . ASP A 1 363 ? -3.486 35.244 -7.754 1.00 32.91 363 ASP A N 1
ATOM 2844 C CA . ASP A 1 363 ? -3.210 34.149 -8.700 1.00 32.91 363 ASP A CA 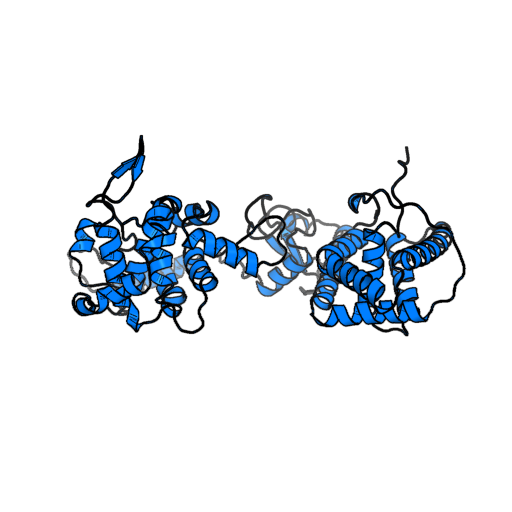1
ATOM 2845 C C . ASP A 1 363 ? -2.077 33.258 -8.158 1.00 32.91 363 ASP A C 1
ATOM 2847 O O . ASP A 1 363 ? -0.899 33.604 -8.160 1.00 32.91 363 ASP A O 1
ATOM 2851 N N . LEU A 1 364 ? -2.449 32.077 -7.654 1.00 33.16 364 LEU A N 1
ATOM 2852 C CA . LEU A 1 364 ? -1.516 30.982 -7.383 1.00 33.16 364 LEU A CA 1
ATOM 2853 C C . LEU A 1 364 ? -1.339 30.200 -8.690 1.00 33.16 364 LEU A C 1
ATOM 2855 O O . LEU A 1 364 ? -2.289 29.565 -9.144 1.00 33.16 364 LEU A O 1
ATOM 2859 N N . VAL A 1 365 ? -0.139 30.221 -9.276 1.00 38.19 365 VAL A N 1
ATOM 2860 C CA . VAL A 1 365 ? 0.198 29.454 -10.492 1.00 38.19 365 VAL A CA 1
ATOM 2861 C C . VAL A 1 365 ? 1.353 28.482 -10.211 1.00 38.19 365 VAL A C 1
ATOM 2863 O O . VAL A 1 365 ? 2.225 28.742 -9.383 1.00 38.19 365 VAL A O 1
ATOM 2866 N N . GLU A 1 366 ? 1.317 27.321 -10.868 1.00 41.38 366 GLU A N 1
ATOM 2867 C CA . GLU A 1 366 ? 2.209 26.167 -10.683 1.00 41.38 366 GLU A CA 1
ATOM 2868 C C . GLU A 1 366 ? 3.711 26.486 -10.892 1.00 41.38 366 GLU A C 1
ATOM 2870 O O . GLU A 1 366 ? 4.086 27.246 -11.784 1.00 41.38 366 GLU A O 1
ATOM 2875 N N . ILE A 1 367 ? 4.584 25.847 -10.087 1.00 40.12 367 ILE A N 1
ATOM 2876 C CA . ILE A 1 367 ? 6.063 26.030 -10.053 1.00 40.12 367 ILE A CA 1
ATOM 2877 C C . ILE A 1 367 ? 6.716 25.855 -11.434 1.00 40.12 367 ILE A C 1
ATOM 2879 O O . ILE A 1 367 ? 7.783 26.408 -11.698 1.00 40.12 367 ILE A O 1
ATOM 2883 N N . GLU A 1 368 ? 6.086 25.090 -12.326 1.00 36.16 368 GLU A N 1
ATOM 2884 C CA . GLU A 1 368 ? 6.643 24.688 -13.619 1.00 36.16 368 GLU A CA 1
ATOM 2885 C C . GLU A 1 368 ? 7.033 25.859 -14.536 1.00 36.16 368 GLU A C 1
ATOM 2887 O O . GLU A 1 368 ? 7.807 25.645 -15.466 1.00 36.16 368 GLU A O 1
ATOM 2892 N N . ARG A 1 369 ? 6.569 27.085 -14.249 1.00 40.75 369 ARG A N 1
ATOM 2893 C CA . ARG A 1 369 ? 6.798 28.295 -15.057 1.00 40.75 369 ARG A CA 1
ATOM 2894 C C . ARG A 1 369 ? 7.829 29.299 -14.496 1.00 40.75 369 ARG A C 1
ATOM 2896 O O . ARG A 1 369 ? 7.926 30.383 -15.064 1.00 40.75 369 ARG A O 1
ATOM 2903 N N . LYS A 1 370 ? 8.562 28.989 -13.408 1.00 51.94 370 LYS A N 1
ATOM 2904 C CA . LYS A 1 370 ? 9.356 29.997 -12.647 1.00 51.94 370 LYS A CA 1
ATOM 2905 C C . LYS A 1 370 ? 10.851 29.716 -12.473 1.00 51.94 370 LYS A C 1
ATOM 2907 O O . LYS A 1 370 ? 11.648 30.647 -12.481 1.00 51.94 370 LYS A O 1
ATOM 2912 N N . ILE A 1 371 ? 11.236 28.450 -12.321 1.00 57.78 371 ILE A N 1
ATOM 2913 C CA . ILE A 1 371 ? 12.641 28.040 -12.171 1.00 57.78 371 ILE A CA 1
ATOM 2914 C C . ILE A 1 371 ? 13.084 27.379 -13.475 1.00 57.78 371 ILE A C 1
ATOM 2916 O O . ILE A 1 371 ? 12.431 26.446 -13.948 1.00 57.78 371 ILE A O 1
ATOM 2920 N N . HIS A 1 372 ? 14.143 27.909 -14.074 1.00 66.50 372 HIS A N 1
ATOM 2921 C CA . HIS A 1 372 ? 14.720 27.474 -15.343 1.00 66.50 372 HIS A CA 1
ATOM 2922 C C . HIS A 1 372 ? 15.797 26.409 -15.112 1.00 66.50 372 HIS A C 1
ATOM 2924 O O . HIS A 1 372 ? 15.962 25.518 -15.941 1.00 66.50 372 HIS A O 1
ATOM 2930 N N . GLU A 1 373 ? 16.458 26.460 -13.956 1.00 73.94 373 GLU A N 1
ATOM 2931 C CA . GLU A 1 373 ? 17.506 25.524 -13.554 1.00 73.94 373 GLU A CA 1
ATOM 2932 C C . GLU A 1 373 ? 16.907 24.209 -13.024 1.00 73.94 373 GLU A C 1
ATOM 2934 O O . GLU A 1 373 ? 16.208 24.210 -12.000 1.00 73.94 373 GLU A O 1
ATOM 2939 N N . PRO A 1 374 ? 17.149 23.068 -13.702 1.00 68.00 374 PRO A N 1
ATOM 2940 C CA . PRO A 1 374 ? 16.519 21.794 -13.356 1.00 68.00 374 PRO A CA 1
ATOM 2941 C C . PRO A 1 374 ? 16.813 21.341 -11.923 1.00 68.00 374 PRO A C 1
ATOM 2943 O O . PRO A 1 374 ? 15.922 20.842 -11.239 1.00 68.00 374 PRO A O 1
ATOM 2946 N N . PHE A 1 375 ? 18.039 21.567 -11.448 1.00 72.19 375 PHE A N 1
ATOM 2947 C CA . PHE A 1 375 ? 18.475 21.140 -10.122 1.00 72.19 375 PHE A CA 1
ATOM 2948 C C . PHE A 1 375 ? 17.772 21.905 -8.996 1.00 72.19 375 PHE A C 1
ATOM 2950 O O . PHE A 1 375 ? 17.128 21.295 -8.137 1.00 72.19 375 PHE A O 1
ATOM 2957 N N . LEU A 1 376 ? 17.812 23.241 -9.041 1.00 76.38 376 LEU A N 1
ATOM 2958 C CA . LEU A 1 376 ? 17.108 24.092 -8.082 1.00 76.38 376 LEU A CA 1
ATOM 2959 C C . LEU A 1 376 ? 15.604 23.780 -8.061 1.00 76.38 376 LEU A C 1
ATOM 2961 O O . LEU A 1 376 ? 14.981 23.717 -6.996 1.00 76.38 376 LEU A O 1
ATOM 2965 N N . LYS A 1 377 ? 15.020 23.539 -9.241 1.00 74.56 377 LYS A N 1
ATOM 2966 C CA . LYS A 1 377 ? 13.613 23.160 -9.387 1.00 74.56 377 LYS A CA 1
ATOM 2967 C C . LYS A 1 377 ? 13.304 21.850 -8.664 1.00 74.56 377 LYS A C 1
ATOM 2969 O O . LYS A 1 377 ? 12.331 21.800 -7.910 1.00 74.56 377 LYS A O 1
ATOM 2974 N N . ASP A 1 378 ? 14.114 20.815 -8.861 1.00 71.00 378 ASP A N 1
ATOM 2975 C CA . ASP A 1 378 ? 13.913 19.510 -8.227 1.00 71.00 378 ASP A CA 1
ATOM 2976 C C . ASP A 1 378 ? 14.118 19.574 -6.705 1.00 71.00 378 ASP A C 1
ATOM 2978 O O . ASP A 1 378 ? 13.274 19.065 -5.957 1.00 71.00 378 ASP A O 1
ATOM 2982 N N . LYS A 1 379 ? 15.139 20.301 -6.227 1.00 78.69 379 LYS A N 1
ATOM 2983 C CA . LYS A 1 379 ? 15.399 20.531 -4.792 1.00 78.69 379 LYS A CA 1
ATOM 2984 C C . LYS A 1 379 ? 14.227 21.243 -4.096 1.00 78.69 379 LYS A C 1
ATOM 2986 O O . LYS A 1 379 ? 13.761 20.807 -3.034 1.00 78.69 379 LYS A O 1
ATOM 2991 N N . ILE A 1 380 ? 13.694 22.314 -4.695 1.00 78.75 380 ILE A N 1
ATOM 2992 C CA . ILE A 1 380 ? 12.543 23.053 -4.144 1.00 78.75 380 ILE A CA 1
ATOM 2993 C C . ILE A 1 380 ? 11.264 22.211 -4.216 1.00 78.75 380 ILE A C 1
ATOM 2995 O O . ILE A 1 380 ? 10.515 22.150 -3.242 1.00 78.75 380 ILE A O 1
ATOM 2999 N N . ASN A 1 381 ? 11.006 21.518 -5.328 1.00 72.88 381 ASN A N 1
ATOM 3000 C CA . ASN A 1 381 ? 9.827 20.659 -5.460 1.00 72.88 381 ASN A CA 1
ATOM 3001 C C . ASN A 1 381 ? 9.805 19.548 -4.405 1.00 72.88 381 ASN A C 1
ATOM 3003 O O . ASN A 1 381 ? 8.781 19.346 -3.747 1.00 72.88 381 ASN A O 1
ATOM 3007 N N . ALA A 1 382 ? 10.928 18.850 -4.228 1.00 68.88 382 ALA A N 1
ATOM 3008 C CA . ALA A 1 382 ? 11.033 17.729 -3.303 1.00 68.88 382 ALA A CA 1
ATOM 3009 C C . ALA A 1 382 ? 10.857 18.166 -1.839 1.00 68.88 382 ALA A C 1
ATOM 3011 O O . ALA A 1 382 ? 10.111 17.533 -1.087 1.00 68.88 382 ALA A O 1
ATOM 3012 N N . SER A 1 383 ? 11.476 19.282 -1.440 1.00 74.25 383 SER A N 1
ATOM 3013 C CA . SER A 1 383 ? 11.331 19.834 -0.087 1.00 74.25 383 SER A CA 1
ATOM 3014 C C . SER A 1 383 ? 9.930 20.400 0.173 1.00 74.25 383 SER A C 1
ATOM 3016 O O . SER A 1 383 ? 9.336 20.130 1.221 1.00 74.25 383 SER A O 1
ATOM 3018 N N . MET A 1 384 ? 9.338 21.115 -0.790 1.00 80.75 384 MET A N 1
ATOM 3019 C CA . MET A 1 384 ? 7.993 21.684 -0.651 1.00 80.75 384 MET A CA 1
ATOM 3020 C C . MET A 1 384 ? 6.893 20.626 -0.651 1.00 80.75 384 MET A C 1
ATOM 3022 O O . MET A 1 384 ? 5.913 20.783 0.077 1.00 80.75 384 MET A O 1
ATOM 3026 N N . ALA A 1 385 ? 7.058 19.522 -1.384 1.00 68.81 385 ALA A N 1
ATOM 3027 C CA . ALA A 1 385 ? 6.136 18.390 -1.305 1.00 68.81 385 ALA A CA 1
ATOM 3028 C C . ALA A 1 385 ? 6.002 17.848 0.131 1.00 68.81 385 ALA A C 1
ATOM 3030 O O . ALA A 1 385 ? 4.923 17.397 0.514 1.00 68.81 385 ALA A O 1
ATOM 3031 N N . ARG A 1 386 ? 7.073 17.927 0.935 1.00 70.81 386 ARG A N 1
ATOM 3032 C CA . ARG A 1 386 ? 7.102 17.440 2.322 1.00 70.81 386 ARG A CA 1
ATOM 3033 C C . ARG A 1 386 ? 6.715 18.509 3.345 1.00 70.81 386 ARG A C 1
ATOM 3035 O O . ARG A 1 386 ? 5.961 18.221 4.269 1.00 70.81 386 ARG A O 1
ATOM 3042 N N . LEU A 1 387 ? 7.229 19.732 3.203 1.00 77.50 387 LEU A N 1
ATOM 3043 C CA . LEU A 1 387 ? 7.241 20.716 4.295 1.00 77.50 387 LEU A CA 1
ATOM 3044 C C . LEU A 1 387 ? 6.417 21.976 4.044 1.00 77.50 387 LEU A C 1
ATOM 3046 O O . LEU A 1 387 ? 6.260 22.776 4.966 1.00 77.50 387 LEU A O 1
ATOM 3050 N N . TYR A 1 388 ? 5.830 22.149 2.856 1.00 77.44 388 TYR A N 1
ATOM 3051 C CA . TYR A 1 388 ? 5.046 23.348 2.546 1.00 77.44 388 TYR A CA 1
ATOM 3052 C C . TYR A 1 388 ? 3.944 23.611 3.583 1.00 77.44 388 TYR A C 1
ATOM 3054 O O . TYR A 1 388 ? 3.780 24.732 4.063 1.00 77.44 388 TYR A O 1
ATOM 3062 N N . LYS A 1 389 ? 3.211 22.563 3.977 1.00 76.75 389 LYS A N 1
ATOM 3063 C CA . LYS A 1 389 ? 2.140 22.666 4.976 1.00 76.75 389 LYS A CA 1
ATOM 3064 C C . LYS A 1 389 ? 2.676 22.996 6.367 1.00 76.75 389 LYS A C 1
ATOM 3066 O O . LYS A 1 389 ? 2.053 23.781 7.075 1.00 76.75 389 LYS A O 1
ATOM 3071 N N . THR A 1 390 ? 3.822 22.432 6.740 1.00 79.44 390 THR A N 1
ATOM 3072 C CA . THR A 1 390 ? 4.492 22.709 8.016 1.00 79.44 390 THR A CA 1
ATOM 3073 C C . THR A 1 390 ? 4.880 24.178 8.106 1.00 79.44 390 THR A C 1
ATOM 3075 O O . THR A 1 390 ? 4.467 24.850 9.046 1.00 79.44 390 THR A O 1
ATOM 3078 N N . VAL A 1 391 ? 5.574 24.708 7.092 1.00 81.56 391 VAL A N 1
ATOM 3079 C CA . VAL A 1 391 ? 5.957 26.129 7.042 1.00 81.56 391 VAL A CA 1
ATOM 3080 C C . VAL A 1 391 ? 4.714 27.021 7.068 1.00 81.56 391 VAL A C 1
ATOM 3082 O O . VAL A 1 391 ? 4.632 27.926 7.894 1.00 81.56 391 VAL A O 1
ATOM 3085 N N . LYS A 1 392 ? 3.700 26.721 6.242 1.00 82.06 392 LYS A N 1
ATOM 3086 C CA . LYS A 1 392 ? 2.441 27.481 6.191 1.00 82.06 392 LYS A CA 1
ATOM 3087 C C . LYS A 1 392 ? 1.729 27.527 7.546 1.00 82.06 392 LYS A C 1
ATOM 3089 O O . LYS A 1 392 ? 1.326 28.599 7.985 1.00 82.06 392 LYS A O 1
ATOM 3094 N N . ASN A 1 393 ? 1.583 26.382 8.211 1.00 84.00 393 ASN A N 1
ATOM 3095 C CA . ASN A 1 393 ? 0.927 26.301 9.514 1.00 84.00 393 ASN A CA 1
ATOM 3096 C C . ASN A 1 393 ? 1.721 27.046 10.595 1.00 84.00 393 ASN A C 1
ATOM 3098 O O . ASN A 1 393 ? 1.116 27.708 11.437 1.00 84.00 393 ASN A O 1
ATOM 3102 N N . THR A 1 394 ? 3.056 26.970 10.565 1.00 84.50 394 THR A N 1
ATOM 3103 C CA . THR A 1 394 ? 3.916 27.733 11.477 1.00 84.50 394 THR A CA 1
ATOM 3104 C C . THR A 1 394 ? 3.741 29.234 11.261 1.00 84.50 394 THR A C 1
ATOM 3106 O O . THR A 1 394 ? 3.508 29.946 12.234 1.00 84.50 394 THR A O 1
ATOM 3109 N N . CYS A 1 395 ? 3.749 29.714 10.014 1.00 81.56 395 CYS A N 1
ATOM 3110 C CA . CYS A 1 395 ? 3.476 31.118 9.697 1.00 81.56 395 CYS A CA 1
ATOM 3111 C C . CYS A 1 395 ? 2.098 31.568 10.212 1.00 81.56 395 CYS A C 1
ATOM 3113 O O . CYS A 1 395 ? 2.020 32.550 10.943 1.00 81.56 395 CYS A O 1
ATOM 3115 N N . SER A 1 396 ? 1.027 30.815 9.928 1.00 82.75 396 SER A N 1
ATOM 3116 C CA . SER A 1 396 ? -0.330 31.147 10.400 1.00 82.75 396 SER A CA 1
ATOM 3117 C C . SER A 1 396 ? -0.467 31.132 11.924 1.00 82.75 396 SER A C 1
ATOM 3119 O O . SER A 1 396 ? -1.241 31.902 12.488 1.00 82.75 396 SER A O 1
ATOM 3121 N N . ARG A 1 397 ? 0.281 30.271 12.619 1.00 87.50 397 ARG A N 1
ATOM 3122 C CA . ARG A 1 397 ? 0.316 30.277 14.083 1.00 87.50 397 ARG A CA 1
ATOM 3123 C C . ARG A 1 397 ? 1.075 31.490 14.622 1.00 87.50 397 ARG A C 1
ATOM 3125 O O . ARG A 1 397 ? 0.594 32.137 15.545 1.00 87.50 397 ARG A O 1
ATOM 3132 N N . LEU A 1 398 ? 2.220 31.839 14.035 1.00 85.50 398 LEU A N 1
ATOM 3133 C CA . LEU A 1 398 ? 2.995 33.022 14.427 1.00 85.50 398 LEU A CA 1
ATOM 3134 C C . LEU A 1 398 ? 2.261 34.339 14.121 1.00 85.50 398 LEU A C 1
ATOM 3136 O O . LEU A 1 398 ? 2.400 35.301 14.877 1.00 85.50 398 LEU A O 1
ATOM 3140 N N . GLU A 1 399 ? 1.446 34.379 13.065 1.00 85.31 399 GLU A N 1
ATOM 3141 C CA . GLU A 1 399 ? 0.497 35.468 12.790 1.00 85.31 399 GLU A CA 1
ATOM 3142 C C . GLU A 1 399 ? -0.441 35.695 13.984 1.00 85.31 399 GLU A C 1
ATOM 3144 O O . GLU A 1 399 ? -0.611 36.827 14.433 1.00 85.31 399 GLU A O 1
ATOM 3149 N N . GLN A 1 400 ? -0.998 34.619 14.546 1.00 85.00 400 GLN A N 1
ATOM 3150 C CA . GLN A 1 400 ? -1.919 34.687 15.685 1.00 85.00 400 GLN A CA 1
ATOM 3151 C C . GLN A 1 400 ? -1.212 34.978 17.016 1.00 85.00 400 GLN A C 1
ATOM 3153 O O . GLN A 1 400 ? -1.740 35.725 17.836 1.00 85.00 400 GLN A O 1
ATOM 3158 N N . GLU A 1 401 ? -0.037 34.388 17.250 1.00 86.44 401 GLU A N 1
ATOM 3159 C CA . GLU A 1 401 ? 0.660 34.468 18.541 1.00 86.44 401 GLU A CA 1
ATOM 3160 C C . GLU A 1 401 ? 1.462 35.762 18.730 1.00 86.44 401 GLU A C 1
ATOM 3162 O O . GLU A 1 401 ? 1.466 36.330 19.821 1.00 86.44 401 GLU A O 1
ATOM 3167 N N . ILE A 1 402 ? 2.187 36.203 17.696 1.00 81.69 402 ILE A N 1
ATOM 3168 C CA . ILE A 1 402 ? 3.127 37.335 17.785 1.00 81.69 402 ILE A CA 1
ATOM 3169 C C . ILE A 1 402 ? 2.872 38.417 16.731 1.00 81.69 402 ILE A C 1
ATOM 3171 O O . ILE A 1 402 ? 3.646 39.369 16.632 1.00 81.69 402 ILE A O 1
ATOM 3175 N N . GLY A 1 403 ? 1.814 38.290 15.924 1.00 81.38 403 GLY A N 1
ATOM 3176 C CA . GLY A 1 403 ? 1.536 39.234 14.841 1.00 81.38 403 GLY A CA 1
ATOM 3177 C C . GLY A 1 403 ? 2.621 39.223 13.763 1.00 81.38 403 GLY A C 1
ATOM 3178 O O . GLY A 1 403 ? 2.982 40.279 13.238 1.00 81.38 403 GLY A O 1
ATOM 3179 N N . PHE A 1 404 ? 3.221 38.058 13.489 1.00 83.31 404 PHE A N 1
ATOM 3180 C CA . PHE A 1 404 ? 4.117 37.900 12.343 1.00 83.31 404 PHE A CA 1
ATOM 3181 C C . PHE A 1 404 ? 3.346 38.187 11.054 1.00 83.31 404 PHE A C 1
ATOM 3183 O O . PHE A 1 404 ? 2.266 37.651 10.885 1.00 83.31 404 PHE A O 1
ATOM 3190 N N . ASP A 1 405 ? 3.869 39.022 10.156 1.00 79.94 405 ASP A N 1
ATOM 3191 C CA . ASP A 1 405 ? 3.213 39.309 8.876 1.00 79.94 405 ASP A CA 1
ATOM 3192 C C . ASP A 1 405 ? 3.950 38.568 7.760 1.00 79.94 405 ASP A C 1
ATOM 3194 O O . ASP A 1 405 ? 5.012 38.991 7.288 1.00 79.94 405 ASP A O 1
ATOM 3198 N N . THR A 1 406 ? 3.382 37.433 7.352 1.00 79.81 406 THR A N 1
ATOM 3199 C CA . THR A 1 406 ? 3.977 36.584 6.320 1.00 79.81 406 THR A CA 1
ATOM 3200 C C . THR A 1 406 ? 4.033 37.298 4.967 1.00 79.81 406 THR A C 1
ATOM 3202 O O . THR A 1 406 ? 4.923 37.010 4.167 1.00 79.81 406 THR A O 1
ATOM 3205 N N . ASN A 1 407 ? 3.114 38.219 4.663 1.00 77.25 407 ASN A N 1
ATOM 3206 C CA . ASN A 1 407 ? 3.114 38.953 3.392 1.00 77.25 407 ASN A CA 1
ATOM 3207 C C . ASN A 1 407 ? 4.226 40.000 3.377 1.00 77.25 407 ASN A C 1
ATOM 3209 O O . ASN A 1 407 ? 5.026 40.028 2.445 1.00 77.25 407 ASN A O 1
ATOM 3213 N N . MET A 1 408 ? 4.353 40.777 4.453 1.00 75.81 408 MET A N 1
ATOM 3214 C CA . MET A 1 408 ? 5.447 41.735 4.618 1.00 75.81 408 MET A CA 1
ATOM 3215 C C . MET A 1 408 ? 6.817 41.045 4.547 1.00 75.81 408 MET A C 1
ATOM 3217 O O . MET A 1 408 ? 7.729 41.540 3.887 1.00 75.81 408 MET A O 1
ATOM 3221 N N . PHE A 1 409 ? 6.966 39.875 5.178 1.00 79.94 409 PHE A N 1
ATOM 3222 C CA . PHE A 1 409 ? 8.193 39.084 5.067 1.00 79.94 409 PHE A CA 1
ATOM 3223 C C . PHE A 1 409 ? 8.486 38.648 3.620 1.00 79.94 409 PHE A C 1
ATOM 3225 O O . PHE A 1 409 ? 9.631 38.730 3.173 1.00 79.94 409 PHE A O 1
ATOM 3232 N N . GLY A 1 410 ? 7.455 38.247 2.869 1.00 77.12 410 GLY A N 1
ATOM 3233 C CA . GLY A 1 410 ? 7.585 37.921 1.446 1.00 77.12 410 GLY A CA 1
ATOM 3234 C C . GLY A 1 410 ? 8.105 39.096 0.616 1.00 77.12 410 GLY A C 1
ATOM 3235 O O . GLY A 1 410 ? 9.056 38.937 -0.147 1.00 77.12 410 GLY A O 1
ATOM 3236 N N . GLU A 1 411 ? 7.554 40.293 0.822 1.00 71.62 411 GLU A N 1
ATOM 3237 C CA . GLU A 1 411 ? 7.967 41.506 0.102 1.00 71.62 411 GLU A CA 1
ATOM 3238 C C . GLU A 1 411 ? 9.402 41.953 0.435 1.00 71.62 411 GLU A C 1
ATOM 3240 O O . GLU A 1 411 ? 10.151 42.383 -0.452 1.00 71.62 411 GLU A O 1
ATOM 3245 N N . LEU A 1 412 ? 9.842 41.785 1.687 1.00 71.19 412 LEU A N 1
ATOM 3246 C CA . LEU A 1 412 ? 11.238 42.026 2.076 1.00 71.19 412 LEU A CA 1
ATOM 3247 C C . LEU A 1 412 ? 12.198 41.099 1.320 1.00 71.19 412 LEU A C 1
ATOM 3249 O O . LEU A 1 412 ? 13.216 41.547 0.780 1.00 71.19 412 LEU A O 1
ATOM 3253 N N . MET A 1 413 ? 11.858 39.813 1.237 1.00 78.00 413 MET A N 1
ATOM 3254 C CA . MET A 1 413 ? 12.668 38.819 0.531 1.00 78.00 413 MET A CA 1
ATOM 3255 C C . MET A 1 413 ? 12.666 39.057 -0.983 1.00 78.00 413 MET A C 1
ATOM 3257 O O . MET A 1 413 ? 13.718 38.982 -1.618 1.00 78.00 413 MET A O 1
ATOM 3261 N N . LYS A 1 414 ? 11.526 39.448 -1.557 1.00 77.00 414 LYS A N 1
ATOM 3262 C CA . LYS A 1 414 ? 11.401 39.855 -2.964 1.00 77.00 414 LYS A CA 1
ATOM 3263 C C . LYS A 1 414 ? 12.247 41.079 -3.305 1.00 77.00 414 LYS A C 1
ATOM 3265 O O . LYS A 1 414 ? 12.852 41.146 -4.375 1.00 77.00 414 LYS A O 1
ATOM 3270 N N . SER A 1 415 ? 12.328 42.039 -2.390 1.00 68.19 415 SER A N 1
ATOM 3271 C CA . SER A 1 415 ? 13.180 43.221 -2.546 1.00 68.19 415 SER A CA 1
ATOM 3272 C C . SER A 1 415 ? 14.664 42.849 -2.518 1.00 68.19 415 SER A C 1
ATOM 3274 O O . SER A 1 415 ? 15.436 43.320 -3.353 1.00 68.19 415 SER A O 1
ATOM 3276 N N . ALA A 1 416 ? 15.061 41.949 -1.610 1.00 66.81 416 ALA A N 1
ATOM 3277 C CA . ALA A 1 416 ? 16.419 41.409 -1.575 1.00 66.81 416 ALA A CA 1
ATOM 3278 C C . ALA A 1 416 ? 16.767 40.650 -2.866 1.00 66.81 416 ALA A C 1
ATOM 3280 O O . ALA A 1 416 ? 17.852 40.847 -3.406 1.00 66.81 416 ALA A O 1
ATOM 3281 N N . TYR A 1 417 ? 15.833 39.853 -3.388 1.00 74.56 417 TYR A N 1
ATOM 3282 C CA . TYR A 1 417 ? 15.972 39.150 -4.662 1.00 74.56 417 TYR A CA 1
ATOM 3283 C C . TYR A 1 417 ? 16.252 40.102 -5.831 1.00 74.56 417 TYR A C 1
ATOM 3285 O O . TYR A 1 417 ? 17.262 39.938 -6.509 1.00 74.56 417 TYR A O 1
ATOM 3293 N N . LYS A 1 418 ? 15.427 41.141 -6.028 1.00 71.38 418 LYS A N 1
ATOM 3294 C CA . LYS A 1 418 ? 15.606 42.104 -7.135 1.00 71.38 418 LYS A CA 1
ATOM 3295 C C . LYS A 1 418 ? 16.971 42.796 -7.097 1.00 71.38 418 LYS A C 1
ATOM 3297 O O . LYS A 1 418 ? 17.573 43.054 -8.138 1.00 71.38 418 LYS A O 1
ATOM 3302 N N . LEU A 1 419 ? 17.469 43.093 -5.894 1.00 66.50 419 LEU A N 1
ATOM 3303 C CA . LEU A 1 419 ? 18.783 43.708 -5.715 1.00 66.50 419 LEU A CA 1
ATOM 3304 C C . LEU A 1 419 ? 19.911 42.752 -6.132 1.00 66.50 419 LEU A C 1
ATOM 3306 O O . LEU A 1 419 ? 20.839 43.178 -6.816 1.00 66.50 419 LEU A O 1
ATOM 3310 N N . LEU A 1 420 ? 19.805 41.468 -5.782 1.00 68.75 420 LEU A N 1
ATOM 3311 C CA . LEU A 1 420 ? 20.779 40.443 -6.171 1.00 68.75 420 LEU A CA 1
ATOM 3312 C C . LEU A 1 420 ? 20.734 40.151 -7.678 1.00 68.75 420 LEU A C 1
ATOM 3314 O O . LEU A 1 420 ? 21.777 40.117 -8.325 1.00 68.75 420 LEU A O 1
ATOM 3318 N N . GLU A 1 421 ? 19.535 40.024 -8.247 1.00 69.94 421 GLU A N 1
ATOM 3319 C CA . GLU A 1 421 ? 19.309 39.777 -9.676 1.00 69.94 421 GLU A CA 1
ATOM 3320 C C . GLU A 1 421 ? 19.950 40.864 -10.554 1.00 69.94 421 GLU A C 1
ATOM 3322 O O . GLU A 1 421 ? 20.686 40.551 -11.491 1.00 69.94 421 GLU A O 1
ATOM 3327 N N . SER A 1 422 ? 19.763 42.144 -10.206 1.00 65.06 422 SER A N 1
ATOM 3328 C CA . SER A 1 422 ? 20.361 43.263 -10.953 1.00 65.06 422 SER A CA 1
ATOM 3329 C C . SER A 1 422 ? 21.898 43.271 -10.932 1.00 65.06 422 SER A C 1
ATOM 3331 O O . SER A 1 422 ? 22.526 43.721 -11.891 1.00 65.06 422 SER A O 1
ATOM 3333 N N . GLY A 1 423 ? 22.515 42.747 -9.866 1.00 61.00 423 GLY A N 1
ATOM 3334 C CA . GLY A 1 423 ? 23.969 42.610 -9.749 1.00 61.00 423 GLY A CA 1
ATOM 3335 C C . GLY A 1 423 ? 24.545 41.405 -10.502 1.00 61.00 423 GLY A C 1
ATOM 3336 O O . GLY A 1 423 ? 25.717 41.419 -10.874 1.00 61.00 423 GLY A O 1
ATOM 3337 N N . ILE A 1 424 ? 23.734 40.372 -10.746 1.00 64.38 424 ILE A N 1
ATOM 3338 C CA . ILE A 1 424 ? 24.148 39.127 -11.412 1.00 64.38 424 ILE A CA 1
ATOM 3339 C C . ILE A 1 424 ? 23.993 39.207 -12.927 1.00 64.38 424 ILE A C 1
ATOM 3341 O O . ILE A 1 424 ? 24.841 38.682 -13.639 1.00 64.38 424 ILE A O 1
ATOM 3345 N N . GLN A 1 425 ? 23.018 39.968 -13.437 1.00 59.41 425 GLN A N 1
ATOM 3346 C CA . GLN A 1 425 ? 22.906 40.270 -14.875 1.00 59.41 425 GLN A CA 1
ATOM 3347 C C . GLN A 1 425 ? 24.172 40.931 -15.465 1.00 59.41 425 GLN A C 1
ATOM 3349 O O . GLN A 1 425 ? 24.338 40.977 -16.680 1.00 59.41 425 GLN A O 1
ATOM 3354 N N . GLN A 1 426 ? 25.078 41.427 -14.616 1.00 55.59 426 GLN A N 1
ATOM 3355 C CA . GLN A 1 426 ? 26.359 42.027 -15.000 1.00 55.59 426 GLN A CA 1
ATOM 3356 C C . GLN A 1 426 ? 27.538 41.031 -15.001 1.00 55.59 426 GLN A C 1
ATOM 3358 O O . GLN A 1 426 ? 28.649 41.418 -15.357 1.00 55.59 426 GLN A O 1
ATOM 3363 N N . LYS A 1 427 ? 27.329 39.765 -14.603 1.00 59.56 427 LYS A N 1
ATOM 3364 C CA . LYS A 1 427 ? 28.363 38.720 -14.510 1.00 59.56 427 LYS A CA 1
ATOM 3365 C C . LYS A 1 427 ? 27.985 37.509 -15.370 1.00 59.56 427 LYS A C 1
ATOM 3367 O O . LYS A 1 427 ? 27.209 36.664 -14.942 1.00 59.56 427 LYS A O 1
ATOM 3372 N N . SER A 1 428 ? 28.563 37.417 -16.569 1.00 55.81 428 SER A N 1
ATOM 3373 C CA . SER A 1 428 ? 28.287 36.350 -17.549 1.00 55.81 428 SER A CA 1
ATOM 3374 C C . SER A 1 428 ? 28.830 34.966 -17.180 1.00 55.81 428 SER A C 1
ATOM 3376 O O . SER A 1 428 ? 28.467 33.992 -17.829 1.00 55.81 428 SER A O 1
ATOM 3378 N N . ASP A 1 429 ? 29.697 34.872 -16.172 1.00 68.38 429 ASP A N 1
ATOM 3379 C CA . ASP A 1 429 ? 30.446 33.644 -15.858 1.00 68.38 429 ASP A CA 1
ATOM 3380 C C . ASP A 1 429 ? 29.693 32.703 -14.899 1.00 68.38 429 ASP A C 1
ATOM 3382 O O . ASP A 1 429 ? 30.214 31.663 -14.501 1.00 68.38 429 ASP A O 1
ATOM 3386 N N . ILE A 1 430 ? 28.478 33.075 -14.485 1.00 67.25 430 ILE A N 1
ATOM 3387 C CA . ILE A 1 430 ? 27.657 32.286 -13.564 1.00 67.25 430 ILE A CA 1
ATOM 3388 C C . ILE A 1 430 ? 26.794 31.322 -14.378 1.00 67.25 430 ILE A C 1
ATOM 3390 O O . ILE A 1 430 ? 25.916 31.749 -15.124 1.00 67.25 430 ILE A O 1
ATOM 3394 N N . ILE A 1 431 ? 27.065 30.027 -14.209 1.00 67.25 431 ILE A N 1
ATOM 3395 C CA . ILE A 1 431 ? 26.422 28.929 -14.946 1.00 67.25 431 ILE A CA 1
ATOM 3396 C C . ILE A 1 431 ? 24.953 28.760 -14.526 1.00 67.25 431 ILE A C 1
ATOM 3398 O O . ILE A 1 431 ? 24.094 28.646 -15.396 1.00 67.25 431 ILE A O 1
ATOM 3402 N N . ASP A 1 432 ? 24.673 28.840 -13.218 1.00 74.44 432 ASP A N 1
ATOM 3403 C CA . ASP A 1 432 ? 23.338 28.671 -12.621 1.00 74.44 432 ASP A CA 1
ATOM 3404 C C . ASP A 1 432 ? 22.942 29.917 -11.773 1.00 74.44 432 ASP A C 1
ATOM 3406 O O . ASP A 1 432 ? 23.109 29.945 -10.546 1.00 74.44 432 ASP A O 1
ATOM 3410 N N . PRO A 1 433 ? 22.495 31.024 -12.406 1.00 72.38 433 PRO A N 1
ATOM 3411 C CA . PRO A 1 433 ? 22.170 32.279 -11.724 1.00 72.38 433 PRO A CA 1
ATOM 3412 C C . PRO A 1 433 ? 21.059 32.210 -10.664 1.00 72.38 433 PRO A C 1
ATOM 3414 O O . PRO A 1 433 ? 21.132 32.940 -9.674 1.00 72.38 433 PRO A O 1
ATOM 3417 N N . GLN A 1 434 ? 20.011 31.404 -10.847 1.00 77.44 434 GLN A N 1
ATOM 3418 C CA . GLN A 1 434 ? 18.886 31.321 -9.908 1.00 77.44 434 GLN A CA 1
ATOM 3419 C C . GLN A 1 434 ? 19.272 30.565 -8.638 1.00 77.44 434 GLN A C 1
ATOM 3421 O O . GLN A 1 434 ? 18.887 30.987 -7.546 1.00 77.44 434 GLN A O 1
ATOM 3426 N N . GLU A 1 435 ? 20.045 29.490 -8.767 1.00 80.12 435 GLU A N 1
ATOM 3427 C CA . GLU A 1 435 ? 20.608 28.713 -7.667 1.00 80.12 435 GLU A CA 1
ATOM 3428 C C . GLU A 1 435 ? 21.562 29.582 -6.862 1.00 80.12 435 GLU A C 1
ATOM 3430 O O . GLU A 1 435 ? 21.403 29.717 -5.649 1.00 80.12 435 GLU A O 1
ATOM 3435 N N . TYR A 1 436 ? 22.439 30.309 -7.552 1.00 72.75 436 TYR A N 1
ATOM 3436 C CA . TYR A 1 436 ? 23.327 31.270 -6.916 1.00 72.75 436 TYR A CA 1
ATOM 3437 C C . TYR A 1 436 ? 22.561 32.356 -6.136 1.00 72.75 436 TYR A C 1
ATOM 3439 O O . TYR A 1 436 ? 22.920 32.692 -5.006 1.00 72.75 436 TYR A O 1
ATOM 3447 N N . ILE A 1 437 ? 21.468 32.898 -6.691 1.00 77.00 437 ILE A N 1
ATOM 3448 C CA . ILE A 1 437 ? 20.616 33.868 -5.979 1.00 77.00 437 ILE A CA 1
ATOM 3449 C C . ILE A 1 437 ? 19.923 33.225 -4.776 1.00 77.00 437 ILE A C 1
ATOM 3451 O O . ILE A 1 437 ? 19.854 33.849 -3.714 1.00 77.00 437 ILE A O 1
ATOM 3455 N N . ALA A 1 438 ? 19.393 32.011 -4.927 1.00 81.06 438 ALA A N 1
ATOM 3456 C CA . ALA A 1 438 ? 18.728 31.294 -3.847 1.00 81.06 438 ALA A CA 1
ATOM 3457 C C . ALA A 1 438 ? 19.693 31.058 -2.679 1.00 81.06 438 ALA A C 1
ATOM 3459 O O . ALA A 1 438 ? 19.352 31.392 -1.544 1.00 81.06 438 ALA A O 1
ATOM 3460 N N . ASP A 1 439 ? 20.913 30.605 -2.959 1.00 78.00 439 ASP A N 1
ATOM 3461 C CA . ASP A 1 439 ? 21.959 30.416 -1.957 1.00 78.00 439 ASP A CA 1
ATOM 3462 C C . ASP A 1 439 ? 22.333 31.731 -1.269 1.00 78.00 439 ASP A C 1
ATOM 3464 O O . ASP A 1 439 ? 22.431 31.783 -0.046 1.00 78.00 439 ASP A O 1
ATOM 3468 N N . LEU A 1 440 ? 22.446 32.837 -2.009 1.00 73.94 440 LEU A N 1
ATOM 3469 C CA . LEU A 1 440 ? 22.694 34.152 -1.408 1.00 73.94 440 LEU A CA 1
ATOM 3470 C C . LEU A 1 440 ? 21.546 34.620 -0.501 1.00 73.94 440 LEU A C 1
ATOM 3472 O O . LEU A 1 440 ? 21.792 35.240 0.538 1.00 73.94 440 LEU A O 1
ATOM 3476 N N . LEU A 1 441 ? 20.292 34.340 -0.864 1.00 76.44 441 LEU A N 1
ATOM 3477 C CA . LEU A 1 441 ? 19.132 34.636 -0.018 1.00 76.44 441 LEU A CA 1
ATOM 3478 C C . LEU A 1 441 ? 19.130 33.773 1.249 1.00 76.44 441 LEU A C 1
ATOM 3480 O O . LEU A 1 441 ? 18.822 34.283 2.329 1.00 76.44 441 LEU A O 1
ATOM 3484 N N . VAL A 1 442 ? 19.512 32.501 1.130 1.00 82.81 442 VAL A N 1
ATOM 3485 C CA . VAL A 1 442 ? 19.681 31.580 2.258 1.00 82.81 442 VAL A CA 1
ATOM 3486 C C . VAL A 1 442 ? 20.790 32.058 3.178 1.00 82.81 442 VAL A C 1
ATOM 3488 O O . VAL A 1 442 ? 20.548 32.190 4.371 1.00 82.81 442 VAL A O 1
ATOM 3491 N N . GLU A 1 443 ? 21.970 32.382 2.653 1.00 74.69 443 GLU A N 1
ATOM 3492 C CA . GLU A 1 443 ? 23.103 32.881 3.438 1.00 74.69 443 GLU A CA 1
ATOM 3493 C C . GLU A 1 443 ? 22.764 34.193 4.150 1.00 74.69 443 GLU A C 1
ATOM 3495 O O . GLU A 1 443 ? 23.129 34.401 5.312 1.00 74.69 443 GLU A O 1
ATOM 3500 N N . LYS A 1 444 ? 22.000 35.073 3.492 1.00 71.69 444 LYS A N 1
ATOM 3501 C CA . LYS A 1 444 ? 21.515 36.314 4.101 1.00 71.69 444 LYS A CA 1
ATOM 3502 C C . LYS A 1 444 ? 20.561 36.036 5.262 1.00 71.69 444 LYS A C 1
ATOM 3504 O O . LYS A 1 444 ? 20.727 36.631 6.326 1.00 71.69 444 LYS A O 1
ATOM 3509 N N . LEU A 1 445 ? 19.602 35.126 5.083 1.00 76.19 445 LEU A N 1
ATOM 3510 C CA . LEU A 1 445 ? 18.662 34.727 6.132 1.00 76.19 445 LEU A CA 1
ATOM 3511 C C . LEU A 1 445 ? 19.382 34.016 7.288 1.00 76.19 445 LEU A C 1
ATOM 3513 O O . LEU A 1 445 ? 19.185 34.365 8.449 1.00 76.19 445 LEU A O 1
ATOM 3517 N N . PHE A 1 446 ? 20.285 33.093 6.964 1.00 77.31 446 PHE A N 1
ATOM 3518 C CA . PHE A 1 446 ? 21.119 32.348 7.901 1.00 77.31 446 PHE A CA 1
ATOM 3519 C C . PHE A 1 446 ? 21.984 33.283 8.752 1.00 77.31 446 PHE A C 1
ATOM 3521 O O . PHE A 1 446 ? 22.033 33.154 9.975 1.00 77.31 446 PHE A O 1
ATOM 3528 N N . SER A 1 447 ? 22.597 34.291 8.130 1.00 72.88 447 SER A N 1
ATOM 3529 C CA . SER A 1 447 ? 23.369 35.320 8.831 1.00 72.88 447 SER A CA 1
ATOM 3530 C C . SER A 1 447 ? 22.495 36.171 9.757 1.00 72.88 447 SER A C 1
ATOM 3532 O O . SER A 1 447 ? 22.905 36.481 10.875 1.00 72.88 447 SER A O 1
ATOM 3534 N N . GLN A 1 448 ? 21.275 36.518 9.329 1.00 69.69 448 GLN A N 1
ATOM 3535 C CA . GLN A 1 448 ? 20.328 37.303 10.132 1.00 69.69 448 GLN A CA 1
ATOM 3536 C C . GLN A 1 448 ? 19.847 36.574 11.389 1.00 69.69 448 GLN A C 1
ATOM 3538 O O . GLN A 1 448 ? 19.561 37.227 12.390 1.00 69.69 448 GLN A O 1
ATOM 3543 N N . VAL A 1 449 ? 19.801 35.241 11.369 1.00 74.88 449 VAL A N 1
ATOM 3544 C CA . VAL A 1 449 ? 19.404 34.417 12.525 1.00 74.88 449 VAL A CA 1
ATOM 3545 C C . VAL A 1 449 ? 20.594 33.890 13.334 1.00 74.88 449 VAL A C 1
ATOM 3547 O O . VAL A 1 449 ? 20.481 32.914 14.077 1.00 74.88 449 VAL A O 1
ATOM 3550 N N . GLY A 1 450 ? 21.755 34.541 13.208 1.00 73.19 450 GLY A N 1
ATOM 3551 C CA . GLY A 1 450 ? 22.950 34.218 13.988 1.00 73.19 450 GLY A CA 1
ATOM 3552 C C . GLY A 1 450 ? 23.622 32.913 13.567 1.00 73.19 450 GLY A C 1
ATOM 3553 O O . GLY A 1 450 ? 24.199 32.233 14.414 1.00 73.19 450 GLY A O 1
ATOM 3554 N N . GLN A 1 451 ? 23.531 32.562 12.281 1.00 75.94 451 GLN A N 1
ATOM 3555 C CA . GLN A 1 451 ? 24.141 31.371 11.684 1.00 75.94 451 GLN A CA 1
ATOM 3556 C C . GLN A 1 451 ? 23.656 30.067 12.326 1.00 75.94 451 GLN A C 1
ATOM 3558 O O . GLN A 1 451 ? 24.421 29.139 12.592 1.00 75.94 451 GLN A O 1
ATOM 3563 N N . ARG A 1 452 ? 22.346 29.986 12.573 1.00 76.75 452 ARG A N 1
ATOM 3564 C CA . ARG A 1 452 ? 21.672 28.775 13.050 1.00 76.75 452 ARG A CA 1
ATOM 3565 C C . ARG A 1 452 ? 20.641 28.317 12.028 1.00 76.75 452 ARG A C 1
ATOM 3567 O O . ARG A 1 452 ? 20.040 29.138 11.348 1.00 76.75 452 ARG A O 1
ATOM 3574 N N . HIS A 1 453 ? 20.431 27.006 11.948 1.00 85.00 453 HIS A N 1
ATOM 3575 C CA . HIS A 1 453 ? 19.358 26.399 11.152 1.00 85.00 453 HIS A CA 1
ATOM 3576 C C . HIS A 1 453 ? 19.413 26.742 9.647 1.00 85.00 453 HIS A C 1
ATOM 3578 O O . HIS A 1 453 ? 18.429 27.204 9.067 1.00 85.00 453 HIS A O 1
ATOM 3584 N N . ARG A 1 454 ? 20.566 26.508 8.996 1.00 85.06 454 ARG A N 1
ATOM 3585 C CA . ARG A 1 454 ? 20.756 26.769 7.552 1.00 85.06 454 ARG A CA 1
ATOM 3586 C C . ARG A 1 454 ? 19.731 26.033 6.691 1.00 85.06 454 ARG A C 1
ATOM 3588 O O . ARG A 1 454 ? 19.074 26.664 5.872 1.00 85.06 454 ARG A O 1
ATOM 3595 N N . ASP A 1 455 ? 19.514 24.742 6.950 1.00 85.00 455 ASP A N 1
ATOM 3596 C CA . ASP A 1 455 ? 18.511 23.945 6.232 1.00 85.00 455 ASP A CA 1
ATOM 3597 C C . ASP A 1 455 ? 17.095 24.560 6.380 1.00 85.00 455 ASP A C 1
ATOM 3599 O O . ASP A 1 455 ? 16.300 24.552 5.439 1.00 85.00 455 ASP A O 1
ATOM 3603 N N . ALA A 1 456 ? 16.755 25.134 7.545 1.00 85.88 456 ALA A N 1
ATOM 3604 C CA . ALA A 1 456 ? 15.456 25.782 7.754 1.00 85.88 456 ALA A CA 1
ATOM 3605 C C . ALA A 1 456 ? 15.341 27.084 6.948 1.00 85.88 456 ALA A C 1
ATOM 3607 O O . ALA A 1 456 ? 14.271 27.389 6.418 1.00 85.88 456 ALA A O 1
ATOM 3608 N N . CYS A 1 457 ? 16.449 27.814 6.793 1.00 84.44 457 CYS A N 1
ATOM 3609 C CA . CYS A 1 457 ? 16.534 28.972 5.908 1.00 84.44 457 CYS A CA 1
ATOM 3610 C C . CYS A 1 457 ? 16.329 28.566 4.437 1.00 84.44 457 CYS A C 1
ATOM 3612 O O . CYS A 1 457 ? 15.540 29.208 3.744 1.00 84.44 457 CYS A O 1
ATOM 3614 N N . GLU A 1 458 ? 16.952 27.468 3.986 1.00 87.38 458 GLU A N 1
ATOM 3615 C CA . GLU A 1 458 ? 16.757 26.892 2.640 1.00 87.38 458 GLU A CA 1
ATOM 3616 C C . GLU A 1 458 ? 15.282 26.560 2.371 1.00 87.38 458 GLU A C 1
ATOM 3618 O O . GLU A 1 458 ? 14.730 26.905 1.323 1.00 87.38 458 GLU A O 1
ATOM 3623 N N . ILE A 1 459 ? 14.596 25.970 3.350 1.00 86.81 459 ILE A N 1
ATOM 3624 C CA . ILE A 1 459 ? 13.173 25.619 3.243 1.00 86.81 459 ILE A CA 1
ATOM 3625 C C . ILE A 1 459 ? 12.261 26.844 3.242 1.00 86.81 459 ILE A C 1
ATOM 3627 O O . ILE A 1 459 ? 11.288 26.876 2.486 1.00 86.81 459 ILE A O 1
ATOM 3631 N N . ILE A 1 460 ? 12.561 27.862 4.050 1.00 87.00 460 ILE A N 1
ATOM 3632 C CA . ILE A 1 460 ? 11.799 29.116 4.057 1.00 87.00 460 ILE A CA 1
ATOM 3633 C C . ILE A 1 460 ? 11.938 29.828 2.707 1.00 87.00 460 ILE A C 1
ATOM 3635 O O . ILE A 1 460 ? 10.932 30.270 2.153 1.00 87.00 460 ILE A O 1
ATOM 3639 N N . VAL A 1 461 ? 13.142 29.881 2.129 1.00 85.44 461 VAL A N 1
ATOM 3640 C CA . VAL A 1 461 ? 13.354 30.435 0.781 1.00 85.44 461 VAL A CA 1
ATOM 3641 C C . VAL A 1 461 ? 12.575 29.626 -0.264 1.00 85.44 461 VAL A C 1
ATOM 3643 O O . VAL A 1 461 ? 11.827 30.213 -1.047 1.00 85.44 461 VAL A O 1
ATOM 3646 N N . GLY A 1 462 ? 12.634 28.290 -0.223 1.00 84.38 462 GLY A N 1
ATOM 3647 C CA . GLY A 1 462 ? 11.835 27.425 -1.102 1.00 84.38 462 GLY A CA 1
ATOM 3648 C C . GLY A 1 462 ? 10.318 27.637 -0.967 1.00 84.38 462 GLY A C 1
ATOM 3649 O O . GLY A 1 462 ? 9.589 27.625 -1.964 1.00 84.38 462 GLY A O 1
ATOM 3650 N N . TYR A 1 463 ? 9.830 27.910 0.246 1.00 82.75 463 TYR A N 1
ATOM 3651 C CA . TYR A 1 463 ? 8.426 28.243 0.502 1.00 82.75 463 TYR A CA 1
ATOM 3652 C C . TYR A 1 463 ? 8.009 29.564 -0.155 1.00 82.75 463 TYR A C 1
ATOM 3654 O O . TYR A 1 463 ? 6.937 29.630 -0.761 1.00 82.75 463 TYR A O 1
ATOM 3662 N N . LEU A 1 464 ? 8.855 30.594 -0.095 1.00 81.56 464 LEU A N 1
ATOM 3663 C CA . LEU A 1 464 ? 8.598 31.893 -0.728 1.00 81.56 464 LEU A CA 1
ATOM 3664 C C . LEU A 1 464 ? 8.599 31.797 -2.260 1.00 81.56 464 LEU A C 1
ATOM 3666 O O . LEU A 1 464 ? 7.754 32.402 -2.923 1.00 81.56 464 LEU A O 1
ATOM 3670 N N . VAL A 1 465 ? 9.479 30.965 -2.825 1.00 78.69 465 VAL A N 1
ATOM 3671 C CA . VAL A 1 465 ? 9.453 30.617 -4.255 1.00 78.69 465 VAL A CA 1
ATOM 3672 C C . VAL A 1 465 ? 8.122 29.952 -4.623 1.00 78.69 465 VAL A C 1
ATOM 3674 O O . VAL A 1 465 ? 7.464 30.346 -5.587 1.00 78.69 465 VAL A O 1
ATOM 3677 N N . LYS A 1 466 ? 7.650 28.994 -3.812 1.00 74.50 466 LYS A N 1
ATOM 3678 C CA . LYS A 1 466 ? 6.357 28.320 -4.024 1.00 74.50 466 LYS A CA 1
ATOM 3679 C C . LYS A 1 466 ? 5.151 29.251 -3.858 1.00 74.50 466 LYS A C 1
ATOM 3681 O O . LYS A 1 466 ? 4.153 29.066 -4.553 1.00 74.50 466 LYS A O 1
ATOM 3686 N N . ARG A 1 467 ? 5.218 30.236 -2.956 1.00 73.25 467 ARG A N 1
ATOM 3687 C CA . ARG A 1 467 ? 4.161 31.240 -2.743 1.00 73.25 467 ARG A CA 1
ATOM 3688 C C . ARG A 1 467 ? 4.150 32.343 -3.806 1.00 73.25 467 ARG A C 1
ATOM 3690 O O . ARG A 1 467 ? 3.200 33.111 -3.837 1.00 73.25 467 ARG A O 1
ATOM 3697 N N . CYS A 1 468 ? 5.103 32.334 -4.742 1.00 65.88 468 CYS A N 1
ATOM 3698 C CA . CYS A 1 468 ? 5.251 33.334 -5.805 1.00 65.88 468 CYS A CA 1
ATOM 3699 C C . CYS A 1 468 ? 5.823 34.680 -5.341 1.00 65.88 468 CYS A C 1
ATOM 3701 O O . CYS A 1 468 ? 5.726 35.656 -6.082 1.00 65.88 468 CYS A O 1
ATOM 3703 N N . ASP A 1 469 ? 6.437 34.742 -4.160 1.00 65.00 469 ASP A N 1
ATOM 3704 C CA . ASP A 1 469 ? 7.087 35.972 -3.695 1.00 65.00 469 ASP A CA 1
ATOM 3705 C C . ASP A 1 469 ? 8.464 36.153 -4.344 1.00 65.00 469 ASP A C 1
ATOM 3707 O O . ASP A 1 469 ? 8.920 37.276 -4.542 1.00 65.00 469 ASP A O 1
ATOM 3711 N N . LEU A 1 470 ? 9.120 35.038 -4.684 1.00 65.50 470 LEU A N 1
ATOM 3712 C CA . LEU A 1 470 ? 10.438 34.973 -5.315 1.00 65.50 470 LEU A CA 1
ATOM 3713 C C . LEU A 1 470 ? 10.333 34.317 -6.697 1.00 65.50 470 LEU A C 1
ATOM 3715 O O . LEU A 1 470 ? 9.588 33.350 -6.854 1.00 65.50 470 LEU A O 1
ATOM 3719 N N . PHE A 1 471 ? 11.113 34.830 -7.656 1.00 69.31 471 PHE A N 1
ATOM 3720 C CA . PHE A 1 471 ? 11.080 34.498 -9.089 1.00 69.31 471 PHE A CA 1
ATOM 3721 C C . PHE A 1 471 ? 9.714 34.805 -9.761 1.00 69.31 471 PHE A C 1
ATOM 3723 O O . PHE A 1 471 ? 8.666 34.254 -9.411 1.00 69.31 471 PHE A O 1
ATOM 3730 N N . ASN A 1 472 ? 9.698 35.719 -10.739 1.00 58.22 472 ASN A N 1
ATOM 3731 C CA . ASN A 1 472 ? 8.471 36.092 -11.465 1.00 58.22 472 ASN A CA 1
ATOM 3732 C C . ASN A 1 472 ? 8.107 35.061 -12.555 1.00 58.22 472 ASN A C 1
ATOM 3734 O O . ASN A 1 472 ? 8.942 34.263 -12.971 1.00 58.22 472 ASN A O 1
ATOM 3738 N N . GLU A 1 473 ? 6.855 35.085 -13.036 1.00 47.72 473 GLU A N 1
ATOM 3739 C CA . GLU A 1 473 ? 6.466 34.344 -14.247 1.00 47.72 473 GLU A CA 1
ATOM 3740 C C . GLU A 1 473 ? 7.198 34.861 -15.492 1.00 47.72 473 GLU A C 1
ATOM 3742 O O . GLU A 1 473 ? 7.440 36.062 -15.640 1.00 47.72 473 GLU A O 1
ATOM 3747 N N . ASN A 1 474 ? 7.424 33.959 -16.449 1.00 46.06 474 ASN A N 1
ATOM 3748 C CA . ASN A 1 474 ? 7.731 34.323 -17.826 1.00 46.06 474 ASN A CA 1
ATOM 3749 C C . ASN A 1 474 ? 6.603 35.193 -18.410 1.00 46.06 474 ASN A C 1
ATOM 3751 O O . ASN A 1 474 ? 5.550 34.683 -18.804 1.00 46.06 474 ASN A O 1
ATOM 3755 N N . THR A 1 475 ? 6.854 36.490 -18.598 1.00 33.06 475 THR A N 1
ATOM 3756 C CA . THR A 1 475 ? 6.302 37.144 -19.788 1.00 33.06 475 THR A CA 1
ATOM 3757 C C . THR A 1 475 ? 6.959 36.451 -20.973 1.00 33.06 475 THR A C 1
ATOM 3759 O O . THR A 1 475 ? 8.182 36.393 -21.056 1.00 33.06 475 THR A O 1
ATOM 3762 N N . LYS A 1 476 ? 6.146 35.827 -21.832 1.00 28.78 476 LYS A N 1
ATOM 3763 C CA . LYS A 1 476 ? 6.596 35.133 -23.044 1.00 28.78 476 LYS A CA 1
ATOM 3764 C C . LYS A 1 476 ? 7.660 35.973 -23.764 1.00 28.78 476 LYS A C 1
ATOM 3766 O O . LYS A 1 476 ? 7.317 36.987 -24.370 1.00 28.78 476 LYS A O 1
ATOM 3771 N N . GLN A 1 477 ? 8.921 35.549 -23.719 1.00 28.12 477 GLN A N 1
ATOM 3772 C CA . GLN A 1 477 ? 9.879 35.970 -24.733 1.00 28.12 477 GLN A CA 1
ATOM 3773 C C . GLN A 1 477 ? 9.397 35.362 -26.051 1.00 28.12 477 GLN A C 1
ATOM 3775 O O . GLN A 1 477 ? 9.097 34.169 -26.125 1.00 28.12 477 GLN A O 1
ATOM 3780 N N . SER A 1 478 ? 9.152 36.260 -27.002 1.00 29.84 478 SER A N 1
ATOM 3781 C CA . SER A 1 478 ? 8.602 35.993 -28.333 1.00 29.84 478 SER A CA 1
ATOM 3782 C C . SER A 1 478 ? 9.674 35.466 -29.267 1.00 29.84 478 SER A C 1
ATOM 3784 O O . SER A 1 478 ? 10.831 35.913 -29.101 1.00 29.84 478 SER A O 1
#

Organism: NCBI:txid253257

InterPro domains:
  IPR046921 ABC-three component systems, C-terminal domain 11 [PF20277] (329-471)